Protein AF-0000000082513874 (afdb_homodimer)

Foldseek 3Di:
DPPDPDDPPPPPPDPPPPPPPDPPPPPPVPPLPLQPDFFDAQFPFNDTFRLAAAEQLLPQAQPANNVNDDDPVLLVFSLQLQVLLQSNPHAEYEAEQPRQDVVVPGRDGSLLSQLVSVVVVCVVPVPGHHAYEYEDEQDQVQDFLVSLVVVLVVSCVSSVHQAHAEYEHAAAHPVGCLRNLVNQLVCCVVVRYRAYEYEQDALVRRVVSQVSSVVVPGGHRAYEYADELLDHVCVVRCNVVSCVVRRGFYEHECHCVSVLQQPPAAQVRHDDDPVCVQCHSVLSVLCVVLSVVLCVQCVVVVAGSLLSRLLLQSQVPRYYYHYHGSGSVVSSNNSSNPDDHDDPVSSVVSSVSSVSRPRRCDPVRHDD/DDPDDPPDDPPPPDPPPPPPPPPPPPPPVPPLPLQPDFFDAQFPFNDTFRLAAAEQLLPQAQPANNVNDDDPVLLVFSLQLQVLLQSSPHAEYEAEQPRQDVVVPGDDGSLLSQLVSVVVVCVVPVPGHHAYEYEDEQDQVQDFLVSLVVVLVVSCVSSVHQAHAEYEHAAAHPVHCLRNLVNQLVCCVVVRYRAYEYEQDALVRRVVSQVSSVVVPHGHRAYEYADELLDHVCVVRCNVVSCVVRRGFYEHECHCVSVLQQPPAAQVRHDDDPVCVQCHSVLSVLCVVLSVLLCVVCVVVVAGSLLSRLLLQSQVPRYYYHYHGSGSVVSSNNSSNPDDHDDPVSSVVSSVSSVSRPRRCDPVRHDD

Structure (mmCIF, N/CA/C/O backbone):
data_AF-0000000082513874-model_v1
#
loop_
_entity.id
_entity.type
_entity.pdbx_description
1 polymer 'Uncharacterized oxidoreductase At1g06690, chloroplastic'
#
loop_
_atom_site.group_PDB
_atom_site.id
_atom_site.type_symbol
_atom_site.label_atom_id
_atom_site.label_alt_id
_atom_site.label_comp_id
_atom_site.label_asym_id
_atom_site.label_entity_id
_atom_site.label_seq_id
_atom_site.pdbx_PDB_ins_code
_atom_site.Cartn_x
_atom_site.Cartn_y
_atom_site.Cartn_z
_atom_site.occupancy
_atom_site.B_iso_or_equiv
_atom_site.auth_seq_id
_atom_site.auth_comp_id
_atom_site.auth_asym_id
_atom_site.auth_atom_id
_atom_site.pdbx_PDB_model_num
ATOM 1 N N . MET A 1 1 ? 68.938 0.886 -33.938 1 20.94 1 MET A N 1
ATOM 2 C CA . MET A 1 1 ? 69.125 -0.463 -34.469 1 20.94 1 MET A CA 1
ATOM 3 C C . MET A 1 1 ? 67.812 -1.041 -35 1 20.94 1 MET A C 1
ATOM 5 O O . MET A 1 1 ? 66.812 -1.017 -34.312 1 20.94 1 MET A O 1
ATOM 9 N N . ALA A 1 2 ? 67.75 -1.221 -36.344 1 23.23 2 ALA A N 1
ATOM 10 C CA . ALA A 1 2 ? 66.875 -1.221 -37.5 1 23.23 2 ALA A CA 1
ATOM 11 C C . ALA A 1 2 ? 66 -2.461 -37.469 1 23.23 2 ALA A C 1
ATOM 13 O O . ALA A 1 2 ? 66.438 -3.576 -37.719 1 23.23 2 ALA A O 1
ATOM 14 N N . LEU A 1 3 ? 65.125 -2.643 -36.375 1 23.36 3 LEU A N 1
ATOM 15 C CA . LEU A 1 3 ? 64.375 -3.846 -35.938 1 23.36 3 LEU A CA 1
ATOM 16 C C . LEU A 1 3 ? 63.562 -4.438 -37.094 1 23.36 3 LEU A C 1
ATOM 18 O O . LEU A 1 3 ? 62.906 -3.709 -37.812 1 23.36 3 LEU A O 1
ATOM 22 N N . HIS A 1 4 ? 63.938 -5.602 -37.594 1 23.56 4 HIS A N 1
ATOM 23 C CA . HIS A 1 4 ? 63.594 -6.457 -38.719 1 23.56 4 HIS A CA 1
ATOM 24 C C . HIS A 1 4 ? 62.094 -6.734 -38.75 1 23.56 4 HIS A C 1
ATOM 26 O O . HIS A 1 4 ? 61.5 -7.07 -37.719 1 23.56 4 HIS A O 1
ATOM 32 N N . LEU A 1 5 ? 61.281 -6.148 -39.75 1 24.22 5 LEU A N 1
ATOM 33 C CA . LEU A 1 5 ? 59.938 -5.969 -40.25 1 24.22 5 LEU A CA 1
ATOM 34 C C . LEU A 1 5 ? 59.344 -7.289 -40.75 1 24.22 5 LEU A C 1
ATOM 36 O O . LEU A 1 5 ? 59.781 -7.805 -41.781 1 24.22 5 LEU A O 1
ATOM 40 N N . SER A 1 6 ? 59.344 -8.383 -39.812 1 22.16 6 SER A N 1
ATOM 41 C CA . SER A 1 6 ? 59.094 -9.719 -40.312 1 22.16 6 SER A CA 1
ATOM 42 C C . SER A 1 6 ? 57.812 -9.75 -41.156 1 22.16 6 SER A C 1
ATOM 44 O O . SER A 1 6 ? 56.938 -8.898 -41 1 22.16 6 SER A O 1
ATOM 46 N N . SER A 1 7 ? 57.688 -10.695 -42.156 1 20.77 7 SER A N 1
ATOM 47 C CA . SER A 1 7 ? 57.062 -11.078 -43.438 1 20.77 7 SER A CA 1
ATOM 48 C C . SER A 1 7 ? 55.625 -11.5 -43.25 1 20.77 7 SER A C 1
ATOM 50 O O . SER A 1 7 ? 55.281 -12.25 -42.312 1 20.77 7 SER A O 1
ATOM 52 N N . ALA A 1 8 ? 54.594 -10.758 -43.875 1 25.3 8 ALA A N 1
ATOM 53 C CA . ALA A 1 8 ? 53.156 -10.617 -44.031 1 25.3 8 ALA A CA 1
ATOM 54 C C . ALA A 1 8 ? 52.562 -11.836 -44.719 1 25.3 8 ALA A C 1
ATOM 56 O O . ALA A 1 8 ? 52.719 -12.008 -45.938 1 25.3 8 ALA A O 1
ATOM 57 N N . CYS A 1 9 ? 52.75 -13.203 -44.219 1 21.23 9 CYS A N 1
ATOM 58 C CA . CYS A 1 9 ? 52.312 -14.344 -45.031 1 21.23 9 CYS A CA 1
ATOM 59 C C . CYS A 1 9 ? 50.812 -14.297 -45.281 1 21.23 9 CYS A C 1
ATOM 61 O O . CYS A 1 9 ? 50.031 -14.289 -44.344 1 21.23 9 CYS A O 1
ATOM 63 N N . PHE A 1 10 ? 50.281 -13.734 -46.406 1 25.25 10 PHE A N 1
ATOM 64 C CA . PHE A 1 10 ? 48.938 -13.484 -46.906 1 25.25 10 PHE A CA 1
ATOM 65 C C . PHE A 1 10 ? 48.219 -14.789 -47.25 1 25.25 10 PHE A C 1
ATOM 67 O O . PHE A 1 10 ? 48.5 -15.391 -48.281 1 25.25 10 PHE A O 1
ATOM 74 N N . CYS A 1 11 ? 48.125 -15.812 -46.344 1 23.34 11 CYS A N 1
ATOM 75 C CA . CYS A 1 11 ? 47.594 -17.078 -46.781 1 23.34 11 CYS A CA 1
ATOM 76 C C . CYS A 1 11 ? 46.188 -16.891 -47.375 1 23.34 11 CYS A C 1
ATOM 78 O O . CYS A 1 11 ? 45.375 -16.172 -46.781 1 23.34 11 CYS A O 1
ATOM 80 N N . THR A 1 12 ? 45.938 -17.141 -48.656 1 25.81 12 THR A N 1
ATOM 81 C CA . THR A 1 12 ? 44.844 -17.125 -49.625 1 25.81 12 THR A CA 1
ATOM 82 C C . THR A 1 12 ? 43.75 -18.062 -49.188 1 25.81 12 THR A C 1
ATOM 84 O O . THR A 1 12 ? 43.938 -19.281 -49.062 1 25.81 12 THR A O 1
ATOM 87 N N . PHE A 1 13 ? 42.906 -17.719 -48.188 1 24.08 13 PHE A N 1
ATOM 88 C CA . PHE A 1 13 ? 41.844 -18.516 -47.625 1 24.08 13 PHE A CA 1
ATOM 89 C C . PHE A 1 13 ? 40.812 -18.859 -48.688 1 24.08 13 PHE A C 1
ATOM 91 O O . PHE A 1 13 ? 40.25 -17.969 -49.344 1 24.08 13 PHE A O 1
ATOM 98 N N . SER A 1 14 ? 41.031 -20 -49.344 1 23.23 14 SER A N 1
ATOM 99 C CA . SER A 1 14 ? 40.156 -20.562 -50.375 1 23.23 14 SER A CA 1
ATOM 100 C C . SER A 1 14 ? 38.719 -20.688 -49.844 1 23.23 14 SER A C 1
ATOM 102 O O . SER A 1 14 ? 38.5 -20.984 -48.688 1 23.23 14 SER A O 1
ATOM 104 N N . ARG A 1 15 ? 37.812 -20.094 -50.625 1 26.7 15 ARG A N 1
ATOM 105 C CA . ARG A 1 15 ? 36.375 -19.875 -50.5 1 26.7 15 ARG A CA 1
ATOM 106 C C . ARG A 1 15 ? 35.625 -21.203 -50.531 1 26.7 15 ARG A C 1
ATOM 108 O O . ARG A 1 15 ? 35.375 -21.766 -51.625 1 26.7 15 ARG A O 1
ATOM 115 N N . ASN A 1 16 ? 36.031 -22.25 -49.781 1 20.17 16 ASN A N 1
ATOM 116 C CA . ASN A 1 16 ? 35.25 -23.484 -49.969 1 20.17 16 ASN A CA 1
ATOM 117 C C . ASN A 1 16 ? 33.75 -23.25 -49.875 1 20.17 16 ASN A C 1
ATOM 119 O O . ASN A 1 16 ? 33.312 -22.422 -49.062 1 20.17 16 ASN A O 1
ATOM 123 N N . LYS A 1 17 ? 33.094 -23.609 -51 1 27.11 17 LYS A N 1
ATOM 124 C CA . LYS A 1 17 ? 31.656 -23.641 -51.312 1 27.11 17 LYS A CA 1
ATOM 125 C C . LYS A 1 17 ? 30.875 -24.406 -50.25 1 27.11 17 LYS A C 1
ATOM 127 O O . LYS A 1 17 ? 31.062 -25.625 -50.094 1 27.11 17 LYS A O 1
ATOM 132 N N . ILE A 1 18 ? 30.703 -23.828 -49.062 1 24.19 18 ILE A N 1
ATOM 133 C CA . ILE A 1 18 ? 29.969 -24.516 -48.031 1 24.19 18 ILE A CA 1
ATOM 134 C C . ILE A 1 18 ? 28.594 -24.953 -48.562 1 24.19 18 ILE A C 1
ATOM 136 O O . ILE A 1 18 ? 27.859 -24.156 -49.125 1 24.19 18 ILE A O 1
ATOM 140 N N . SER A 1 19 ? 28.625 -26.188 -49.031 1 24.78 19 SER A N 1
ATOM 141 C CA . SER A 1 19 ? 27.391 -26.875 -49.406 1 24.78 19 SER A CA 1
ATOM 142 C C . SER A 1 19 ? 26.266 -26.625 -48.406 1 24.78 19 SER A C 1
ATOM 144 O O . SER A 1 19 ? 26.5 -26.609 -47.188 1 24.78 19 SER A O 1
ATOM 146 N N . THR A 1 20 ? 25.375 -25.812 -48.938 1 26.25 20 THR A N 1
ATOM 147 C CA . THR A 1 20 ? 24.156 -25.469 -48.188 1 26.25 20 THR A CA 1
ATOM 148 C C . THR A 1 20 ? 23.391 -26.734 -47.812 1 26.25 20 THR A C 1
ATOM 150 O O . THR A 1 20 ? 22.953 -27.484 -48.688 1 26.25 20 THR A O 1
ATOM 153 N N . VAL A 1 21 ? 23.875 -27.469 -46.844 1 22.7 21 VAL A N 1
ATOM 154 C CA . VAL A 1 21 ? 23 -28.547 -46.375 1 22.7 21 VAL A CA 1
ATOM 155 C C . VAL A 1 21 ? 21.578 -28.031 -46.219 1 22.7 21 VAL A C 1
ATOM 157 O O . VAL A 1 21 ? 21.344 -27.031 -45.531 1 22.7 21 VAL A O 1
ATOM 160 N N . LYS A 1 22 ? 20.859 -28.375 -47.094 1 26.83 22 LYS A N 1
ATOM 161 C CA . LYS A 1 22 ? 19.406 -28.234 -47.031 1 26.83 22 LYS A CA 1
ATOM 162 C C . LYS A 1 22 ? 18.875 -28.641 -45.656 1 26.83 22 LYS A C 1
ATOM 164 O O . LYS A 1 22 ? 19.203 -29.719 -45.156 1 26.83 22 LYS A O 1
ATOM 169 N N . ALA A 1 23 ? 18.5 -27.688 -44.906 1 27.98 23 ALA A N 1
ATOM 170 C CA . ALA A 1 23 ? 17.75 -27.781 -43.656 1 27.98 23 ALA A CA 1
ATOM 171 C C . ALA A 1 23 ? 16.625 -28.797 -43.781 1 27.98 23 ALA A C 1
ATOM 173 O O . ALA A 1 23 ? 15.664 -28.594 -44.531 1 27.98 23 ALA A O 1
ATOM 174 N N . VAL A 1 24 ? 17 -30.047 -43.938 1 24.25 24 VAL A N 1
ATOM 175 C CA . VAL A 1 24 ? 15.859 -30.938 -43.812 1 24.25 24 VAL A CA 1
ATOM 176 C C . VAL A 1 24 ? 15.047 -30.594 -42.562 1 24.25 24 VAL A C 1
ATOM 178 O O . VAL A 1 24 ? 15.578 -30.531 -41.469 1 24.25 24 VAL A O 1
ATOM 181 N N . ALA A 1 25 ? 14.125 -29.781 -42.812 1 32.19 25 ALA A N 1
ATOM 182 C CA . ALA A 1 25 ? 13 -29.516 -41.938 1 32.19 25 ALA A CA 1
ATOM 183 C C . ALA A 1 25 ? 12.406 -30.812 -41.375 1 32.19 25 ALA A C 1
ATOM 185 O O . ALA A 1 25 ? 11.672 -31.516 -42.094 1 32.19 25 ALA A O 1
ATOM 186 N N . SER A 1 26 ? 13.305 -31.719 -40.938 1 25.62 26 SER A N 1
ATOM 187 C CA . SER A 1 26 ? 12.609 -32.812 -40.281 1 25.62 26 SER A CA 1
ATOM 188 C C . SER A 1 26 ? 11.477 -32.312 -39.375 1 25.62 26 SER A C 1
ATOM 190 O O . SER A 1 26 ? 11.703 -31.469 -38.531 1 25.62 26 SER A O 1
ATOM 192 N N . GLY A 1 27 ? 10.297 -32.188 -39.875 1 30.42 27 GLY A N 1
ATOM 193 C CA . GLY A 1 27 ? 9.016 -31.953 -39.219 1 30.42 27 GLY A CA 1
ATOM 194 C C . GLY A 1 27 ? 8.82 -32.812 -38 1 30.42 27 GLY A C 1
ATOM 195 O O . GLY A 1 27 ? 8.398 -33.969 -38.094 1 30.42 27 GLY A O 1
ATOM 196 N N . GLN A 1 28 ? 9.828 -33.031 -37.125 1 31.25 28 GLN A N 1
ATOM 197 C CA . GLN A 1 28 ? 9.438 -33.656 -35.875 1 31.25 28 GLN A CA 1
ATOM 198 C C . GLN A 1 28 ? 8.148 -33.062 -35.312 1 31.25 28 GLN A C 1
ATOM 200 O O . GLN A 1 28 ? 8.102 -31.859 -35.031 1 31.25 28 GLN A O 1
ATOM 205 N N . GLU A 1 29 ? 7.004 -33.531 -35.812 1 31.94 29 GLU A N 1
ATOM 206 C CA . GLU A 1 29 ? 5.73 -33.281 -35.125 1 31.94 29 GLU A CA 1
ATOM 207 C C . GLU A 1 29 ? 5.871 -33.406 -33.625 1 31.94 29 GLU A C 1
ATOM 209 O O . GLU A 1 29 ? 6.18 -34.469 -33.094 1 31.94 29 GLU A O 1
ATOM 214 N N . SER A 1 30 ? 6.551 -32.5 -32.906 1 34.91 30 SER A N 1
ATOM 215 C CA . SER A 1 30 ? 6.484 -32.438 -31.453 1 34.91 30 SER A CA 1
ATOM 216 C C . SER A 1 30 ? 5.102 -32.812 -30.953 1 34.91 30 SER A C 1
ATOM 218 O O . SER A 1 30 ? 4.117 -32.125 -31.234 1 34.91 30 SER A O 1
ATOM 220 N N . THR A 1 31 ? 4.672 -34.125 -31 1 34.91 31 THR A N 1
ATOM 221 C CA . THR A 1 31 ? 3.498 -34.594 -30.281 1 34.91 31 THR A CA 1
ATOM 222 C C . THR A 1 31 ? 3.332 -33.844 -28.969 1 34.91 31 THR A C 1
ATOM 224 O O . THR A 1 31 ? 4.188 -33.938 -28.078 1 34.91 31 THR A O 1
ATOM 227 N N . VAL A 1 32 ? 2.844 -32.719 -28.984 1 41.75 32 VAL A N 1
ATOM 228 C CA . VAL A 1 32 ? 2.389 -32.031 -27.766 1 41.75 32 VAL A CA 1
ATOM 229 C C . VAL A 1 32 ? 1.671 -33 -26.859 1 41.75 32 VAL A C 1
ATOM 231 O O . VAL A 1 32 ? 0.657 -33.594 -27.25 1 41.75 32 VAL A O 1
ATOM 234 N N . VAL A 1 33 ? 2.318 -33.938 -26.141 1 41.38 33 VAL A N 1
ATOM 235 C CA . VAL A 1 33 ? 1.755 -34.812 -25.125 1 41.38 33 VAL A CA 1
ATOM 236 C C . VAL A 1 33 ? 0.72 -34.031 -24.297 1 41.38 33 VAL A C 1
ATOM 238 O O . VAL A 1 33 ? 1.059 -33.094 -23.594 1 41.38 33 VAL A O 1
ATOM 241 N N . LYS A 1 34 ? -0.533 -33.938 -24.781 1 47.94 34 LYS A N 1
ATOM 242 C CA . LYS A 1 34 ? -1.646 -33.5 -23.938 1 47.94 34 LYS A CA 1
ATOM 243 C C . LYS A 1 34 ? -1.71 -34.312 -22.656 1 47.94 34 LYS A C 1
ATOM 245 O O . LYS A 1 34 ? -1.858 -35.531 -22.688 1 47.94 34 LYS A O 1
ATOM 250 N N . THR A 1 35 ? -0.919 -34.031 -21.688 1 50.78 35 THR A N 1
ATOM 251 C CA . THR A 1 35 ? -0.995 -34.719 -20.406 1 50.78 35 THR A CA 1
ATOM 252 C C . THR A 1 35 ? -2.404 -34.625 -19.828 1 50.78 35 THR A C 1
ATOM 254 O O . THR A 1 35 ? -2.969 -33.531 -19.719 1 50.78 35 THR A O 1
ATOM 257 N N . ASP A 1 36 ? -3.285 -35.594 -20.141 1 52.06 36 ASP A N 1
ATOM 258 C CA . ASP A 1 36 ? -4.609 -35.75 -19.547 1 52.06 36 ASP A CA 1
ATOM 259 C C . ASP A 1 36 ? -4.527 -35.688 -18.016 1 52.06 36 ASP A C 1
ATOM 261 O O . ASP A 1 36 ? -4.816 -36.656 -17.328 1 52.06 36 ASP A O 1
ATOM 265 N N . GLU A 1 37 ? -3.572 -34.875 -17.5 1 64.56 37 GLU A N 1
ATOM 266 C CA . GLU A 1 37 ? -3.498 -34.844 -16.031 1 64.56 37 GLU A CA 1
ATOM 267 C C . GLU A 1 37 ? -4.762 -34.25 -15.43 1 64.56 37 GLU A C 1
ATOM 269 O O . GLU A 1 37 ? -5.355 -33.312 -16 1 64.56 37 GLU A O 1
ATOM 274 N N . GLU A 1 38 ? -5.324 -34.875 -14.43 1 79.62 38 GLU A N 1
ATOM 275 C CA . GLU A 1 38 ? -6.52 -34.5 -13.688 1 79.62 38 GLU A CA 1
ATOM 276 C C . GLU A 1 38 ? -6.379 -33.094 -13.086 1 79.62 38 GLU A C 1
ATOM 278 O O . GLU A 1 38 ? -5.34 -32.781 -12.516 1 79.62 38 GLU A O 1
ATOM 283 N N . LYS A 1 39 ? -7.254 -32.25 -13.375 1 93.5 39 LYS A N 1
ATOM 284 C CA . LYS A 1 39 ? -7.352 -30.906 -12.828 1 93.5 39 LYS A CA 1
ATOM 285 C C . LYS A 1 39 ? -7.473 -30.938 -11.312 1 93.5 39 LYS A C 1
ATOM 287 O O . LYS A 1 39 ? -7.824 -31.969 -10.727 1 93.5 39 LYS A O 1
ATOM 292 N N . LEU A 1 40 ? -7.051 -29.953 -10.734 1 96 40 LEU A N 1
ATOM 293 C CA . LEU A 1 40 ? -7.141 -29.781 -9.289 1 96 40 LEU A CA 1
ATOM 294 C C . LEU A 1 40 ? -8.297 -28.859 -8.914 1 96 40 LEU A C 1
ATOM 296 O O . LEU A 1 40 ? -8.469 -27.797 -9.523 1 96 40 LEU A O 1
ATOM 300 N N . LYS A 1 41 ? -9.07 -29.344 -7.984 1 96.81 41 LYS A N 1
ATOM 301 C CA . LYS A 1 41 ? -10.078 -28.469 -7.41 1 96.81 41 LYS A CA 1
ATOM 302 C C . LYS A 1 41 ? -9.438 -27.422 -6.488 1 96.81 41 LYS A C 1
ATOM 304 O O . LYS A 1 41 ? -8.664 -27.781 -5.602 1 96.81 41 LYS A O 1
ATOM 309 N N . LEU A 1 42 ? -9.758 -26.141 -6.656 1 97.75 42 LEU A N 1
ATOM 310 C CA . LEU A 1 42 ? -9.133 -25.094 -5.863 1 97.75 42 LEU A CA 1
ATOM 311 C C . LEU A 1 42 ? -9.805 -24.953 -4.504 1 97.75 42 LEU A C 1
ATOM 313 O O . LEU A 1 42 ? -10.859 -24.328 -4.391 1 97.75 42 LEU A O 1
ATOM 317 N N . GLY A 1 43 ? -9.148 -25.453 -3.584 1 96.69 43 GLY A N 1
ATOM 318 C CA . GLY A 1 43 ? -9.703 -25.438 -2.24 1 96.69 43 GLY A CA 1
ATOM 319 C C . GLY A 1 43 ? -11.117 -25.984 -2.174 1 96.69 43 GLY A C 1
ATOM 320 O O . GLY A 1 43 ? -11.414 -27.031 -2.77 1 96.69 43 GLY A O 1
ATOM 321 N N . GLY A 1 44 ? -11.859 -25.328 -1.347 1 96.12 44 GLY A N 1
ATOM 322 C CA . GLY A 1 44 ? -13.234 -25.766 -1.169 1 96.12 44 GLY A CA 1
ATOM 323 C C . GLY A 1 44 ? -14.156 -25.266 -2.27 1 96.12 44 GLY A C 1
ATOM 324 O O . GLY A 1 44 ? -15.367 -25.531 -2.234 1 96.12 44 GLY A O 1
ATOM 325 N N . SER A 1 45 ? -13.602 -24.656 -3.301 1 97.25 45 SER A N 1
ATOM 326 C CA . SER A 1 45 ? -14.43 -24.125 -4.379 1 97.25 45 SER A CA 1
ATOM 327 C C . SER A 1 45 ? -14.742 -25.203 -5.41 1 97.25 45 SER A C 1
ATOM 329 O O . SER A 1 45 ? -14.234 -26.328 -5.316 1 97.25 45 SER A O 1
ATOM 331 N N . GLU A 1 46 ? -15.547 -24.828 -6.445 1 97.19 46 GLU A N 1
ATOM 332 C CA . GLU A 1 46 ? -15.883 -25.75 -7.527 1 97.19 46 GLU A CA 1
ATOM 333 C C . GLU A 1 46 ? -14.984 -25.531 -8.742 1 97.19 46 GLU A C 1
ATOM 335 O O . GLU A 1 46 ? -15.086 -26.25 -9.734 1 97.19 46 GLU A O 1
ATOM 340 N N . LEU A 1 47 ? -14.109 -24.594 -8.562 1 97.94 47 LEU A N 1
ATOM 341 C CA . LEU A 1 47 ? -13.227 -24.281 -9.672 1 97.94 47 LEU A CA 1
ATOM 342 C C . LEU A 1 47 ? -12.125 -25.328 -9.812 1 97.94 47 LEU A C 1
ATOM 344 O O . LEU A 1 47 ? -11.398 -25.609 -8.852 1 97.94 47 LEU A O 1
ATOM 348 N N . LYS A 1 48 ? -12.008 -25.906 -11 1 97.62 48 LYS A N 1
ATOM 349 C CA . LYS A 1 48 ? -10.922 -26.828 -11.312 1 97.62 48 LYS A CA 1
ATOM 350 C C . LYS A 1 48 ? -9.883 -26.172 -12.219 1 97.62 48 LYS A C 1
ATOM 352 O O . LYS A 1 48 ? -10.234 -25.5 -13.18 1 97.62 48 LYS A O 1
ATOM 357 N N . VAL A 1 49 ? -8.633 -26.391 -11.859 1 97.75 49 VAL A N 1
ATOM 358 C CA . VAL A 1 49 ? -7.551 -25.781 -12.625 1 97.75 49 VAL A CA 1
ATOM 359 C C . VAL A 1 49 ? -6.473 -26.828 -12.914 1 97.75 49 VAL A C 1
ATOM 361 O O . VAL A 1 49 ? -6.434 -27.875 -12.281 1 97.75 49 VAL A O 1
ATOM 364 N N . SER A 1 50 ? -5.668 -26.516 -13.945 1 97.56 50 SER A N 1
ATOM 365 C CA . SER A 1 50 ? -4.496 -27.359 -14.195 1 97.56 50 SER A CA 1
ATOM 366 C C . SER A 1 50 ? -3.566 -27.375 -12.984 1 97.56 50 SER A C 1
ATOM 368 O O . SER A 1 50 ? -3.506 -26.406 -12.227 1 97.56 50 SER A O 1
ATOM 370 N N . ARG A 1 51 ? -2.838 -28.438 -12.805 1 97.5 51 ARG A N 1
ATOM 371 C CA . ARG A 1 51 ? -1.97 -28.641 -11.648 1 97.5 51 ARG A CA 1
ATOM 372 C C . ARG A 1 51 ? -0.766 -27.703 -11.703 1 97.5 51 ARG A C 1
ATOM 374 O O . ARG A 1 51 ? -0.024 -27.578 -10.727 1 97.5 51 ARG A O 1
ATOM 381 N N . LEU A 1 52 ? -0.613 -27.156 -12.781 1 98.25 52 LEU A N 1
ATOM 382 C CA . LEU A 1 52 ? 0.4 -26.141 -13.047 1 98.25 52 LEU A CA 1
ATOM 383 C C . LEU A 1 52 ? -0.211 -24.922 -13.742 1 98.25 52 LEU A C 1
ATOM 385 O O . LEU A 1 52 ? -1.064 -25.078 -14.625 1 98.25 52 LEU A O 1
ATOM 389 N N . GLY A 1 53 ? 0.156 -23.703 -13.273 1 98.5 53 GLY A N 1
ATOM 390 C CA . GLY A 1 53 ? -0.253 -22.484 -13.953 1 98.5 53 GLY A CA 1
ATOM 391 C C . GLY A 1 53 ? 0.915 -21.703 -14.523 1 98.5 53 GLY A C 1
ATOM 392 O O . GLY A 1 53 ? 2.059 -22.156 -14.477 1 98.5 53 GLY A O 1
ATOM 393 N N . ILE A 1 54 ? 0.546 -20.562 -15.07 1 98.12 54 ILE A N 1
ATOM 394 C CA . ILE A 1 54 ? 1.571 -19.656 -15.562 1 98.12 54 ILE A CA 1
ATOM 395 C C . ILE A 1 54 ? 1.356 -18.266 -14.961 1 98.12 54 ILE A C 1
ATOM 397 O O . ILE A 1 54 ? 0.22 -17.797 -14.859 1 98.12 54 ILE A O 1
ATOM 401 N N . GLY A 1 55 ? 2.465 -17.656 -14.523 1 97.56 55 GLY A N 1
ATOM 402 C CA . GLY A 1 55 ? 2.428 -16.297 -14.039 1 97.56 55 GLY A CA 1
ATOM 403 C C . GLY A 1 55 ? 2.715 -15.266 -15.117 1 97.56 55 GLY A C 1
ATOM 404 O O . GLY A 1 55 ? 3.678 -15.406 -15.875 1 97.56 55 GLY A O 1
ATOM 405 N N . ALA A 1 56 ? 1.947 -14.141 -15.125 1 96.38 56 ALA A N 1
ATOM 406 C CA . ALA A 1 56 ? 2.057 -13.148 -16.188 1 96.38 56 ALA A CA 1
ATOM 407 C C . ALA A 1 56 ? 2.691 -11.859 -15.688 1 96.38 56 ALA A C 1
ATOM 409 O O . ALA A 1 56 ? 2.529 -10.797 -16.297 1 96.38 56 ALA A O 1
ATOM 410 N N . TRP A 1 57 ? 3.396 -11.852 -14.602 1 90.81 57 TRP A N 1
ATOM 411 C CA . TRP A 1 57 ? 4.008 -10.664 -14.023 1 90.81 57 TRP A CA 1
ATOM 412 C C . TRP A 1 57 ? 4.953 -10 -15.023 1 90.81 57 TRP A C 1
ATOM 414 O O . TRP A 1 57 ? 5.031 -8.773 -15.086 1 90.81 57 TRP A O 1
ATOM 424 N N . SER A 1 58 ? 5.645 -10.773 -15.82 1 88.38 58 SER A N 1
ATOM 425 C CA . SER A 1 58 ? 6.652 -10.234 -16.734 1 88.38 58 SER A CA 1
ATOM 426 C C . SER A 1 58 ? 6.004 -9.617 -17.969 1 88.38 58 SER A C 1
ATOM 428 O O . SER A 1 58 ? 6.66 -8.891 -18.719 1 88.38 58 SER A O 1
ATOM 430 N N . TRP A 1 59 ? 4.762 -9.984 -18.203 1 91.56 59 TRP A N 1
ATOM 431 C CA . TRP A 1 59 ? 4.09 -9.523 -19.422 1 91.56 59 TRP A CA 1
ATOM 432 C C . TRP A 1 59 ? 3.725 -8.047 -19.297 1 91.56 59 TRP A C 1
ATOM 434 O O . TRP A 1 59 ? 2.891 -7.668 -18.469 1 91.56 59 TRP A O 1
ATOM 444 N N . GLY A 1 60 ? 4.367 -7.215 -20.047 1 85.94 60 GLY A N 1
ATOM 445 C CA . GLY A 1 60 ? 4.121 -5.781 -20.062 1 85.94 60 GLY A CA 1
ATOM 446 C C . GLY A 1 60 ? 4.973 -5.02 -19.078 1 85.94 60 GLY A C 1
ATOM 447 O O . GLY A 1 60 ? 4.914 -3.791 -19 1 85.94 60 GLY A O 1
ATOM 448 N N . ASP A 1 61 ? 5.734 -5.727 -18.344 1 80.56 61 ASP A N 1
ATOM 449 C CA . ASP A 1 61 ? 6.574 -5.121 -17.312 1 80.56 61 ASP A CA 1
ATOM 450 C C . ASP A 1 61 ? 7.809 -4.469 -17.922 1 80.56 61 ASP A C 1
ATOM 452 O O . ASP A 1 61 ? 8.406 -5.008 -18.859 1 80.56 61 ASP A O 1
ATOM 456 N N . THR A 1 62 ? 8.172 -3.322 -17.422 1 71.5 62 THR A N 1
ATOM 457 C CA . THR A 1 62 ? 9.383 -2.662 -17.906 1 71.5 62 THR A CA 1
ATOM 458 C C . THR A 1 62 ? 10.383 -2.48 -16.766 1 71.5 62 THR A C 1
ATOM 460 O O . THR A 1 62 ? 11.391 -1.776 -16.922 1 71.5 62 THR A O 1
ATOM 463 N N . SER A 1 63 ? 10.18 -3.074 -15.641 1 66.06 63 SER A N 1
ATOM 464 C CA . SER A 1 63 ? 11.008 -2.736 -14.484 1 66.06 63 SER A CA 1
ATOM 465 C C . SER A 1 63 ? 11.766 -3.957 -13.977 1 66.06 63 SER A C 1
ATOM 467 O O . SER A 1 63 ? 12.938 -4.148 -14.297 1 66.06 63 SER A O 1
ATOM 469 N N . TYR A 1 64 ? 11.195 -4.887 -13.539 1 60.03 64 TYR A N 1
ATOM 470 C CA . TYR A 1 64 ? 11.852 -5.965 -12.805 1 60.03 64 TYR A CA 1
ATOM 471 C C . TYR A 1 64 ? 12.312 -7.066 -13.742 1 60.03 64 TYR A C 1
ATOM 473 O O . TYR A 1 64 ? 13.445 -7.547 -13.641 1 60.03 64 TYR A O 1
ATOM 481 N N . TRP A 1 65 ? 11.477 -7.301 -14.703 1 66.38 65 TRP A N 1
ATOM 482 C CA . TRP A 1 65 ? 11.734 -8.523 -15.461 1 66.38 65 TRP A CA 1
ATOM 483 C C . TRP A 1 65 ? 12.352 -8.203 -16.812 1 66.38 65 TRP A C 1
ATOM 485 O O . TRP A 1 65 ? 13 -9.055 -17.422 1 66.38 65 TRP A O 1
ATOM 495 N N . ASN A 1 66 ? 12.039 -6.961 -17.297 1 63.62 66 ASN A N 1
ATOM 496 C CA . ASN A 1 66 ? 12.367 -6.746 -18.703 1 63.62 66 ASN A CA 1
ATOM 497 C C . ASN A 1 66 ? 13.406 -5.648 -18.875 1 63.62 66 ASN A C 1
ATOM 499 O O . ASN A 1 66 ? 13.438 -4.969 -19.906 1 63.62 66 ASN A O 1
ATOM 503 N N . ASN A 1 67 ? 14.148 -5.555 -17.844 1 62.03 67 ASN A N 1
ATOM 504 C CA . ASN A 1 67 ? 15.281 -4.641 -17.906 1 62.03 67 ASN A CA 1
ATOM 505 C C . ASN A 1 67 ? 14.898 -3.303 -18.531 1 62.03 67 ASN A C 1
ATOM 507 O O . ASN A 1 67 ? 15.57 -2.818 -19.438 1 62.03 67 ASN A O 1
ATOM 511 N N . PHE A 1 68 ? 13.742 -2.854 -18.234 1 61.91 68 PHE A N 1
ATOM 512 C CA . PHE A 1 68 ? 13.258 -1.516 -18.547 1 61.91 68 PHE A CA 1
ATOM 513 C C . PHE A 1 68 ? 12.852 -1.413 -20.016 1 61.91 68 PHE A C 1
ATOM 515 O O . PHE A 1 68 ? 13.016 -0.36 -20.641 1 61.91 68 PHE A O 1
ATOM 522 N N . ASP A 1 69 ? 12.531 -2.508 -20.594 1 71.94 69 ASP A N 1
ATOM 523 C CA . ASP A 1 69 ? 12.133 -2.471 -22 1 71.94 69 ASP A CA 1
ATOM 524 C C . ASP A 1 69 ? 10.938 -3.381 -22.266 1 71.94 69 ASP A C 1
ATOM 526 O O . ASP A 1 69 ? 10.797 -4.426 -21.625 1 71.94 69 ASP A O 1
ATOM 530 N N . TRP A 1 70 ? 9.953 -2.924 -23.031 1 81 70 TRP A N 1
ATOM 531 C CA . TRP A 1 70 ? 8.828 -3.688 -23.578 1 81 70 TRP A CA 1
ATOM 532 C C . TRP A 1 70 ? 8.562 -3.312 -25.031 1 81 70 TRP A C 1
ATOM 534 O O . TRP A 1 70 ? 8.172 -2.18 -25.328 1 81 70 TRP A O 1
ATOM 544 N N . ASP A 1 71 ? 8.898 -4.273 -25.844 1 85.56 71 ASP A N 1
ATOM 545 C CA . ASP A 1 71 ? 8.773 -4.012 -27.281 1 85.56 71 ASP A CA 1
ATOM 546 C C . ASP A 1 71 ? 7.938 -5.094 -27.969 1 85.56 71 ASP A C 1
ATOM 548 O O . ASP A 1 71 ? 7.352 -5.945 -27.297 1 85.56 71 ASP A O 1
ATOM 552 N N . ASP A 1 72 ? 7.91 -4.992 -29.266 1 87.62 72 ASP A N 1
ATOM 553 C CA . ASP A 1 72 ? 7.082 -5.895 -30.062 1 87.62 72 ASP A CA 1
ATOM 554 C C . ASP A 1 72 ? 7.574 -7.336 -29.953 1 87.62 72 ASP A C 1
ATOM 556 O O . ASP A 1 72 ? 6.773 -8.273 -29.969 1 87.62 72 ASP A O 1
ATOM 560 N N . ARG A 1 73 ? 8.805 -7.469 -29.906 1 89.62 73 ARG A N 1
ATOM 561 C CA . ARG A 1 73 ? 9.375 -8.805 -29.797 1 89.62 73 ARG A CA 1
ATOM 562 C C . ARG A 1 73 ? 8.953 -9.477 -28.5 1 89.62 73 ARG A C 1
ATOM 564 O O . ARG A 1 73 ? 8.578 -10.656 -28.5 1 89.62 73 ARG A O 1
ATOM 571 N N . LYS A 1 74 ? 9.023 -8.711 -27.453 1 90.5 74 LYS A N 1
ATOM 572 C CA . LYS A 1 74 ? 8.617 -9.242 -26.156 1 90.5 74 LYS A CA 1
ATOM 573 C C . LYS A 1 74 ? 7.117 -9.523 -26.125 1 90.5 74 LYS A C 1
ATOM 575 O O . LYS A 1 74 ? 6.68 -10.492 -25.5 1 90.5 74 LYS A O 1
ATOM 580 N N . MET A 1 75 ? 6.395 -8.719 -26.781 1 92.56 75 MET A N 1
ATOM 581 C CA . MET A 1 75 ? 4.953 -8.938 -26.875 1 92.56 75 MET A CA 1
ATOM 582 C C . MET A 1 75 ? 4.645 -10.234 -27.609 1 92.56 75 MET A C 1
ATOM 584 O O . MET A 1 75 ? 3.832 -11.039 -27.156 1 92.56 75 MET A O 1
ATOM 588 N N . LYS A 1 76 ? 5.301 -10.438 -28.688 1 95.81 76 LYS A N 1
ATOM 589 C CA . LYS A 1 76 ? 5.113 -11.656 -29.469 1 95.81 76 LYS A CA 1
ATOM 590 C C . LYS A 1 76 ? 5.547 -12.883 -28.688 1 95.81 76 LYS A C 1
ATOM 592 O O . LYS A 1 76 ? 4.906 -13.938 -28.766 1 95.81 76 LYS A O 1
ATOM 597 N N . ALA A 1 77 ? 6.574 -12.703 -27.969 1 96.38 77 ALA A N 1
ATOM 598 C CA . ALA A 1 77 ? 7.062 -13.805 -27.141 1 96.38 77 ALA A CA 1
ATOM 599 C C . ALA A 1 77 ? 6.062 -14.148 -26.047 1 96.38 77 ALA A C 1
ATOM 601 O O . ALA A 1 77 ? 5.836 -15.328 -25.766 1 96.38 77 ALA A O 1
ATOM 602 N N . ALA A 1 78 ? 5.484 -13.172 -25.438 1 96.31 78 ALA A N 1
ATOM 603 C CA . ALA A 1 78 ? 4.477 -13.383 -24.391 1 96.31 78 ALA A CA 1
ATOM 604 C C . ALA A 1 78 ? 3.252 -14.094 -24.969 1 96.31 78 ALA A C 1
ATOM 606 O O . ALA A 1 78 ? 2.719 -15.016 -24.344 1 96.31 78 ALA A O 1
ATOM 607 N N . LYS A 1 79 ? 2.881 -13.695 -26.141 1 97.75 79 LYS A N 1
ATOM 608 C CA . LYS A 1 79 ? 1.762 -14.352 -26.812 1 97.75 79 LYS A CA 1
ATOM 609 C C . LYS A 1 79 ? 2.08 -15.82 -27.094 1 97.75 79 LYS A C 1
ATOM 611 O O . LYS A 1 79 ? 1.238 -16.688 -26.906 1 97.75 79 LYS A O 1
ATOM 616 N N . ALA A 1 80 ? 3.254 -16.016 -27.594 1 98.38 80 ALA A N 1
ATOM 617 C CA . ALA A 1 80 ? 3.688 -17.375 -27.875 1 98.38 80 ALA A CA 1
ATOM 618 C C . ALA A 1 80 ? 3.721 -18.219 -26.609 1 98.38 80 ALA A C 1
ATOM 620 O O . ALA A 1 80 ? 3.391 -19.406 -26.641 1 98.38 80 ALA A O 1
ATOM 621 N N . ALA A 1 81 ? 4.141 -17.609 -25.531 1 98.38 81 ALA A N 1
ATOM 622 C CA . ALA A 1 81 ? 4.137 -18.312 -24.25 1 98.38 81 ALA A CA 1
ATOM 623 C C . ALA A 1 81 ? 2.723 -18.703 -23.844 1 98.38 81 ALA A C 1
ATOM 625 O O . ALA A 1 81 ? 2.486 -19.828 -23.406 1 98.38 81 ALA A O 1
ATOM 626 N N . PHE A 1 82 ? 1.843 -17.797 -24 1 98.5 82 PHE A N 1
ATOM 627 C CA . PHE A 1 82 ? 0.438 -18.047 -23.719 1 98.5 82 PHE A CA 1
ATOM 628 C C . PHE A 1 82 ? -0.081 -19.219 -24.562 1 98.5 82 PHE A C 1
ATOM 630 O O . PHE A 1 82 ? -0.629 -20.172 -24.016 1 98.5 82 PHE A O 1
ATOM 637 N N . ASN A 1 83 ? 0.131 -19.109 -25.828 1 98.31 83 ASN A N 1
ATOM 638 C CA . ASN A 1 83 ? -0.356 -20.141 -26.734 1 98.31 83 ASN A CA 1
ATOM 639 C C . ASN A 1 83 ? 0.228 -21.516 -26.406 1 98.31 83 ASN A C 1
ATOM 641 O O . ASN A 1 83 ? -0.501 -22.5 -26.344 1 98.31 83 ASN A O 1
ATOM 645 N N . ALA A 1 84 ? 1.495 -21.516 -26.219 1 98.25 84 ALA A N 1
ATOM 646 C CA . ALA A 1 84 ? 2.16 -22.781 -25.891 1 98.25 84 ALA A CA 1
ATOM 647 C C . ALA A 1 84 ? 1.624 -23.375 -24.594 1 98.25 84 ALA A C 1
ATOM 649 O O . ALA A 1 84 ? 1.481 -24.594 -24.469 1 98.25 84 ALA A O 1
ATOM 650 N N . SER A 1 85 ? 1.364 -22.516 -23.609 1 98.12 85 SER A N 1
ATOM 651 C CA . SER A 1 85 ? 0.82 -22.984 -22.328 1 98.12 85 SER A CA 1
ATOM 652 C C . SER A 1 85 ? -0.525 -23.672 -22.531 1 98.12 85 SER A C 1
ATOM 654 O O . SER A 1 85 ? -0.712 -24.812 -22.094 1 98.12 85 SER A O 1
ATOM 656 N N . ILE A 1 86 ? -1.379 -23.047 -23.219 1 97.56 86 ILE A N 1
ATOM 657 C CA . ILE A 1 86 ? -2.719 -23.578 -23.453 1 97.56 86 ILE A CA 1
ATOM 658 C C . ILE A 1 86 ? -2.635 -24.875 -24.266 1 97.56 86 ILE A C 1
ATOM 660 O O . ILE A 1 86 ? -3.299 -25.859 -23.953 1 97.56 86 ILE A O 1
ATOM 664 N N . ASP A 1 87 ? -1.774 -24.844 -25.234 1 96.62 87 ASP A N 1
ATOM 665 C CA . ASP A 1 87 ? -1.621 -26.016 -26.094 1 96.62 87 ASP A CA 1
ATOM 666 C C . ASP A 1 87 ? -1.082 -27.203 -25.312 1 96.62 87 ASP A C 1
ATOM 668 O O . ASP A 1 87 ? -1.381 -28.359 -25.641 1 96.62 87 ASP A O 1
ATOM 672 N N . CYS A 1 88 ? -0.32 -26.922 -24.297 1 96.38 88 CYS A N 1
ATOM 673 C CA . CYS A 1 88 ? 0.298 -27.969 -23.516 1 96.38 88 CYS A CA 1
ATOM 674 C C . CYS A 1 88 ? -0.583 -28.359 -22.328 1 96.38 88 CYS A C 1
ATOM 676 O O . CYS A 1 88 ? -0.197 -29.188 -21.5 1 96.38 88 CYS A O 1
ATOM 678 N N . GLY A 1 89 ? -1.703 -27.75 -22.203 1 95.31 89 GLY A N 1
ATOM 679 C CA . GLY A 1 89 ? -2.658 -28.141 -21.172 1 95.31 89 GLY A CA 1
ATOM 680 C C . GLY A 1 89 ? -2.521 -27.328 -19.891 1 95.31 89 GLY A C 1
ATOM 681 O O . GLY A 1 89 ? -3.162 -27.641 -18.891 1 95.31 89 GLY A O 1
ATOM 682 N N . ILE A 1 90 ? -1.673 -26.359 -19.812 1 97.75 90 ILE A N 1
ATOM 683 C CA . ILE A 1 90 ? -1.583 -25.422 -18.703 1 97.75 90 ILE A CA 1
ATOM 684 C C . ILE A 1 90 ? -2.578 -24.281 -18.922 1 97.75 90 ILE A C 1
ATOM 686 O O . ILE A 1 90 ? -2.291 -23.328 -19.656 1 97.75 90 ILE A O 1
ATOM 690 N N . THR A 1 91 ? -3.652 -24.375 -18.203 1 97.62 91 THR A N 1
ATOM 691 C CA . THR A 1 91 ? -4.762 -23.5 -18.578 1 97.62 91 THR A CA 1
ATOM 692 C C . THR A 1 91 ? -4.965 -22.391 -17.562 1 97.62 91 THR A C 1
ATOM 694 O O . THR A 1 91 ? -5.695 -21.438 -17.812 1 97.62 91 THR A O 1
ATOM 697 N N . LEU A 1 92 ? -4.348 -22.469 -16.391 1 98.69 92 LEU A N 1
ATOM 698 C CA . LEU A 1 92 ? -4.445 -21.406 -15.391 1 98.69 92 LEU A CA 1
ATOM 699 C C . LEU A 1 92 ? -3.434 -20.297 -15.672 1 98.69 92 LEU A C 1
ATOM 701 O O . LEU A 1 92 ? -2.227 -20.562 -15.719 1 98.69 92 LEU A O 1
ATOM 705 N N . VAL A 1 93 ? -3.924 -19.109 -15.914 1 98.81 93 VAL A N 1
ATOM 706 C CA . VAL A 1 93 ? -3.061 -17.938 -16.109 1 98.81 93 VAL A CA 1
ATOM 707 C C . VAL A 1 93 ? -3.309 -16.922 -14.992 1 98.81 93 VAL A C 1
ATOM 709 O O . VAL A 1 93 ? -4.438 -16.469 -14.805 1 98.81 93 VAL A O 1
ATOM 712 N N . ASP A 1 94 ? -2.225 -16.609 -14.289 1 98.75 94 ASP A N 1
ATOM 713 C CA . ASP A 1 94 ? -2.301 -15.672 -13.164 1 98.75 94 ASP A CA 1
ATOM 714 C C . ASP A 1 94 ? -1.761 -14.297 -13.555 1 98.75 94 ASP A C 1
ATOM 716 O O . ASP A 1 94 ? -0.61 -14.172 -13.977 1 98.75 94 ASP A O 1
ATOM 720 N N . THR A 1 95 ? -2.551 -13.297 -13.422 1 98.19 95 THR A N 1
ATOM 721 C CA . THR A 1 95 ? -2.182 -11.914 -13.688 1 98.19 95 THR A CA 1
ATOM 722 C C . THR A 1 95 ? -2.643 -11.008 -12.547 1 98.19 95 THR A C 1
ATOM 724 O O . THR A 1 95 ? -2.902 -11.477 -11.438 1 98.19 95 THR A O 1
ATOM 727 N N . ALA A 1 96 ? -2.518 -9.656 -12.703 1 97.12 96 ALA A N 1
ATOM 728 C CA . ALA A 1 96 ? -2.959 -8.68 -11.703 1 97.12 96 ALA A CA 1
ATOM 729 C C . ALA A 1 96 ? -3.203 -7.32 -12.352 1 97.12 96 ALA A C 1
ATOM 731 O O . ALA A 1 96 ? -2.594 -6.988 -13.367 1 97.12 96 ALA A O 1
ATOM 732 N N . GLU A 1 97 ? -3.992 -6.578 -11.672 1 95.25 97 GLU A N 1
ATOM 733 C CA . GLU A 1 97 ? -4.301 -5.254 -12.195 1 95.25 97 GLU A CA 1
ATOM 734 C C . GLU A 1 97 ? -3.055 -4.371 -12.234 1 95.25 97 GLU A C 1
ATOM 736 O O . GLU A 1 97 ? -2.945 -3.477 -13.078 1 95.25 97 GLU A O 1
ATOM 741 N N . VAL A 1 98 ? -2.111 -4.676 -11.391 1 92 98 VAL A N 1
ATOM 742 C CA . VAL A 1 98 ? -0.961 -3.783 -11.289 1 92 98 VAL A CA 1
ATOM 743 C C . VAL A 1 98 ? 0.121 -4.223 -12.273 1 92 98 VAL A C 1
ATOM 745 O O . VAL A 1 98 ? 1.058 -3.471 -12.547 1 92 98 VAL A O 1
ATOM 748 N N . TYR A 1 99 ? 0.054 -5.445 -12.734 1 91.19 99 TYR A N 1
ATOM 749 C CA . TYR A 1 99 ? 1.1 -5.938 -13.625 1 91.19 99 TYR A CA 1
ATOM 750 C C . TYR A 1 99 ? 1.141 -5.129 -14.914 1 91.19 99 TYR A C 1
ATOM 752 O O . TYR A 1 99 ? 0.144 -5.051 -15.641 1 91.19 99 TYR A O 1
ATOM 760 N N . GLY A 1 100 ? 2.309 -4.539 -15.18 1 86.75 100 GLY A N 1
ATOM 761 C CA . GLY A 1 100 ? 2.506 -3.783 -16.406 1 86.75 100 GLY A CA 1
ATOM 762 C C . GLY A 1 100 ? 1.732 -2.479 -16.438 1 86.75 100 GLY A C 1
ATOM 763 O O . GLY A 1 100 ? 1.665 -1.812 -17.469 1 86.75 100 GLY A O 1
ATOM 764 N N . SER A 1 101 ? 1.097 -2.158 -15.344 1 81 101 SER A N 1
ATOM 765 C CA . SER A 1 101 ? 0.291 -0.942 -15.289 1 81 101 SER A CA 1
ATOM 766 C C . SER A 1 101 ? 1.159 0.286 -15.039 1 81 101 SER A C 1
ATOM 768 O O . SER A 1 101 ? 2.312 0.162 -14.617 1 81 101 SER A O 1
ATOM 770 N N . ARG A 1 102 ? 0.523 1.431 -15.297 1 69.69 102 ARG A N 1
ATOM 771 C CA . ARG A 1 102 ? 1.193 2.699 -15.023 1 69.69 102 ARG A CA 1
ATOM 772 C C . ARG A 1 102 ? 1.452 2.879 -13.531 1 69.69 102 ARG A C 1
ATOM 774 O O . ARG A 1 102 ? 2.41 3.549 -13.141 1 69.69 102 ARG A O 1
ATOM 781 N N . LEU A 1 103 ? 0.628 2.303 -12.797 1 65.44 103 LEU A N 1
ATOM 782 C CA . LEU A 1 103 ? 0.804 2.348 -11.352 1 65.44 103 LEU A CA 1
ATOM 783 C C . LEU A 1 103 ? 2.141 1.733 -10.945 1 65.44 103 LEU A C 1
ATOM 785 O O . LEU A 1 103 ? 2.773 2.188 -9.992 1 65.44 103 LEU A O 1
ATOM 789 N N . ALA A 1 104 ? 2.488 0.762 -11.703 1 59.88 104 ALA A N 1
ATOM 790 C CA . ALA A 1 104 ? 3.711 0.027 -11.391 1 59.88 104 ALA A CA 1
ATOM 791 C C . ALA A 1 104 ? 4.777 0.257 -12.461 1 59.88 104 ALA A C 1
ATOM 793 O O . ALA A 1 104 ? 5.594 -0.626 -12.727 1 59.88 104 ALA A O 1
ATOM 794 N N . LEU A 1 105 ? 4.66 1.415 -13.094 1 60.97 105 LEU A N 1
ATOM 795 C CA . LEU A 1 105 ? 5.641 1.856 -14.086 1 60.97 105 LEU A CA 1
ATOM 796 C C . LEU A 1 105 ? 5.723 0.874 -15.25 1 60.97 105 LEU A C 1
ATOM 798 O O . LEU A 1 105 ? 6.816 0.537 -15.703 1 60.97 105 LEU A O 1
ATOM 802 N N . GLY A 1 106 ? 4.598 0.362 -15.609 1 69.38 106 GLY A N 1
ATOM 803 C CA . GLY A 1 106 ? 4.551 -0.549 -16.734 1 69.38 106 GLY A CA 1
ATOM 804 C C . GLY A 1 106 ? 4.129 0.125 -18.031 1 69.38 106 GLY A C 1
ATOM 805 O O . GLY A 1 106 ? 3.664 1.267 -18.016 1 69.38 106 GLY A O 1
ATOM 806 N N . ALA A 1 107 ? 4.496 -0.591 -19.094 1 69.44 107 ALA A N 1
ATOM 807 C CA . ALA A 1 107 ? 4.211 -0.068 -20.438 1 69.44 107 ALA A CA 1
ATOM 808 C C . ALA A 1 107 ? 2.801 -0.449 -20.875 1 69.44 107 ALA A C 1
ATOM 810 O O . ALA A 1 107 ? 2.076 0.377 -21.438 1 69.44 107 ALA A O 1
ATOM 811 N N . GLU A 1 108 ? 2.502 -1.729 -20.656 1 83.44 108 GLU A N 1
ATOM 812 C CA . GLU A 1 108 ? 1.206 -2.258 -21.062 1 83.44 108 GLU A CA 1
ATOM 813 C C . GLU A 1 108 ? 0.641 -3.213 -20.016 1 83.44 108 GLU A C 1
ATOM 815 O O . GLU A 1 108 ? 1.349 -4.098 -19.531 1 83.44 108 GLU A O 1
ATOM 820 N N . SER A 1 109 ? -0.588 -3.061 -19.781 1 90.94 109 SER A N 1
ATOM 821 C CA . SER A 1 109 ? -1.27 -3.859 -18.766 1 90.94 109 SER A CA 1
ATOM 822 C C . SER A 1 109 ? -1.259 -5.34 -19.125 1 90.94 109 SER A C 1
ATOM 824 O O . SER A 1 109 ? -1.664 -5.719 -20.234 1 90.94 109 SER A O 1
ATOM 826 N N . SER A 1 110 ? -0.792 -6.137 -18.203 1 95.69 110 SER A N 1
ATOM 827 C CA . SER A 1 110 ? -0.796 -7.586 -18.391 1 95.69 110 SER A CA 1
ATOM 828 C C . SER A 1 110 ? -2.213 -8.109 -18.609 1 95.69 110 SER A C 1
ATOM 830 O O . SER A 1 110 ? -2.426 -9.023 -19.422 1 95.69 110 SER A O 1
ATOM 832 N N . GLU A 1 111 ? -3.176 -7.547 -17.906 1 97.62 111 GLU A N 1
ATOM 833 C CA . GLU A 1 111 ? -4.57 -7.934 -18.094 1 97.62 111 GLU A CA 1
ATOM 834 C C . GLU A 1 111 ? -5.031 -7.672 -19.531 1 97.62 111 GLU A C 1
ATOM 836 O O . GLU A 1 111 ? -5.695 -8.516 -20.141 1 97.62 111 GLU A O 1
ATOM 841 N N . THR A 1 112 ? -4.66 -6.531 -20.047 1 96.75 112 THR A N 1
ATOM 842 C CA . THR A 1 112 ? -5.035 -6.188 -21.422 1 96.75 112 THR A CA 1
ATOM 843 C C . THR A 1 112 ? -4.395 -7.145 -22.422 1 96.75 112 THR A C 1
ATOM 845 O O . THR A 1 112 ? -5.059 -7.633 -23.328 1 96.75 112 THR A O 1
ATOM 848 N N . LEU A 1 113 ? -3.168 -7.414 -22.219 1 96.62 113 LEU A N 1
ATOM 849 C CA . LEU A 1 113 ? -2.469 -8.359 -23.078 1 96.62 113 LEU A CA 1
ATOM 850 C C . LEU A 1 113 ? -3.129 -9.727 -23.031 1 96.62 113 LEU A C 1
ATOM 852 O O . LEU A 1 113 ? -3.412 -10.328 -24.078 1 96.62 113 LEU A O 1
ATOM 856 N N . LEU A 1 114 ? -3.387 -10.195 -21.875 1 98.25 114 LEU A N 1
ATOM 857 C CA . LEU A 1 114 ? -3.996 -11.516 -21.703 1 98.25 114 LEU A CA 1
ATOM 858 C C . LEU A 1 114 ? -5.355 -11.57 -22.375 1 98.25 114 LEU A C 1
ATOM 860 O O . LEU A 1 114 ? -5.672 -12.555 -23.062 1 98.25 114 LEU A O 1
ATOM 864 N N . GLY A 1 115 ? -6.168 -10.5 -22.156 1 98.44 115 GLY A N 1
ATOM 865 C CA . GLY A 1 115 ? -7.453 -10.438 -22.844 1 98.44 115 GLY A CA 1
ATOM 866 C C . GLY A 1 115 ? -7.332 -10.586 -24.344 1 98.44 115 GLY A C 1
ATOM 867 O O . GLY A 1 115 ? -8.102 -11.328 -24.969 1 98.44 115 GLY A O 1
ATOM 868 N N . ARG A 1 116 ? -6.367 -9.93 -24.875 1 97.69 116 ARG A N 1
ATOM 869 C CA . ARG A 1 116 ? -6.133 -9.992 -26.328 1 97.69 116 ARG A CA 1
ATOM 870 C C . ARG A 1 116 ? -5.707 -11.398 -26.75 1 97.69 116 ARG A C 1
ATOM 872 O O . ARG A 1 116 ? -6.184 -11.922 -27.75 1 97.69 116 ARG A O 1
ATOM 879 N N . PHE A 1 117 ? -4.805 -12 -26 1 98.38 117 PHE A N 1
ATOM 880 C CA . PHE A 1 117 ? -4.324 -13.336 -26.312 1 98.38 117 PHE A CA 1
ATOM 881 C C . PHE A 1 117 ? -5.473 -14.344 -26.297 1 98.38 117 PHE A C 1
ATOM 883 O O . PHE A 1 117 ? -5.578 -15.188 -27.188 1 98.38 117 PHE A O 1
ATOM 890 N N . ILE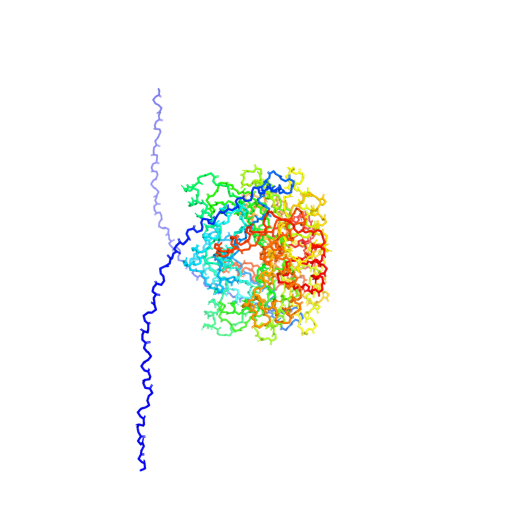 A 1 118 ? -6.324 -14.219 -25.312 1 98.44 118 ILE A N 1
ATOM 891 C CA . ILE A 1 118 ? -7.457 -15.133 -25.156 1 98.44 118 ILE A CA 1
ATOM 892 C C . ILE A 1 118 ? -8.406 -14.977 -26.344 1 98.44 118 ILE A C 1
ATOM 894 O O . ILE A 1 118 ? -8.812 -15.969 -26.953 1 98.44 118 ILE A O 1
ATOM 898 N N . LYS A 1 119 ? -8.68 -13.75 -26.656 1 97.88 119 LYS A N 1
ATOM 899 C CA . LYS A 1 119 ? -9.594 -13.484 -27.766 1 97.88 119 LYS A CA 1
ATOM 900 C C . LYS A 1 119 ? -9.055 -14.07 -29.078 1 97.88 119 LYS A C 1
ATOM 902 O O . LYS A 1 119 ? -9.781 -14.75 -29.797 1 97.88 119 LYS A O 1
ATOM 907 N N . GLU A 1 120 ? -7.836 -13.82 -29.312 1 97.81 120 GLU A N 1
ATOM 908 C CA . GLU A 1 120 ? -7.215 -14.297 -30.547 1 97.81 120 GLU A CA 1
ATOM 909 C C . GLU A 1 120 ? -7.219 -15.82 -30.609 1 97.81 120 GLU A C 1
ATOM 911 O O . GLU A 1 120 ? -7.469 -16.406 -31.672 1 97.81 120 GLU A O 1
ATOM 916 N N . LYS A 1 121 ? -6.922 -16.422 -29.5 1 97.5 121 LYS A N 1
ATOM 917 C CA . LYS A 1 121 ? -6.902 -17.891 -29.484 1 97.5 121 LYS A CA 1
ATOM 918 C C . LYS A 1 121 ? -8.312 -18.453 -29.641 1 97.5 121 LYS A C 1
ATOM 920 O O . LYS A 1 121 ? -8.516 -19.438 -30.359 1 97.5 121 LYS A O 1
ATOM 925 N N . LYS A 1 122 ? -9.258 -17.844 -29.047 1 96.25 122 LYS A N 1
ATOM 926 C CA . LYS A 1 122 ? -10.641 -18.312 -29.109 1 96.25 122 LYS A CA 1
ATOM 927 C C . LYS A 1 122 ? -11.234 -18.094 -30.5 1 96.25 122 LYS A C 1
ATOM 929 O O . LYS A 1 122 ? -12.125 -18.828 -30.922 1 96.25 122 LYS A O 1
ATOM 934 N N . ASP A 1 123 ? -10.758 -17.078 -31.172 1 96.31 123 ASP A N 1
ATOM 935 C CA . ASP A 1 123 ? -11.18 -16.875 -32.562 1 96.31 123 ASP A CA 1
ATOM 936 C C . ASP A 1 123 ? -10.812 -18.078 -33.438 1 96.31 123 ASP A C 1
ATOM 938 O O . ASP A 1 123 ? -11.539 -18.422 -34.344 1 96.31 123 ASP A O 1
ATOM 942 N N . LYS A 1 124 ? -9.727 -18.672 -33.094 1 95.44 124 LYS A N 1
ATOM 943 C CA . LYS A 1 124 ? -9.25 -19.828 -33.844 1 95.44 124 LYS A CA 1
ATOM 944 C C . LYS A 1 124 ? -9.867 -21.125 -33.312 1 95.44 124 LYS A C 1
ATOM 946 O O . LYS A 1 124 ? -10.203 -22.016 -34.094 1 95.44 124 LYS A O 1
ATOM 951 N N . ASN A 1 125 ? -9.984 -21.172 -32.031 1 95.31 125 ASN A N 1
ATOM 952 C CA . ASN A 1 125 ? -10.578 -22.328 -31.359 1 95.31 125 ASN A CA 1
ATOM 953 C C . ASN A 1 125 ? -11.469 -21.891 -30.203 1 95.31 125 ASN A C 1
ATOM 955 O O . ASN A 1 125 ? -11 -21.75 -29.062 1 95.31 125 ASN A O 1
ATOM 959 N N . PRO A 1 126 ? -12.727 -21.75 -30.422 1 91.88 126 PRO A N 1
ATOM 960 C CA . PRO A 1 126 ? -13.648 -21.219 -29.422 1 91.88 126 PRO A CA 1
ATOM 961 C C . PRO A 1 126 ? -13.789 -22.141 -28.203 1 91.88 126 PRO A C 1
ATOM 963 O O . PRO A 1 126 ? -14.289 -21.719 -27.172 1 91.88 126 PRO A O 1
ATOM 966 N N . ASP A 1 127 ? -13.305 -23.359 -28.328 1 92.5 127 ASP A N 1
ATOM 967 C CA . ASP A 1 127 ? -13.562 -24.328 -27.266 1 92.5 127 ASP A CA 1
ATOM 968 C C . ASP A 1 127 ? -12.391 -24.406 -26.297 1 92.5 127 ASP A C 1
ATOM 970 O O . ASP A 1 127 ? -12.414 -25.172 -25.344 1 92.5 127 ASP A O 1
ATOM 974 N N . ILE A 1 128 ? -11.469 -23.547 -26.453 1 92.94 128 ILE A N 1
ATOM 975 C CA . ILE A 1 128 ? -10.32 -23.594 -25.562 1 92.94 128 ILE A CA 1
ATOM 976 C C . ILE A 1 128 ? -10.75 -23.188 -24.156 1 92.94 128 ILE A C 1
ATOM 978 O O . ILE A 1 128 ? -11.609 -22.312 -23.984 1 92.94 128 ILE A O 1
ATOM 982 N N . GLU A 1 129 ? -10.156 -23.875 -23.219 1 93.75 129 GLU A N 1
ATOM 983 C CA . GLU A 1 129 ? -10.391 -23.531 -21.812 1 93.75 129 GLU A CA 1
ATOM 984 C C . GLU A 1 129 ? -9.234 -22.703 -21.25 1 93.75 129 GLU A C 1
ATOM 986 O O . GLU A 1 129 ? -8.07 -23.094 -21.359 1 93.75 129 GLU A O 1
ATOM 991 N N . VAL A 1 130 ? -9.562 -21.578 -20.734 1 97.81 130 VAL A N 1
ATOM 992 C CA . VAL A 1 130 ? -8.602 -20.734 -20.047 1 97.81 130 VAL A CA 1
ATOM 993 C C . VAL A 1 130 ? -9.18 -20.281 -18.703 1 97.81 130 VAL A C 1
ATOM 995 O O . VAL A 1 130 ? -10.281 -19.75 -18.641 1 97.81 130 VAL A O 1
ATOM 998 N N . ASN A 1 131 ? -8.516 -20.672 -17.641 1 98.69 131 ASN A N 1
ATOM 999 C CA . ASN A 1 131 ? -8.844 -20.125 -16.328 1 98.69 131 ASN A CA 1
ATOM 1000 C C . ASN A 1 131 ? -8.039 -18.859 -16.016 1 98.69 131 ASN A C 1
ATOM 1002 O O . ASN A 1 131 ? -6.805 -18.906 -15.961 1 98.69 131 ASN A O 1
ATOM 1006 N N . VAL A 1 132 ? -8.727 -17.812 -15.797 1 98.88 132 VAL A N 1
ATOM 1007 C CA . VAL A 1 132 ? -8.07 -16.531 -15.57 1 98.88 132 VAL A CA 1
ATOM 1008 C C . VAL A 1 132 ? -8.117 -16.172 -14.086 1 98.88 132 VAL A C 1
ATOM 1010 O O . VAL A 1 132 ? -9.195 -16.125 -13.492 1 98.88 132 VAL A O 1
ATOM 1013 N N . ALA A 1 133 ? -6.941 -15.992 -13.469 1 98.94 133 ALA A N 1
ATOM 1014 C CA . ALA A 1 133 ? -6.793 -15.469 -12.117 1 98.94 133 ALA A CA 1
ATOM 1015 C C . ALA A 1 133 ? -6.207 -14.062 -12.133 1 98.94 133 ALA A C 1
ATOM 1017 O O . ALA A 1 133 ? -5.191 -13.812 -12.781 1 98.94 133 ALA A O 1
ATOM 1018 N N . THR A 1 134 ? -6.863 -13.109 -11.508 1 98.81 134 THR A N 1
ATOM 1019 C CA . THR A 1 134 ? -6.324 -11.758 -11.383 1 98.81 134 THR A CA 1
ATOM 1020 C C . THR A 1 134 ? -6.441 -11.266 -9.945 1 98.81 134 THR A C 1
ATOM 1022 O O . THR A 1 134 ? -6.801 -12.031 -9.047 1 98.81 134 THR A O 1
ATOM 1025 N N . LYS A 1 135 ? -5.922 -9.992 -9.703 1 98.38 135 LYS A N 1
ATOM 1026 C CA . LYS A 1 135 ? -5.762 -9.602 -8.305 1 98.38 135 LYS A CA 1
ATOM 1027 C C . LYS A 1 135 ? -6.148 -8.141 -8.094 1 98.38 135 LYS A C 1
ATOM 1029 O O . LYS A 1 135 ? -5.906 -7.297 -8.953 1 98.38 135 LYS A O 1
ATOM 1034 N N . TYR A 1 136 ? -6.723 -8.039 -6.918 1 97.94 136 TYR A N 1
ATOM 1035 C CA . TYR A 1 136 ? -7.023 -6.711 -6.391 1 97.94 136 TYR A CA 1
ATOM 1036 C C . TYR A 1 136 ? -5.816 -6.121 -5.672 1 97.94 136 TYR A C 1
ATOM 1038 O O . TYR A 1 136 ? -5.254 -6.75 -4.773 1 97.94 136 TYR A O 1
ATOM 1046 N N . ALA A 1 137 ? -5.449 -4.871 -6.074 1 94.69 137 ALA A N 1
ATOM 1047 C CA . ALA A 1 137 ? -4.387 -4.172 -5.359 1 94.69 137 ALA A CA 1
ATOM 1048 C C . ALA A 1 137 ? -4.938 -3.422 -4.152 1 94.69 137 ALA A C 1
ATOM 1050 O O . ALA A 1 137 ? -5.566 -2.371 -4.301 1 94.69 137 ALA A O 1
ATOM 1051 N N . ALA A 1 138 ? -4.605 -3.9 -2.986 1 93.12 138 ALA A N 1
ATOM 1052 C CA . ALA A 1 138 ? -5.078 -3.271 -1.755 1 93.12 138 ALA A CA 1
ATOM 1053 C C . ALA A 1 138 ? -4.238 -2.043 -1.411 1 93.12 138 ALA A C 1
ATOM 1055 O O . ALA A 1 138 ? -3.521 -2.035 -0.408 1 93.12 138 ALA A O 1
ATOM 1056 N N . LEU A 1 139 ? -4.469 -0.974 -2.131 1 89.44 139 LEU A N 1
ATOM 1057 C CA . LEU A 1 139 ? -3.744 0.273 -1.915 1 89.44 139 LEU A CA 1
ATOM 1058 C C . LEU A 1 139 ? -4.367 1.074 -0.777 1 89.44 139 LEU A C 1
ATOM 1060 O O . LEU A 1 139 ? -5.57 0.972 -0.527 1 89.44 139 LEU A O 1
ATOM 1064 N N . PRO A 1 140 ? -3.586 1.914 -0.121 1 84.81 140 PRO A N 1
ATOM 1065 C CA . PRO A 1 140 ? -4.043 2.594 1.093 1 84.81 140 PRO A CA 1
ATOM 1066 C C . PRO A 1 140 ? -5.238 3.514 0.84 1 84.81 140 PRO A C 1
ATOM 1068 O O . PRO A 1 140 ? -6.039 3.75 1.745 1 84.81 140 PRO A O 1
ATOM 1071 N N . TRP A 1 141 ? -5.391 3.984 -0.356 1 81.31 141 TRP A N 1
ATOM 1072 C CA . TRP A 1 141 ? -6.473 4.926 -0.631 1 81.31 141 TRP A CA 1
ATOM 1073 C C . TRP A 1 141 ? -7.707 4.195 -1.151 1 81.31 141 TRP A C 1
ATOM 1075 O O . TRP A 1 141 ? -8.727 4.824 -1.451 1 81.31 141 TRP A O 1
ATOM 1085 N N . ARG A 1 142 ? -7.57 2.934 -1.317 1 86.69 142 ARG A N 1
ATOM 1086 C CA . ARG A 1 142 ? -8.719 2.115 -1.688 1 86.69 142 ARG A CA 1
ATOM 1087 C C . ARG A 1 142 ? -9.391 1.515 -0.455 1 86.69 142 ARG A C 1
ATOM 1089 O O . ARG A 1 142 ? -8.844 0.604 0.171 1 86.69 142 ARG A O 1
ATOM 1096 N N . LEU A 1 143 ? -10.625 1.982 -0.187 1 82 143 LEU A N 1
ATOM 1097 C CA . LEU A 1 143 ? -11.234 1.596 1.081 1 82 143 LEU A CA 1
ATOM 1098 C C . LEU A 1 143 ? -12.539 0.843 0.85 1 82 143 LEU A C 1
ATOM 1100 O O . LEU A 1 143 ? -13.312 1.196 -0.041 1 82 143 LEU A O 1
ATOM 1104 N N . GLY A 1 144 ? -12.719 -0.247 1.649 1 82.56 144 GLY A N 1
ATOM 1105 C CA . GLY A 1 144 ? -14.023 -0.867 1.787 1 82.56 144 GLY A CA 1
ATOM 1106 C C . GLY A 1 144 ? -14.336 -1.86 0.682 1 82.56 144 GLY A C 1
ATOM 1107 O O . GLY A 1 144 ? -13.5 -2.098 -0.196 1 82.56 144 GLY A O 1
ATOM 1108 N N . ARG A 1 145 ? -15.508 -2.396 0.756 1 91.56 145 ARG A N 1
ATOM 1109 C CA . ARG A 1 145 ? -15.945 -3.49 -0.102 1 91.56 145 ARG A CA 1
ATOM 1110 C C . ARG A 1 145 ? -16.219 -3 -1.52 1 91.56 145 ARG A C 1
ATOM 1112 O O . ARG A 1 145 ? -15.953 -3.709 -2.492 1 91.56 145 ARG A O 1
ATOM 1119 N N . GLN A 1 146 ? -16.609 -1.745 -1.691 1 92.38 146 GLN A N 1
ATOM 1120 C CA . GLN A 1 146 ? -16.969 -1.237 -3.014 1 92.38 146 GLN A CA 1
ATOM 1121 C C . GLN A 1 146 ? -15.727 -1.043 -3.877 1 92.38 146 GLN A C 1
ATOM 1123 O O . GLN A 1 146 ? -15.781 -1.168 -5.102 1 92.38 146 GLN A O 1
ATOM 1128 N N . SER A 1 147 ? -14.648 -0.759 -3.232 1 92.31 147 SER A N 1
ATOM 1129 C CA . SER A 1 147 ? -13.406 -0.593 -3.988 1 92.31 147 SER A CA 1
ATOM 1130 C C . SER A 1 147 ? -13.008 -1.889 -4.688 1 92.31 147 SER A C 1
ATOM 1132 O O . SER A 1 147 ? -12.477 -1.861 -5.797 1 92.31 147 SER A O 1
ATOM 1134 N N . VAL A 1 148 ? -13.305 -3.018 -4.074 1 97.56 148 VAL A N 1
ATOM 1135 C CA . VAL A 1 148 ? -12.984 -4.32 -4.645 1 97.56 148 VAL A CA 1
ATOM 1136 C C . VAL A 1 148 ? -13.836 -4.562 -5.891 1 97.56 148 VAL A C 1
ATOM 1138 O O . VAL A 1 148 ? -13.312 -4.961 -6.938 1 97.56 148 VAL A O 1
ATOM 1141 N N . ILE A 1 149 ? -15.109 -4.246 -5.812 1 98.06 149 ILE A N 1
ATOM 1142 C CA . ILE A 1 149 ? -16.031 -4.461 -6.922 1 98.06 149 ILE A CA 1
ATOM 1143 C C . ILE A 1 149 ? -15.656 -3.551 -8.086 1 98.06 149 ILE A C 1
ATOM 1145 O O . ILE A 1 149 ? -15.578 -4 -9.234 1 98.06 149 ILE A O 1
ATOM 1149 N N . SER A 1 150 ? -15.375 -2.299 -7.789 1 95.94 150 SER A N 1
ATOM 1150 C CA . SER A 1 150 ? -15.008 -1.344 -8.828 1 95.94 150 SER A CA 1
ATOM 1151 C C . SER A 1 150 ? -13.734 -1.771 -9.547 1 95.94 150 SER A C 1
ATOM 1153 O O . SER A 1 150 ? -13.664 -1.728 -10.781 1 95.94 150 SER A O 1
ATOM 1155 N N . ALA A 1 151 ? -12.797 -2.188 -8.797 1 96.81 151 ALA A N 1
ATOM 1156 C CA . ALA A 1 151 ? -11.523 -2.619 -9.367 1 96.81 151 ALA A CA 1
ATOM 1157 C C . ALA A 1 151 ? -11.711 -3.861 -10.234 1 96.81 151 ALA A C 1
ATOM 1159 O O . ALA A 1 151 ? -11.094 -3.982 -11.297 1 96.81 151 ALA A O 1
ATOM 1160 N N . LEU A 1 152 ? -12.531 -4.793 -9.773 1 98.75 152 LEU A N 1
ATOM 1161 C CA . LEU A 1 152 ? -12.789 -6.008 -10.539 1 98.75 152 LEU A CA 1
ATOM 1162 C C . LEU A 1 152 ? -13.469 -5.684 -11.867 1 98.75 152 LEU A C 1
ATOM 1164 O O . LEU A 1 152 ? -13.117 -6.242 -12.906 1 98.75 152 LEU A O 1
ATOM 1168 N N . LYS A 1 153 ? -14.391 -4.805 -11.852 1 98.5 153 LYS A N 1
ATOM 1169 C CA . LYS A 1 153 ? -15.055 -4.406 -13.086 1 98.5 153 LYS A CA 1
ATOM 1170 C C . LYS A 1 153 ? -14.062 -3.781 -14.07 1 98.5 153 LYS A C 1
ATOM 1172 O O . LYS A 1 153 ? -14.125 -4.047 -15.273 1 98.5 153 LYS A O 1
ATOM 1177 N N . ASP A 1 154 ? -13.148 -2.969 -13.547 1 96.69 154 ASP A N 1
ATOM 1178 C CA . ASP A 1 154 ? -12.086 -2.428 -14.383 1 96.69 154 ASP A CA 1
ATOM 1179 C C . ASP A 1 154 ? -11.219 -3.545 -14.961 1 96.69 154 ASP A C 1
ATOM 1181 O O . ASP A 1 154 ? -10.836 -3.494 -16.141 1 96.69 154 ASP A O 1
ATOM 1185 N N . SER A 1 155 ? -10.867 -4.531 -14.125 1 98.44 155 SER A N 1
ATOM 1186 C CA . SER A 1 155 ? -10.094 -5.68 -14.586 1 98.44 155 SER A CA 1
ATOM 1187 C C . SER A 1 155 ? -10.82 -6.43 -15.695 1 98.44 155 SER A C 1
ATOM 1189 O O . SER A 1 155 ? -10.219 -6.805 -16.703 1 98.44 155 SER A O 1
ATOM 1191 N N . LEU A 1 156 ? -12.133 -6.66 -15.484 1 98.81 156 LEU A N 1
ATOM 1192 C CA . LEU A 1 156 ? -12.938 -7.355 -16.484 1 98.81 156 LEU A CA 1
ATOM 1193 C C . LEU A 1 156 ? -12.945 -6.59 -17.797 1 98.81 156 LEU A C 1
ATOM 1195 O O . LEU A 1 156 ? -12.898 -7.191 -18.875 1 98.81 156 LEU A O 1
ATOM 1199 N N . CYS A 1 157 ? -12.977 -5.27 -17.734 1 98.12 157 CYS A N 1
ATOM 1200 C CA . CYS A 1 157 ? -12.914 -4.438 -18.922 1 98.12 157 CYS A CA 1
ATOM 1201 C C . CYS A 1 157 ? -11.594 -4.625 -19.656 1 98.12 157 CYS A C 1
ATOM 1203 O O . CYS A 1 157 ? -11.57 -4.824 -20.875 1 98.12 157 CYS A O 1
ATOM 1205 N N . ARG A 1 158 ? -10.516 -4.605 -18.938 1 97.25 158 ARG A N 1
ATOM 1206 C CA . ARG A 1 158 ? -9.195 -4.777 -19.547 1 97.25 158 ARG A CA 1
ATOM 1207 C C . ARG A 1 158 ? -9.047 -6.172 -20.141 1 97.25 158 ARG A C 1
ATOM 1209 O O . ARG A 1 158 ? -8.477 -6.328 -21.234 1 97.25 158 ARG A O 1
ATOM 1216 N N . LEU A 1 159 ? -9.594 -7.168 -19.484 1 98.5 159 LEU A N 1
ATOM 1217 C CA . LEU A 1 159 ? -9.492 -8.555 -19.922 1 98.5 159 LEU A CA 1
ATOM 1218 C C . LEU A 1 159 ? -10.461 -8.852 -21.062 1 98.5 159 LEU A C 1
ATOM 1220 O O . LEU A 1 159 ? -10.289 -9.828 -21.781 1 98.5 159 LEU A O 1
ATOM 1224 N N . GLY A 1 160 ? -11.492 -8.031 -21.203 1 97.94 160 GLY A N 1
ATOM 1225 C CA . GLY A 1 160 ? -12.547 -8.305 -22.156 1 97.94 160 GLY A CA 1
ATOM 1226 C C . GLY A 1 160 ? -13.391 -9.508 -21.797 1 97.94 160 GLY A C 1
ATOM 1227 O O . GLY A 1 160 ? -13.773 -10.297 -22.656 1 97.94 160 GLY A O 1
ATOM 1228 N N . LEU A 1 161 ? -13.633 -9.727 -20.547 1 98.31 161 LEU A N 1
ATOM 1229 C CA . LEU A 1 161 ? -14.391 -10.867 -20.031 1 98.31 161 LEU A CA 1
ATOM 1230 C C . LEU A 1 161 ? -15.562 -10.398 -19.188 1 98.31 161 LEU A C 1
ATOM 1232 O O . LEU A 1 161 ? -15.523 -9.312 -18.594 1 98.31 161 LEU A O 1
ATOM 1236 N N . SER A 1 162 ? -16.578 -11.172 -19.062 1 97.94 162 SER A N 1
ATOM 1237 C CA . SER A 1 162 ? -17.719 -10.867 -18.203 1 97.94 162 SER A CA 1
ATOM 1238 C C . SER A 1 162 ? -17.5 -11.352 -16.781 1 97.94 162 SER A C 1
ATOM 1240 O O . SER A 1 162 ? -18.125 -10.867 -15.844 1 97.94 162 SER A O 1
ATOM 1242 N N . SER A 1 163 ? -16.641 -12.352 -16.625 1 98.62 163 SER A N 1
ATOM 1243 C CA . SER A 1 163 ? -16.266 -12.914 -15.336 1 98.62 163 SER A CA 1
ATOM 1244 C C . SER A 1 163 ? -14.875 -13.531 -15.383 1 98.62 163 SER A C 1
ATOM 1246 O O . SER A 1 163 ? -14.391 -13.914 -16.453 1 98.62 163 SER A O 1
ATOM 1248 N N . VAL A 1 164 ? -14.227 -13.57 -14.195 1 98.81 164 VAL A N 1
ATOM 1249 C CA . VAL A 1 164 ? -12.961 -14.297 -14.094 1 98.81 164 VAL A CA 1
ATOM 1250 C C . VAL A 1 164 ? -13.156 -15.555 -13.25 1 98.81 164 VAL A C 1
ATOM 1252 O O . VAL A 1 164 ? -14.203 -15.734 -12.633 1 98.81 164 VAL A O 1
ATOM 1255 N N . ASP A 1 165 ? -12.133 -16.391 -13.328 1 98.88 165 ASP A N 1
ATOM 1256 C CA . ASP A 1 165 ? -12.227 -17.656 -12.617 1 98.88 165 ASP A CA 1
ATOM 1257 C C . ASP A 1 165 ? -11.797 -17.5 -11.156 1 98.88 165 ASP A C 1
ATOM 1259 O O . ASP A 1 165 ? -12.398 -18.094 -10.266 1 98.88 165 ASP A O 1
ATOM 1263 N N . LEU A 1 166 ? -10.812 -16.719 -10.914 1 98.94 166 LEU A N 1
ATOM 1264 C CA . LEU A 1 166 ? -10.281 -16.516 -9.57 1 98.94 166 LEU A CA 1
ATOM 1265 C C . LEU A 1 166 ? -9.914 -15.047 -9.367 1 98.94 166 LEU A C 1
ATOM 1267 O O . LEU A 1 166 ? -9.219 -14.453 -10.195 1 98.94 166 LEU A O 1
ATOM 1271 N N . TYR A 1 167 ? -10.461 -14.484 -8.312 1 98.94 167 TYR A N 1
ATOM 1272 C CA . TYR A 1 167 ? -10.109 -13.125 -7.914 1 98.94 167 TYR A CA 1
ATOM 1273 C C . TYR A 1 167 ? -9.516 -13.102 -6.508 1 98.94 167 TYR A C 1
ATOM 1275 O O . TYR A 1 167 ? -10.086 -13.672 -5.578 1 98.94 167 TYR A O 1
ATOM 1283 N N . GLN A 1 168 ? -8.344 -12.438 -6.434 1 98.88 168 GLN A N 1
ATOM 1284 C CA . GLN A 1 168 ? -7.547 -12.547 -5.211 1 98.88 168 GLN A CA 1
ATOM 1285 C C . GLN A 1 168 ? -7.168 -11.164 -4.68 1 98.88 168 GLN A C 1
ATOM 1287 O O . GLN A 1 168 ? -6.941 -10.234 -5.457 1 98.88 168 GLN A O 1
ATOM 1292 N N . LEU A 1 169 ? -7.098 -11.047 -3.314 1 98.12 169 LEU A N 1
ATOM 1293 C CA . LEU A 1 169 ? -6.418 -9.883 -2.746 1 98.12 169 LEU A CA 1
ATOM 1294 C C . LEU A 1 169 ? -4.906 -10.023 -2.867 1 98.12 169 LEU A C 1
ATOM 1296 O O . LEU A 1 169 ? -4.32 -10.969 -2.334 1 98.12 169 LEU A O 1
ATOM 1300 N N . HIS A 1 170 ? -4.266 -9.055 -3.555 1 96.75 170 HIS A N 1
ATOM 1301 C CA . HIS A 1 170 ? -2.865 -9.188 -3.949 1 96.75 170 HIS A CA 1
ATOM 1302 C C . HIS A 1 170 ? -1.946 -9.172 -2.732 1 96.75 170 HIS A C 1
ATOM 1304 O O . HIS A 1 170 ? -0.896 -9.82 -2.734 1 96.75 170 HIS A O 1
ATOM 1310 N N . TRP A 1 171 ? -2.273 -8.422 -1.713 1 94.19 171 TRP A N 1
ATOM 1311 C CA . TRP A 1 171 ? -1.635 -8.32 -0.405 1 94.19 171 TRP A CA 1
ATOM 1312 C C . TRP A 1 171 ? -2.623 -7.824 0.646 1 94.19 171 TRP A C 1
ATOM 1314 O O . TRP A 1 171 ? -3.699 -7.324 0.31 1 94.19 171 TRP A O 1
ATOM 1324 N N . PRO A 1 172 ? -2.248 -8.086 1.91 1 93.38 172 PRO A N 1
ATOM 1325 C CA . PRO A 1 172 ? -3.152 -7.586 2.947 1 93.38 172 PRO A CA 1
ATOM 1326 C C . PRO A 1 172 ? -3.229 -6.062 2.982 1 93.38 172 PRO A C 1
ATOM 1328 O O . PRO A 1 172 ? -2.236 -5.383 2.705 1 93.38 172 PRO A O 1
ATOM 1331 N N . GLY A 1 173 ? -4.414 -5.648 3.359 1 90.69 173 GLY A N 1
ATOM 1332 C CA . GLY A 1 173 ? -4.586 -4.215 3.541 1 90.69 173 GLY A CA 1
ATOM 1333 C C . GLY A 1 173 ? -3.838 -3.674 4.742 1 90.69 173 GLY A C 1
ATOM 1334 O O . GLY A 1 173 ? -3.756 -4.336 5.781 1 90.69 173 GLY A O 1
ATOM 1335 N N . VAL A 1 174 ? -3.447 -2.416 4.574 1 84.69 174 VAL A N 1
ATOM 1336 C CA . VAL A 1 174 ? -2.672 -1.785 5.637 1 84.69 174 VAL A CA 1
ATOM 1337 C C . VAL A 1 174 ? -3.594 -1.405 6.793 1 84.69 174 VAL A C 1
ATOM 1339 O O . VAL A 1 174 ? -3.184 -1.431 7.957 1 84.69 174 VAL A O 1
ATOM 1342 N N . TRP A 1 175 ? -4.844 -1.112 6.465 1 82.88 175 TRP A N 1
ATOM 1343 C CA . TRP A 1 175 ? -5.754 -0.612 7.488 1 82.88 175 TRP A CA 1
ATOM 1344 C C . TRP A 1 175 ? -6.691 -1.715 7.973 1 82.88 175 TRP A C 1
ATOM 1346 O O . TRP A 1 175 ? -7.484 -1.506 8.891 1 82.88 175 TRP A O 1
ATOM 1356 N N . GLY A 1 176 ? -6.656 -2.805 7.41 1 85.56 176 GLY A N 1
ATOM 1357 C CA . GLY A 1 176 ? -7.555 -3.912 7.68 1 85.56 176 GLY A CA 1
ATOM 1358 C C . GLY A 1 176 ? -8.008 -4.637 6.426 1 85.56 176 GLY A C 1
ATOM 1359 O O . GLY A 1 176 ? -7.746 -4.18 5.312 1 85.56 176 GLY A O 1
ATOM 1360 N N . ASN A 1 177 ? -8.727 -5.762 6.688 1 93.81 177 ASN A N 1
ATOM 1361 C CA . ASN A 1 177 ? -9.039 -6.594 5.531 1 93.81 177 ASN A CA 1
ATOM 1362 C C . ASN A 1 177 ? -10.531 -6.898 5.441 1 93.81 177 ASN A C 1
ATOM 1364 O O . ASN A 1 177 ? -11.008 -7.367 4.41 1 93.81 177 ASN A O 1
ATOM 1368 N N . GLU A 1 178 ? -11.289 -6.609 6.465 1 94.56 178 GLU A N 1
ATOM 1369 C CA . GLU A 1 178 ? -12.68 -7.043 6.547 1 94.56 178 GLU A CA 1
ATOM 1370 C C . GLU A 1 178 ? -13.492 -6.527 5.363 1 94.56 178 GLU A C 1
ATOM 1372 O O . GLU A 1 178 ? -14.227 -7.285 4.73 1 94.56 178 GLU A O 1
ATOM 1377 N N . GLY A 1 179 ? -13.336 -5.266 5.074 1 94.44 179 GLY A N 1
ATOM 1378 C CA . GLY A 1 179 ? -14.039 -4.691 3.936 1 94.44 179 GLY A CA 1
ATOM 1379 C C . GLY A 1 179 ? -13.664 -5.34 2.615 1 94.44 179 GLY A C 1
ATOM 1380 O O . GLY A 1 179 ? -14.531 -5.566 1.765 1 94.44 179 GLY A O 1
ATOM 1381 N N . TYR A 1 180 ? -12.414 -5.625 2.422 1 97.12 180 TYR A N 1
ATOM 1382 C CA . TYR A 1 180 ? -11.945 -6.262 1.196 1 97.12 180 TYR A CA 1
ATOM 1383 C C . TYR A 1 180 ? -12.508 -7.672 1.066 1 97.12 180 TYR A C 1
ATOM 1385 O O . TYR A 1 180 ? -12.922 -8.086 -0.019 1 97.12 180 TYR A O 1
ATOM 1393 N N . ILE A 1 181 ? -12.539 -8.391 2.199 1 98.5 181 ILE A N 1
ATOM 1394 C CA . ILE A 1 181 ? -13.047 -9.758 2.203 1 98.5 181 ILE A CA 1
ATOM 1395 C C . ILE A 1 181 ? -14.539 -9.758 1.873 1 98.5 181 ILE A C 1
ATOM 1397 O O . ILE A 1 181 ? -15.008 -10.586 1.091 1 98.5 181 ILE A O 1
ATOM 1401 N N . ASP A 1 182 ? -15.234 -8.828 2.436 1 98.12 182 ASP A N 1
ATOM 1402 C CA . ASP A 1 182 ? -16.641 -8.672 2.072 1 98.12 182 ASP A CA 1
ATOM 1403 C C . ASP A 1 182 ? -16.797 -8.359 0.587 1 98.12 182 ASP A C 1
ATOM 1405 O O . ASP A 1 182 ? -17.734 -8.812 -0.056 1 98.12 182 ASP A O 1
ATOM 1409 N N . GLY A 1 183 ? -15.891 -7.562 0.07 1 98.5 183 GLY A N 1
ATOM 1410 C CA . GLY A 1 183 ? -15.891 -7.262 -1.354 1 98.5 183 GLY A CA 1
ATOM 1411 C C . GLY A 1 183 ? -15.703 -8.492 -2.221 1 98.5 183 GLY A C 1
ATOM 1412 O O . GLY A 1 183 ? -16.328 -8.617 -3.273 1 98.5 183 GLY A O 1
ATOM 1413 N N . LEU A 1 184 ? -14.859 -9.359 -1.804 1 98.81 184 LEU A N 1
ATOM 1414 C CA . LEU A 1 184 ? -14.695 -10.633 -2.502 1 98.81 184 LEU A CA 1
ATOM 1415 C C . LEU A 1 184 ? -16 -11.414 -2.52 1 98.81 184 LEU A C 1
ATOM 1417 O O . LEU A 1 184 ? -16.391 -11.961 -3.555 1 98.81 184 LEU A O 1
ATOM 1421 N N . ALA A 1 185 ? -16.641 -11.461 -1.373 1 98.81 185 ALA A N 1
ATOM 1422 C CA . ALA A 1 185 ? -17.906 -12.172 -1.282 1 98.81 185 ALA A CA 1
ATOM 1423 C C . ALA A 1 185 ? -18.953 -11.555 -2.205 1 98.81 185 ALA A C 1
ATOM 1425 O O . ALA A 1 185 ? -19.656 -12.266 -2.916 1 98.81 185 ALA A O 1
ATOM 1426 N N . ASP A 1 186 ? -19 -10.211 -2.188 1 98.81 186 ASP A N 1
ATOM 1427 C CA . ASP A 1 186 ? -19.906 -9.508 -3.088 1 98.81 186 ASP A CA 1
ATOM 1428 C C . ASP A 1 186 ? -19.656 -9.906 -4.543 1 98.81 186 ASP A C 1
ATOM 1430 O O . ASP A 1 186 ? -20.594 -10.086 -5.316 1 98.81 186 ASP A O 1
ATOM 1434 N N . ALA A 1 187 ? -18.422 -9.984 -4.926 1 98.81 187 ALA A N 1
ATOM 1435 C CA . ALA A 1 187 ? -18.047 -10.305 -6.297 1 98.81 187 ALA A CA 1
ATOM 1436 C C . ALA A 1 187 ? -18.578 -11.672 -6.711 1 98.81 187 ALA A C 1
ATOM 1438 O O . ALA A 1 187 ? -19.047 -11.852 -7.84 1 98.81 187 ALA A O 1
ATOM 1439 N N . VAL A 1 188 ? -18.5 -12.648 -5.816 1 98.81 188 VAL A N 1
ATOM 1440 C CA . VAL A 1 188 ? -19.031 -13.984 -6.086 1 98.81 188 VAL A CA 1
ATOM 1441 C C . VAL A 1 188 ? -20.547 -13.914 -6.254 1 98.81 188 VAL A C 1
ATOM 1443 O O . VAL A 1 188 ? -21.109 -14.438 -7.227 1 98.81 188 VAL A O 1
ATOM 1446 N N . GLU A 1 189 ? -21.188 -13.258 -5.367 1 98.62 189 GLU A N 1
ATOM 1447 C CA . GLU A 1 189 ? -22.641 -13.172 -5.352 1 98.62 189 GLU A CA 1
ATOM 1448 C C . GLU A 1 189 ? -23.172 -12.445 -6.59 1 98.62 189 GLU A C 1
ATOM 1450 O O . GLU A 1 189 ? -24.266 -12.742 -7.074 1 98.62 189 GLU A O 1
ATOM 1455 N N . GLN A 1 190 ? -22.391 -11.555 -7.082 1 98.5 190 GLN A N 1
ATOM 1456 C CA . GLN A 1 190 ? -22.781 -10.789 -8.258 1 98.5 190 GLN A CA 1
ATOM 1457 C C . GLN A 1 190 ? -22.422 -11.531 -9.547 1 98.5 190 GLN A C 1
ATOM 1459 O O . GLN A 1 190 ? -22.734 -11.062 -10.641 1 98.5 190 GLN A O 1
ATOM 1464 N N . GLY A 1 191 ? -21.734 -12.625 -9.438 1 98.56 191 GLY A N 1
ATOM 1465 C CA . GLY A 1 191 ? -21.391 -13.445 -10.594 1 98.56 191 GLY A CA 1
ATOM 1466 C C . GLY A 1 191 ? -20.188 -12.938 -11.359 1 98.56 191 GLY A C 1
ATOM 1467 O O . GLY A 1 191 ? -19.953 -13.352 -12.492 1 98.56 191 GLY A O 1
ATOM 1468 N N . LEU A 1 192 ? -19.375 -12.078 -10.773 1 98.81 192 LEU A N 1
ATOM 1469 C CA . LEU A 1 192 ? -18.234 -11.469 -11.445 1 98.81 192 LEU A CA 1
ATOM 1470 C C . LEU A 1 192 ? -17.016 -12.383 -11.367 1 98.81 192 LEU A C 1
ATOM 1472 O O . LEU A 1 192 ? -16.031 -12.188 -12.094 1 98.81 192 LEU A O 1
ATOM 1476 N N . VAL A 1 193 ? -17.047 -13.336 -10.484 1 98.88 193 VAL A N 1
ATOM 1477 C CA . VAL A 1 193 ? -15.938 -14.258 -10.281 1 98.88 193 VAL A CA 1
ATOM 1478 C C . VAL A 1 193 ? -16.469 -15.602 -9.781 1 98.88 193 VAL A C 1
ATOM 1480 O O . VAL A 1 193 ? -17.484 -15.656 -9.086 1 98.88 193 VAL A O 1
ATOM 1483 N N . LYS A 1 194 ? -15.742 -16.672 -10.133 1 98.75 194 LYS A N 1
ATOM 1484 C CA . LYS A 1 194 ? -16.188 -18.016 -9.766 1 98.75 194 LYS A CA 1
ATOM 1485 C C . LYS A 1 194 ? -15.656 -18.406 -8.391 1 98.75 194 LYS A C 1
ATOM 1487 O O . LYS A 1 194 ? -16.344 -19.078 -7.613 1 98.75 194 LYS A O 1
ATOM 1492 N N . ALA A 1 195 ? -14.453 -18.062 -8.094 1 98.88 195 ALA A N 1
ATOM 1493 C CA . ALA A 1 195 ? -13.805 -18.359 -6.816 1 98.88 195 ALA A CA 1
ATOM 1494 C C . ALA A 1 195 ? -12.945 -17.188 -6.348 1 98.88 195 ALA A C 1
ATOM 1496 O O . ALA A 1 195 ? -12.523 -16.359 -7.156 1 98.88 195 ALA A O 1
ATOM 1497 N N . VAL A 1 196 ? -12.711 -17.141 -5.004 1 98.94 196 VAL A N 1
ATOM 1498 C CA . VAL A 1 196 ? -11.938 -16.016 -4.461 1 98.94 196 VAL A CA 1
ATOM 1499 C C . VAL A 1 196 ? -10.781 -16.547 -3.621 1 98.94 196 VAL A C 1
ATOM 1501 O O . VAL A 1 196 ? -10.836 -17.672 -3.117 1 98.94 196 VAL A O 1
ATOM 1504 N N . GLY A 1 197 ? -9.734 -15.797 -3.598 1 98.88 197 GLY A N 1
ATOM 1505 C CA . GLY A 1 197 ? -8.547 -16.125 -2.822 1 98.88 197 GLY A CA 1
ATOM 1506 C C . GLY A 1 197 ? -7.836 -14.898 -2.273 1 98.88 197 GLY A C 1
ATOM 1507 O O . GLY A 1 197 ? -8.344 -13.781 -2.385 1 98.88 197 GLY A O 1
ATOM 1508 N N . VAL A 1 198 ? -6.727 -15.156 -1.567 1 98.56 198 VAL A N 1
ATOM 1509 C CA . VAL A 1 198 ? -5.859 -14.117 -1.02 1 98.56 198 VAL A CA 1
ATOM 1510 C C . VAL A 1 198 ? -4.402 -14.43 -1.356 1 98.56 198 VAL A C 1
ATOM 1512 O O . VAL A 1 198 ? -4.086 -15.539 -1.794 1 98.56 198 VAL A O 1
ATOM 1515 N N . CYS A 1 199 ? -3.609 -13.359 -1.31 1 97.19 199 CYS A N 1
ATOM 1516 C CA . CYS A 1 199 ? -2.172 -13.531 -1.489 1 97.19 199 CYS A CA 1
ATOM 1517 C C . CYS A 1 199 ? -1.407 -13.008 -0.278 1 97.19 199 CYS A C 1
ATOM 1519 O O . CYS A 1 199 ? -1.755 -11.969 0.285 1 97.19 199 CYS A O 1
ATOM 1521 N N . ASN A 1 200 ? -0.483 -13.812 0.159 1 95.12 200 ASN A N 1
ATOM 1522 C CA . ASN A 1 200 ? 0.492 -13.414 1.17 1 95.12 200 ASN A CA 1
ATOM 1523 C C . ASN A 1 200 ? -0.172 -13.164 2.521 1 95.12 200 ASN A C 1
ATOM 1525 O O . ASN A 1 200 ? 0.229 -12.258 3.256 1 95.12 200 ASN A O 1
ATOM 1529 N N . TYR A 1 201 ? -1.197 -13.844 2.797 1 95.94 201 TYR A N 1
ATOM 1530 C CA . TYR A 1 201 ? -1.812 -13.789 4.117 1 95.94 201 TYR A CA 1
ATOM 1531 C C . TYR A 1 201 ? -1.104 -14.719 5.09 1 95.94 201 TYR A C 1
ATOM 1533 O O . TYR A 1 201 ? -0.814 -15.875 4.75 1 95.94 201 TYR A O 1
ATOM 1541 N N . ASN A 1 202 ? -0.812 -14.211 6.266 1 94 202 ASN A N 1
ATOM 1542 C CA . ASN A 1 202 ? -0.312 -15.094 7.312 1 94 202 ASN A CA 1
ATOM 1543 C C . ASN A 1 202 ? -1.433 -15.93 7.922 1 94 202 ASN A C 1
ATOM 1545 O O . ASN A 1 202 ? -2.592 -15.812 7.523 1 94 202 ASN A O 1
ATOM 1549 N N . GLU A 1 203 ? -1.022 -16.781 8.805 1 97 203 GLU A N 1
ATOM 1550 C CA . GLU A 1 203 ? -1.973 -17.734 9.375 1 97 203 GLU A CA 1
ATOM 1551 C C . GLU A 1 203 ? -3.188 -17.016 9.961 1 97 203 GLU A C 1
ATOM 1553 O O . GLU A 1 203 ? -4.328 -17.375 9.656 1 97 203 GLU A O 1
ATOM 1558 N N . LYS A 1 204 ? -2.975 -16.047 10.781 1 96 204 LYS A N 1
ATOM 1559 C CA . LYS A 1 204 ? -4.066 -15.352 11.461 1 96 204 LYS A CA 1
ATOM 1560 C C . LYS A 1 204 ? -5.016 -14.695 10.461 1 96 204 LYS A C 1
ATOM 1562 O O . LYS A 1 204 ? -6.23 -14.867 10.547 1 96 204 LYS A O 1
ATOM 1567 N N . ARG A 1 205 ? -4.48 -13.938 9.523 1 95.94 205 ARG A N 1
ATOM 1568 C CA . ARG A 1 205 ? -5.289 -13.273 8.508 1 95.94 205 ARG A CA 1
ATOM 1569 C C . ARG A 1 205 ? -6.039 -14.289 7.652 1 95.94 205 ARG A C 1
ATOM 1571 O O . ARG A 1 205 ? -7.18 -14.047 7.254 1 95.94 205 ARG A O 1
ATOM 1578 N N . LEU A 1 206 ? -5.332 -15.344 7.402 1 97.69 206 LEU A N 1
ATOM 1579 C CA . LEU A 1 206 ? -5.922 -16.406 6.598 1 97.69 206 LEU A CA 1
ATOM 1580 C C . LEU A 1 206 ? -7.152 -16.984 7.285 1 97.69 206 LEU A C 1
ATOM 1582 O O . LEU A 1 206 ? -8.211 -17.109 6.672 1 97.69 206 LEU A O 1
ATOM 1586 N N . ARG A 1 207 ? -7.027 -17.312 8.516 1 98.5 207 ARG A N 1
ATOM 1587 C CA . ARG A 1 207 ? -8.133 -17.891 9.281 1 98.5 207 ARG A CA 1
ATOM 1588 C C . ARG A 1 207 ? -9.273 -16.891 9.438 1 98.5 207 ARG A C 1
ATOM 1590 O O . ARG A 1 207 ? -10.445 -17.25 9.336 1 98.5 207 ARG A O 1
ATOM 1597 N N . ASP A 1 208 ? -8.898 -15.617 9.664 1 98.06 208 ASP A N 1
ATOM 1598 C CA . ASP A 1 208 ? -9.914 -14.57 9.75 1 98.06 208 ASP A CA 1
ATOM 1599 C C . ASP A 1 208 ? -10.695 -14.453 8.438 1 98.06 208 ASP A C 1
ATOM 1601 O O . ASP A 1 208 ? -11.922 -14.359 8.453 1 98.06 208 ASP A O 1
ATOM 1605 N N . ALA A 1 209 ? -9.992 -14.453 7.352 1 98.5 209 ALA A N 1
ATOM 1606 C CA . ALA A 1 209 ? -10.625 -14.359 6.039 1 98.5 209 ALA A CA 1
ATOM 1607 C C . ALA A 1 209 ? -11.523 -15.562 5.773 1 98.5 209 ALA A C 1
ATOM 1609 O O . ALA A 1 209 ? -12.641 -15.414 5.285 1 98.5 209 ALA A O 1
ATOM 1610 N N . TYR A 1 210 ? -11.008 -16.734 6.082 1 98.75 210 TYR A N 1
ATOM 1611 C CA . TYR A 1 210 ? -11.766 -17.969 5.926 1 98.75 210 TYR A CA 1
ATOM 1612 C C . TYR A 1 210 ? -13.086 -17.891 6.684 1 98.75 210 TYR A C 1
ATOM 1614 O O . TYR A 1 210 ? -14.148 -18.156 6.121 1 98.75 210 TYR A O 1
ATOM 1622 N N . ASN A 1 211 ? -13.008 -17.484 7.945 1 98.75 211 ASN A N 1
ATOM 1623 C CA . ASN A 1 211 ? -14.188 -17.438 8.805 1 98.75 211 ASN A CA 1
ATOM 1624 C C . ASN A 1 211 ? -15.203 -16.406 8.289 1 98.75 211 ASN A C 1
ATOM 1626 O O . ASN A 1 211 ? -16.406 -16.656 8.312 1 98.75 211 ASN A O 1
ATOM 1630 N N . GLN A 1 212 ? -14.695 -15.344 7.887 1 98.44 212 GLN A N 1
ATOM 1631 C CA . GLN A 1 212 ? -15.578 -14.289 7.391 1 98.44 212 GLN A CA 1
ATOM 1632 C C . GLN A 1 212 ? -16.312 -14.734 6.129 1 98.44 212 GLN A C 1
ATOM 1634 O O . GLN A 1 212 ? -17.516 -14.508 5.992 1 98.44 212 GLN A O 1
ATOM 1639 N N . LEU A 1 213 ? -15.656 -15.336 5.188 1 98.75 213 LEU A N 1
ATOM 1640 C CA . LEU A 1 213 ? -16.266 -15.828 3.961 1 98.75 213 LEU A CA 1
ATOM 1641 C C . LEU A 1 213 ? -17.234 -16.969 4.254 1 98.75 213 LEU A C 1
ATOM 1643 O O . LEU A 1 213 ? -18.297 -17.078 3.631 1 98.75 213 LEU A O 1
ATOM 1647 N N . GLN A 1 214 ? -16.875 -17.781 5.172 1 98.25 214 GLN A N 1
ATOM 1648 C CA . GLN A 1 214 ? -17.703 -18.922 5.531 1 98.25 214 GLN A CA 1
ATOM 1649 C C . GLN A 1 214 ? -19.078 -18.484 6.012 1 98.25 214 GLN A C 1
ATOM 1651 O O . GLN A 1 214 ? -20.078 -19.172 5.773 1 98.25 214 GLN A O 1
ATOM 1656 N N . LYS A 1 215 ? -19.125 -17.391 6.703 1 98.06 215 LYS A N 1
ATOM 1657 C CA . LYS A 1 215 ? -20.406 -16.844 7.18 1 98.06 215 LYS A CA 1
ATOM 1658 C C . LYS A 1 215 ? -21.359 -16.594 6.023 1 98.06 215 LYS A C 1
ATOM 1660 O O . LYS A 1 215 ? -22.578 -16.625 6.199 1 98.06 215 LYS A O 1
ATOM 1665 N N . ARG A 1 216 ? -20.797 -16.422 4.895 1 97.75 216 ARG A N 1
ATOM 1666 C CA . ARG A 1 216 ? -21.594 -16.125 3.717 1 97.75 216 ARG A CA 1
ATOM 1667 C C . ARG A 1 216 ? -21.688 -17.328 2.797 1 97.75 216 ARG A C 1
ATOM 1669 O O . ARG A 1 216 ? -22.203 -17.234 1.677 1 97.75 216 ARG A O 1
ATOM 1676 N N . GLY A 1 217 ? -21.125 -18.438 3.211 1 98.06 217 GLY A N 1
ATOM 1677 C CA . GLY A 1 217 ? -21.188 -19.672 2.447 1 98.06 217 GLY A CA 1
ATOM 1678 C C . GLY A 1 217 ? -20.234 -19.688 1.266 1 98.06 217 GLY A C 1
ATOM 1679 O O . GLY A 1 217 ? -20.453 -20.422 0.294 1 98.06 217 GLY A O 1
ATOM 1680 N N . ILE A 1 218 ? -19.25 -18.875 1.274 1 98.69 218 ILE A N 1
ATOM 1681 C CA . ILE A 1 218 ? -18.297 -18.781 0.175 1 98.69 218 ILE A CA 1
ATOM 1682 C C . ILE A 1 218 ? -16.938 -19.328 0.61 1 98.69 218 ILE A C 1
ATOM 1684 O O . ILE A 1 218 ? -16.359 -18.875 1.591 1 98.69 218 ILE A O 1
ATOM 1688 N N . PRO A 1 219 ? -16.438 -20.312 -0.105 1 98.62 219 PRO A N 1
ATOM 1689 C CA . PRO A 1 219 ? -15.141 -20.875 0.264 1 98.62 219 PRO A CA 1
ATOM 1690 C C . PRO A 1 219 ? -13.977 -19.953 -0.089 1 98.62 219 PRO A C 1
ATOM 1692 O O . PRO A 1 219 ? -14 -19.297 -1.135 1 98.62 219 PRO A O 1
ATOM 1695 N N . LEU A 1 220 ? -13.039 -19.828 0.815 1 98.88 220 LEU A N 1
ATOM 1696 C CA . LEU A 1 220 ? -11.734 -19.281 0.461 1 98.88 220 LEU A CA 1
ATOM 1697 C C . LEU A 1 220 ? -10.898 -20.312 -0.293 1 98.88 220 LEU A C 1
ATOM 1699 O O . LEU A 1 220 ? -10.422 -21.297 0.297 1 98.88 220 LEU A O 1
ATOM 1703 N N . ALA A 1 221 ? -10.641 -20.031 -1.52 1 98.88 221 ALA A N 1
ATOM 1704 C CA . ALA A 1 221 ? -10.164 -21.078 -2.408 1 98.88 221 ALA A CA 1
ATOM 1705 C C . ALA A 1 221 ? -8.641 -21.219 -2.332 1 98.88 221 ALA A C 1
ATOM 1707 O O . ALA A 1 221 ? -8.102 -22.312 -2.482 1 98.88 221 ALA A O 1
ATOM 1708 N N . SER A 1 222 ? -7.977 -20.078 -2.113 1 98.88 222 SER A N 1
ATOM 1709 C CA . SER A 1 222 ? -6.527 -20.172 -2.26 1 98.88 222 SER A CA 1
ATOM 1710 C C . SER A 1 222 ? -5.82 -19.094 -1.434 1 98.88 222 SER A C 1
ATOM 1712 O O . SER A 1 222 ? -6.43 -18.094 -1.065 1 98.88 222 SER A O 1
ATOM 1714 N N . ASN A 1 223 ? -4.617 -19.375 -1.041 1 98.62 223 ASN A N 1
ATOM 1715 C CA . ASN A 1 223 ? -3.6 -18.422 -0.601 1 98.62 223 ASN A CA 1
ATOM 1716 C C . ASN A 1 223 ? -2.348 -18.5 -1.47 1 98.62 223 ASN A C 1
ATOM 1718 O O . ASN A 1 223 ? -1.665 -19.531 -1.49 1 98.62 223 ASN A O 1
ATOM 1722 N N . GLN A 1 224 ? -2.166 -17.438 -2.264 1 98.31 224 GLN A N 1
ATOM 1723 C CA . GLN A 1 224 ? -0.985 -17.391 -3.119 1 98.31 224 GLN A CA 1
ATOM 1724 C C . GLN A 1 224 ? 0.212 -16.812 -2.369 1 98.31 224 GLN A C 1
ATOM 1726 O O . GLN A 1 224 ? 0.17 -15.664 -1.912 1 98.31 224 GLN A O 1
ATOM 1731 N N . VAL A 1 225 ? 1.29 -17.609 -2.211 1 96.12 225 VAL A N 1
ATOM 1732 C CA . VAL A 1 225 ? 2.443 -17.203 -1.413 1 96.12 225 VAL A CA 1
ATOM 1733 C C . VAL A 1 225 ? 3.732 -17.609 -2.127 1 96.12 225 VAL A C 1
ATOM 1735 O O . VAL A 1 225 ? 3.709 -18.422 -3.049 1 96.12 225 VAL A O 1
ATOM 1738 N N . ASN A 1 226 ? 4.812 -16.969 -1.709 1 94.44 226 ASN A N 1
ATOM 1739 C CA . ASN A 1 226 ? 6.121 -17.438 -2.152 1 94.44 226 ASN A CA 1
ATOM 1740 C C . ASN A 1 226 ? 6.434 -18.812 -1.605 1 94.44 226 ASN A C 1
ATOM 1742 O O . ASN A 1 226 ? 6.332 -19.047 -0.399 1 94.44 226 ASN A O 1
ATOM 1746 N N . TYR A 1 227 ? 6.668 -19.734 -2.484 1 95.19 227 TYR A N 1
ATOM 1747 C CA . TYR A 1 227 ? 6.938 -21.109 -2.068 1 95.19 227 TYR A CA 1
ATOM 1748 C C . TYR A 1 227 ? 7.762 -21.844 -3.115 1 95.19 227 TYR A C 1
ATOM 1750 O O . TYR A 1 227 ? 7.348 -21.969 -4.27 1 95.19 227 TYR A O 1
ATOM 1758 N N . SER A 1 228 ? 8.922 -22.25 -2.736 1 95.62 228 SER A N 1
ATOM 1759 C CA . SER A 1 228 ? 9.859 -23.031 -3.549 1 95.62 228 SER A CA 1
ATOM 1760 C C . SER A 1 228 ? 10.672 -23.984 -2.691 1 95.62 228 SER A C 1
ATOM 1762 O O . SER A 1 228 ? 10.547 -24 -1.466 1 95.62 228 SER A O 1
ATOM 1764 N N . LEU A 1 229 ? 11.445 -24.75 -3.418 1 96.5 229 LEU A N 1
ATOM 1765 C CA . LEU A 1 229 ? 12.281 -25.719 -2.73 1 96.5 229 LEU A CA 1
ATOM 1766 C C . LEU A 1 229 ? 13.234 -25.031 -1.757 1 96.5 229 LEU A C 1
ATOM 1768 O O . LEU A 1 229 ? 13.516 -25.547 -0.68 1 96.5 229 LEU A O 1
ATOM 1772 N N . ILE A 1 230 ? 13.648 -23.797 -2.086 1 94.69 230 ILE A N 1
ATOM 1773 C CA . ILE A 1 230 ? 14.656 -23.156 -1.24 1 94.69 230 ILE A CA 1
ATOM 1774 C C . ILE A 1 230 ? 14.016 -22.031 -0.443 1 94.69 230 ILE A C 1
ATOM 1776 O O . ILE A 1 230 ? 14.703 -21.281 0.263 1 94.69 230 ILE A O 1
ATOM 1780 N N . TYR A 1 231 ? 12.781 -21.812 -0.59 1 93.62 231 TYR A N 1
ATOM 1781 C CA . TYR A 1 231 ? 12 -20.906 0.247 1 93.62 231 TYR A CA 1
ATOM 1782 C C . TYR A 1 231 ? 10.734 -21.594 0.751 1 93.62 231 TYR A C 1
ATOM 1784 O O . TYR A 1 231 ? 9.688 -21.547 0.09 1 93.62 231 TYR A O 1
ATOM 1792 N N . ARG A 1 232 ? 10.789 -22.078 2.031 1 93.94 232 ARG A N 1
ATOM 1793 C CA . ARG A 1 232 ? 9.719 -22.938 2.537 1 93.94 232 ARG A CA 1
ATOM 1794 C C . ARG A 1 232 ? 9.102 -22.344 3.807 1 93.94 232 ARG A C 1
ATOM 1796 O O . ARG A 1 232 ? 8.641 -23.094 4.676 1 93.94 232 ARG A O 1
ATOM 1803 N N . LEU A 1 233 ? 9.094 -21.031 3.873 1 91.88 233 LEU A N 1
ATOM 1804 C CA . LEU A 1 233 ? 8.539 -20.328 5.027 1 91.88 233 LEU A CA 1
ATOM 1805 C C . LEU A 1 233 ? 7.09 -20.75 5.266 1 91.88 233 LEU A C 1
ATOM 1807 O O . LEU A 1 233 ? 6.664 -20.891 6.414 1 91.88 233 LEU A O 1
ATOM 1811 N N . PRO A 1 234 ? 6.262 -20.969 4.281 1 93.56 234 PRO A N 1
ATOM 1812 C CA . PRO A 1 234 ? 4.879 -21.391 4.512 1 93.56 234 PRO A CA 1
ATOM 1813 C C . PRO A 1 234 ? 4.781 -22.672 5.34 1 93.56 234 PRO A C 1
ATOM 1815 O O . PRO A 1 234 ? 3.789 -22.875 6.035 1 93.56 234 PRO A O 1
ATOM 1818 N N . GLU A 1 235 ? 5.84 -23.438 5.297 1 94.12 235 GLU A N 1
ATOM 1819 C CA . GLU A 1 235 ? 5.848 -24.688 6.066 1 94.12 235 GLU A CA 1
ATOM 1820 C C . GLU A 1 235 ? 6.18 -24.422 7.531 1 94.12 235 GLU A C 1
ATOM 1822 O O . GLU A 1 235 ? 5.957 -25.281 8.391 1 94.12 235 GLU A O 1
ATOM 1827 N N . GLU A 1 236 ? 6.719 -23.266 7.797 1 92.56 236 GLU A N 1
ATOM 1828 C CA . GLU A 1 236 ? 7.297 -23.016 9.109 1 92.56 236 GLU A CA 1
ATOM 1829 C C . GLU A 1 236 ? 6.453 -22.016 9.898 1 92.56 236 GLU A C 1
ATOM 1831 O O . GLU A 1 236 ? 6.539 -21.969 11.133 1 92.56 236 GLU A O 1
ATOM 1836 N N . ASN A 1 237 ? 5.668 -21.297 9.227 1 93.19 237 ASN A N 1
ATOM 1837 C CA . ASN A 1 237 ? 5.012 -20.188 9.898 1 93.19 237 ASN A CA 1
ATOM 1838 C C . ASN A 1 237 ? 3.518 -20.438 10.078 1 93.19 237 ASN A C 1
ATOM 1840 O O . ASN A 1 237 ? 2.748 -19.5 10.289 1 93.19 237 ASN A O 1
ATOM 1844 N N . GLY A 1 238 ? 3.098 -21.609 9.852 1 96.31 238 GLY A N 1
ATOM 1845 C CA . GLY A 1 238 ? 1.719 -21.984 10.117 1 96.31 238 GLY A CA 1
ATOM 1846 C C . GLY A 1 238 ? 0.812 -21.828 8.914 1 96.31 238 GLY A C 1
ATOM 1847 O O . GLY A 1 238 ? -0.324 -22.312 8.922 1 96.31 238 GLY A O 1
ATOM 1848 N N . VAL A 1 239 ? 1.256 -21.25 7.855 1 97 239 VAL A N 1
ATOM 1849 C CA . VAL A 1 239 ? 0.429 -20.953 6.691 1 97 239 VAL A CA 1
ATOM 1850 C C . VAL A 1 239 ? 0.03 -22.25 5.996 1 97 239 VAL A C 1
ATOM 1852 O O . VAL A 1 239 ? -1.151 -22.484 5.727 1 97 239 VAL A O 1
ATOM 1855 N N . LYS A 1 240 ? 0.978 -23.078 5.734 1 97.44 240 LYS A N 1
ATOM 1856 C CA . LYS A 1 240 ? 0.671 -24.328 5.047 1 97.44 240 LYS A CA 1
ATOM 1857 C C . LYS A 1 240 ? -0.258 -25.203 5.883 1 97.44 240 LYS A C 1
ATOM 1859 O O . LYS A 1 240 ? -1.196 -25.812 5.355 1 97.44 240 LYS A O 1
ATOM 1864 N N . THR A 1 241 ? 0.03 -25.25 7.172 1 97.94 241 THR A N 1
ATOM 1865 C CA . THR A 1 241 ? -0.819 -26.031 8.07 1 97.94 241 THR A CA 1
ATOM 1866 C C . THR A 1 241 ? -2.25 -25.5 8.047 1 97.94 241 THR A C 1
ATOM 1868 O O . THR A 1 241 ? -3.203 -26.281 7.953 1 97.94 241 THR A O 1
ATOM 1871 N N . ALA A 1 242 ? -2.379 -24.219 8.117 1 98.31 242 ALA A N 1
ATOM 1872 C CA . ALA A 1 242 ? -3.701 -23.594 8.07 1 98.31 242 ALA A CA 1
ATOM 1873 C C . ALA A 1 242 ? -4.41 -23.922 6.754 1 98.31 242 ALA A C 1
ATOM 1875 O O . ALA A 1 242 ? -5.602 -24.234 6.746 1 98.31 242 ALA A O 1
ATOM 1876 N N . CYS A 1 243 ? -3.668 -23.844 5.668 1 98.5 243 CYS A N 1
ATOM 1877 C CA . CYS A 1 243 ? -4.238 -24.156 4.359 1 98.5 243 CYS A CA 1
ATOM 1878 C C . CYS A 1 243 ? -4.738 -25.594 4.316 1 98.5 243 CYS A C 1
ATOM 1880 O O . CYS A 1 243 ? -5.832 -25.859 3.814 1 98.5 243 CYS A O 1
ATOM 1882 N N . GLU A 1 244 ? -4.008 -26.5 4.848 1 97.75 244 GLU A N 1
ATOM 1883 C CA . GLU A 1 244 ? -4.387 -27.906 4.883 1 97.75 244 GLU A CA 1
ATOM 1884 C C . GLU A 1 244 ? -5.633 -28.125 5.738 1 97.75 244 GLU A C 1
ATOM 1886 O O . GLU A 1 244 ? -6.566 -28.812 5.32 1 97.75 244 GLU A O 1
ATOM 1891 N N . GLU A 1 245 ? -5.617 -27.531 6.859 1 98.19 245 GLU A N 1
ATOM 1892 C CA . GLU A 1 245 ? -6.723 -27.703 7.801 1 98.19 245 GLU A CA 1
ATOM 1893 C C . GLU A 1 245 ? -8.023 -27.125 7.238 1 98.19 245 GLU A C 1
ATOM 1895 O O . GLU A 1 245 ? -9.094 -27.688 7.457 1 98.19 245 GLU A O 1
ATOM 1900 N N . LEU A 1 246 ? -7.918 -26.062 6.492 1 98.38 246 LEU A N 1
ATOM 1901 C CA . LEU A 1 246 ? -9.102 -25.312 6.078 1 98.38 246 LEU A CA 1
ATOM 1902 C C . LEU A 1 246 ? -9.5 -25.672 4.652 1 98.38 246 LEU A C 1
ATOM 1904 O O . LEU A 1 246 ? -10.539 -25.219 4.16 1 98.38 246 LEU A O 1
ATOM 1908 N N . GLY A 1 247 ? -8.68 -26.516 3.994 1 97.88 247 GLY A N 1
ATOM 1909 C CA . GLY A 1 247 ? -8.961 -26.875 2.611 1 97.88 247 GLY A CA 1
ATOM 1910 C C . GLY A 1 247 ? -8.711 -25.734 1.643 1 97.88 247 GLY A C 1
ATOM 1911 O O . GLY A 1 247 ? -9.523 -25.484 0.745 1 97.88 247 GLY A O 1
ATOM 1912 N N . ILE A 1 248 ? -7.723 -24.969 1.865 1 98.75 248 ILE A N 1
ATOM 1913 C CA . ILE A 1 248 ? -7.305 -23.875 1.01 1 98.75 248 ILE A CA 1
ATOM 1914 C C . ILE A 1 248 ? -6.09 -24.297 0.182 1 98.75 248 ILE A C 1
ATOM 1916 O O . ILE A 1 248 ? -5.137 -24.859 0.714 1 98.75 248 ILE A O 1
ATOM 1920 N N . THR A 1 249 ? -6.148 -24.125 -1.117 1 98.81 249 THR A N 1
ATOM 1921 C CA . THR A 1 249 ? -5.039 -24.469 -2 1 98.81 249 THR A CA 1
ATOM 1922 C C . THR A 1 249 ? -3.943 -23.406 -1.932 1 98.81 249 THR A C 1
ATOM 1924 O O . THR A 1 249 ? -4.23 -22.203 -1.918 1 98.81 249 THR A O 1
ATOM 1927 N N . ILE A 1 250 ? -2.707 -23.828 -1.85 1 98.69 250 ILE A N 1
ATOM 1928 C CA . ILE A 1 250 ? -1.579 -22.906 -1.977 1 98.69 250 ILE A CA 1
ATOM 1929 C C . ILE A 1 250 ? -1.227 -22.734 -3.451 1 98.69 250 ILE A C 1
ATOM 1931 O O . ILE A 1 250 ? -1.009 -23.703 -4.168 1 98.69 250 ILE A O 1
ATOM 1935 N N . ILE A 1 251 ? -1.302 -21.516 -3.939 1 98.81 251 ILE A N 1
ATOM 1936 C CA . ILE A 1 251 ? -0.688 -21.156 -5.215 1 98.81 251 ILE A CA 1
ATOM 1937 C C . ILE A 1 251 ? 0.713 -20.594 -4.977 1 98.81 251 ILE A C 1
ATOM 1939 O O . ILE A 1 251 ? 0.887 -19.641 -4.215 1 98.81 251 ILE A O 1
ATOM 1943 N N . ALA A 1 252 ? 1.701 -21.25 -5.547 1 97.75 252 ALA A N 1
ATOM 1944 C CA . ALA A 1 252 ? 3.094 -20.906 -5.266 1 97.75 252 ALA A CA 1
ATOM 1945 C C . ALA A 1 252 ? 3.672 -20.016 -6.352 1 97.75 252 ALA A C 1
ATOM 1947 O O . ALA A 1 252 ? 3.848 -20.438 -7.496 1 97.75 252 ALA A O 1
ATOM 1948 N N . TYR A 1 253 ? 3.889 -18.766 -6 1 96.38 253 TYR A N 1
ATOM 1949 C CA . TYR A 1 253 ? 4.637 -17.922 -6.926 1 96.38 253 TYR A CA 1
ATOM 1950 C C . TYR A 1 253 ? 6.133 -17.984 -6.637 1 96.38 253 TYR A C 1
ATOM 1952 O O . TYR A 1 253 ? 6.547 -18.422 -5.562 1 96.38 253 TYR A O 1
ATOM 1960 N N . SER A 1 254 ? 6.957 -17.656 -7.672 1 94.06 254 SER A N 1
ATOM 1961 C CA . SER A 1 254 ? 8.406 -17.812 -7.672 1 94.06 254 SER A CA 1
ATOM 1962 C C . SER A 1 254 ? 8.805 -19.25 -7.348 1 94.06 254 SER A C 1
ATOM 1964 O O . SER A 1 254 ? 9.695 -19.484 -6.527 1 94.06 254 SER A O 1
ATOM 1966 N N . PRO A 1 255 ? 8.211 -20.125 -8.008 1 97.12 255 PRO A N 1
ATOM 1967 C CA . PRO A 1 255 ? 8.422 -21.531 -7.664 1 97.12 255 PRO A CA 1
ATOM 1968 C C . PRO A 1 255 ? 9.797 -22.047 -8.078 1 97.12 255 PRO A C 1
ATOM 1970 O O . PRO A 1 255 ? 10.25 -23.078 -7.586 1 97.12 255 PRO A O 1
ATOM 1973 N N . ILE A 1 256 ? 10.43 -21.391 -9 1 96.56 256 ILE A N 1
ATOM 1974 C CA . ILE A 1 256 ? 11.766 -21.812 -9.422 1 96.56 256 ILE A CA 1
ATOM 1975 C C . ILE A 1 256 ? 12.805 -20.828 -8.898 1 96.56 256 ILE A C 1
ATOM 1977 O O . ILE A 1 256 ? 13.914 -20.734 -9.445 1 96.56 256 ILE A O 1
ATOM 1981 N N . ALA A 1 257 ? 12.391 -20.031 -7.945 1 93 257 ALA A N 1
ATOM 1982 C CA . ALA A 1 257 ? 13.266 -19.062 -7.281 1 93 257 ALA A CA 1
ATOM 1983 C C . ALA A 1 257 ? 13.883 -18.094 -8.289 1 93 257 ALA A C 1
ATOM 1985 O O . ALA A 1 257 ? 15.102 -17.906 -8.32 1 93 257 ALA A O 1
ATOM 1986 N N . GLN A 1 258 ? 13 -17.562 -9.086 1 90.12 258 GLN A N 1
ATOM 1987 C CA . GLN A 1 258 ? 13.383 -16.562 -10.086 1 90.12 258 GLN A CA 1
ATOM 1988 C C . GLN A 1 258 ? 14.484 -17.094 -10.992 1 90.12 258 GLN A C 1
ATOM 1990 O O . GLN A 1 258 ? 15.383 -16.344 -11.391 1 90.12 258 GLN A O 1
ATOM 1995 N N . GLY A 1 259 ? 14.617 -18.344 -11.148 1 92.81 259 GLY A N 1
ATOM 1996 C CA . GLY A 1 259 ? 15.555 -18.984 -12.07 1 92.81 259 GLY A CA 1
ATOM 1997 C C . GLY A 1 259 ? 16.719 -19.641 -11.367 1 92.81 259 GLY A C 1
ATOM 1998 O O . GLY A 1 259 ? 17.453 -20.422 -11.969 1 92.81 259 GLY A O 1
ATOM 1999 N N . ALA A 1 260 ? 16.859 -19.453 -10.125 1 93.38 260 ALA A N 1
ATOM 2000 C CA . ALA A 1 260 ? 18.016 -19.953 -9.391 1 93.38 260 ALA A CA 1
ATOM 2001 C C . ALA A 1 260 ? 18.031 -21.469 -9.344 1 93.38 260 ALA A C 1
ATOM 2003 O O . ALA A 1 260 ? 19.094 -22.094 -9.281 1 93.38 260 ALA A O 1
ATOM 2004 N N . LEU A 1 261 ? 16.875 -22.094 -9.461 1 96.62 261 LEU A N 1
ATOM 2005 C CA . LEU A 1 261 ? 16.781 -23.531 -9.305 1 96.62 261 LEU A CA 1
ATOM 2006 C C . LEU A 1 261 ? 16.812 -24.234 -10.656 1 96.62 261 LEU A C 1
ATOM 2008 O O . LEU A 1 261 ? 16.781 -25.469 -10.727 1 96.62 261 LEU A O 1
ATOM 2012 N N . THR A 1 262 ? 16.875 -23.484 -11.711 1 96 262 THR A N 1
ATOM 2013 C CA . THR A 1 262 ? 16.844 -24.062 -13.047 1 96 262 THR A CA 1
ATOM 2014 C C . THR A 1 262 ? 18.234 -24.516 -13.484 1 96 262 THR A C 1
ATOM 2016 O O . THR A 1 262 ? 18.359 -25.266 -14.453 1 96 262 THR A O 1
ATOM 2019 N N . GLY A 1 263 ? 19.25 -24.016 -12.812 1 93.69 263 GLY A N 1
ATOM 2020 C CA . GLY A 1 263 ? 20.609 -24.328 -13.188 1 93.69 263 GLY A CA 1
ATOM 2021 C C . GLY A 1 263 ? 21.219 -23.297 -14.141 1 93.69 263 GLY A C 1
ATOM 2022 O O . GLY A 1 263 ? 22.391 -23.375 -14.492 1 93.69 263 GLY A O 1
ATOM 2023 N N . LYS A 1 264 ? 20.484 -22.312 -14.406 1 93.5 264 LYS A N 1
ATOM 2024 C CA . LYS A 1 264 ? 20.953 -21.359 -15.422 1 93.5 264 LYS A CA 1
ATOM 2025 C C . LYS A 1 264 ? 21.953 -20.375 -14.828 1 93.5 264 LYS A C 1
ATOM 2027 O O . LYS A 1 264 ? 22.766 -19.797 -15.555 1 93.5 264 LYS A O 1
ATOM 2032 N N . TYR A 1 265 ? 21.875 -20.156 -13.547 1 95.06 265 TYR A N 1
ATOM 2033 C CA . TYR A 1 265 ? 22.812 -19.25 -12.883 1 95.06 265 TYR A CA 1
ATOM 2034 C C . TYR A 1 265 ? 23.984 -20.031 -12.281 1 95.06 265 TYR A C 1
ATOM 2036 O O . TYR A 1 265 ? 23.797 -21.109 -11.727 1 95.06 265 TYR A O 1
ATOM 2044 N N . THR A 1 266 ? 25.172 -19.453 -12.43 1 95.19 266 THR A N 1
ATOM 2045 C CA . THR A 1 266 ? 26.391 -19.969 -11.805 1 95.19 266 THR A CA 1
ATOM 2046 C C . THR A 1 266 ? 27.141 -18.844 -11.086 1 95.19 266 THR A C 1
ATOM 2048 O O . THR A 1 266 ? 26.875 -17.672 -11.312 1 95.19 266 THR A O 1
ATOM 2051 N N . PRO A 1 267 ? 27.984 -19.266 -10.133 1 94.5 267 PRO A N 1
ATOM 2052 C CA . PRO A 1 267 ? 28.75 -18.219 -9.453 1 94.5 267 PRO A CA 1
ATOM 2053 C C . PRO A 1 267 ? 29.5 -17.312 -10.43 1 94.5 267 PRO A C 1
ATOM 2055 O O . PRO A 1 267 ? 29.656 -16.125 -10.164 1 94.5 267 PRO A O 1
ATOM 2058 N N . ASP A 1 268 ? 29.859 -17.828 -11.547 1 95.12 268 ASP A N 1
ATOM 2059 C CA . ASP A 1 268 ? 30.609 -17.062 -12.547 1 95.12 268 ASP A CA 1
ATOM 2060 C C . ASP A 1 268 ? 29.656 -16.281 -13.453 1 95.12 268 ASP A C 1
ATOM 2062 O O . ASP A 1 268 ? 30.094 -15.367 -14.156 1 95.12 268 ASP A O 1
ATOM 2066 N N . ASN A 1 269 ? 28.453 -16.672 -13.461 1 95.31 269 ASN A N 1
ATOM 2067 C CA . ASN A 1 269 ? 27.422 -16.016 -14.258 1 95.31 269 ASN A CA 1
ATOM 2068 C C . ASN A 1 269 ? 26.141 -15.812 -13.461 1 95.31 269 ASN A C 1
ATOM 2070 O O . ASN A 1 269 ? 25.109 -16.406 -13.773 1 95.31 269 ASN A O 1
ATOM 2074 N N . PRO A 1 270 ? 26.188 -14.891 -12.523 1 92.75 270 PRO A N 1
ATOM 2075 C CA . PRO A 1 270 ? 25 -14.602 -11.711 1 92.75 270 PRO A CA 1
ATOM 2076 C C . PRO A 1 270 ? 23.938 -13.805 -12.469 1 92.75 270 PRO A C 1
ATOM 2078 O O . PRO A 1 270 ? 24.219 -13.281 -13.555 1 92.75 270 PRO A O 1
ATOM 2081 N N . PRO A 1 271 ? 22.719 -13.828 -11.984 1 88 271 PRO A N 1
ATOM 2082 C CA . PRO A 1 271 ? 21.703 -13.031 -12.672 1 88 271 PRO A CA 1
ATOM 2083 C C . PRO A 1 271 ? 21.969 -11.531 -12.609 1 88 271 PRO A C 1
ATOM 2085 O O . PRO A 1 271 ? 22.625 -11.062 -11.664 1 88 271 PRO A O 1
ATOM 2088 N N . SER A 1 272 ? 21.469 -10.852 -13.586 1 81.25 272 SER A N 1
ATOM 2089 C CA . SER A 1 272 ? 21.625 -9.406 -13.641 1 81.25 272 SER A CA 1
ATOM 2090 C C . SER A 1 272 ? 20.5 -8.695 -12.891 1 81.25 272 SER A C 1
ATOM 2092 O O . SER A 1 272 ? 19.531 -9.336 -12.484 1 81.25 272 SER A O 1
ATOM 2094 N N . GLY A 1 273 ? 20.656 -7.422 -12.672 1 73.06 273 GLY A N 1
ATOM 2095 C CA . GLY A 1 273 ? 19.594 -6.625 -12.07 1 73.06 273 GLY A CA 1
ATOM 2096 C C . GLY A 1 273 ? 19.406 -6.902 -10.594 1 73.06 273 GLY A C 1
ATOM 2097 O O . GLY A 1 273 ? 20.328 -7.371 -9.922 1 73.06 273 GLY A O 1
ATOM 2098 N N . PRO A 1 274 ? 18.203 -6.637 -10.125 1 73.19 274 PRO A N 1
ATOM 2099 C CA . PRO A 1 274 ? 17.953 -6.789 -8.695 1 73.19 274 PRO A CA 1
ATOM 2100 C C . PRO A 1 274 ? 18.078 -8.234 -8.219 1 73.19 274 PRO A C 1
ATOM 2102 O O . PRO A 1 274 ? 18.391 -8.477 -7.047 1 73.19 274 PRO A O 1
ATOM 2105 N N . ARG A 1 275 ? 17.938 -9.219 -9.016 1 81.81 275 ARG A N 1
ATOM 2106 C CA . ARG A 1 275 ? 18.062 -10.625 -8.664 1 81.81 275 ARG A CA 1
ATOM 2107 C C . ARG A 1 275 ? 19.484 -10.969 -8.25 1 81.81 275 ARG A C 1
ATOM 2109 O O . ARG A 1 275 ? 19.703 -11.906 -7.48 1 81.81 275 ARG A O 1
ATOM 2116 N N . GLY A 1 276 ? 20.406 -10.172 -8.812 1 82.5 276 GLY A N 1
ATOM 2117 C CA . GLY A 1 276 ? 21.812 -10.398 -8.492 1 82.5 276 GLY A CA 1
ATOM 2118 C C . GLY A 1 276 ? 22.141 -10.109 -7.039 1 82.5 276 GLY A C 1
ATOM 2119 O O . GLY A 1 276 ? 23.109 -10.648 -6.504 1 82.5 276 GLY A O 1
ATOM 2120 N N . ARG A 1 277 ? 21.344 -9.328 -6.473 1 78.06 277 ARG A N 1
ATOM 2121 C CA . ARG A 1 277 ? 21.562 -9 -5.066 1 78.06 277 ARG A CA 1
ATOM 2122 C C . ARG A 1 277 ? 21.031 -10.109 -4.16 1 78.06 277 ARG A C 1
ATOM 2124 O O . ARG A 1 277 ? 21.469 -10.227 -3.008 1 78.06 277 ARG A O 1
ATOM 2131 N N . ILE A 1 278 ? 20.188 -10.898 -4.711 1 82.94 278 ILE A N 1
ATOM 2132 C CA . ILE A 1 278 ? 19.578 -11.992 -3.965 1 82.94 278 ILE A CA 1
ATOM 2133 C C . ILE A 1 278 ? 20.391 -13.273 -4.176 1 82.94 278 ILE A C 1
ATOM 2135 O O . ILE A 1 278 ? 20.766 -13.945 -3.213 1 82.94 278 ILE A O 1
ATOM 2139 N N . TYR A 1 279 ? 20.656 -13.461 -5.406 1 89.94 279 TYR A N 1
ATOM 2140 C CA . TYR A 1 279 ? 21.375 -14.672 -5.777 1 89.94 279 TYR A CA 1
ATOM 2141 C C . TYR A 1 279 ? 22.812 -14.367 -6.152 1 89.94 279 TYR A C 1
ATOM 2143 O O . TYR A 1 279 ? 23.203 -14.469 -7.32 1 89.94 279 TYR A O 1
ATOM 2151 N N . THR A 1 280 ? 23.625 -14.164 -5.121 1 90.81 280 THR A N 1
ATOM 2152 C CA . THR A 1 280 ? 25.031 -13.797 -5.246 1 90.81 280 THR A CA 1
ATOM 2153 C C . THR A 1 280 ? 25.875 -15.008 -5.621 1 90.81 280 THR A C 1
ATOM 2155 O O . THR A 1 280 ? 25.438 -16.141 -5.477 1 90.81 280 THR A O 1
ATOM 2158 N N . PRO A 1 281 ? 27.125 -14.672 -6.023 1 94.19 281 PRO A N 1
ATOM 2159 C CA . PRO A 1 281 ? 28.031 -15.781 -6.305 1 94.19 281 PRO A CA 1
ATOM 2160 C C . PRO A 1 281 ? 28.234 -16.703 -5.098 1 94.19 281 PRO A C 1
ATOM 2162 O O . PRO A 1 281 ? 28.312 -17.922 -5.254 1 94.19 281 PRO A O 1
ATOM 2165 N N . GLU A 1 282 ? 28.281 -16.125 -3.965 1 93.5 282 GLU A N 1
ATOM 2166 C CA . GLU A 1 282 ? 28.422 -16.906 -2.746 1 93.5 282 GLU A CA 1
ATOM 2167 C C . GLU A 1 282 ? 27.219 -17.812 -2.523 1 93.5 282 GLU A C 1
ATOM 2169 O O . GLU A 1 282 ? 27.359 -18.984 -2.18 1 93.5 282 GLU A O 1
ATOM 2174 N N . PHE A 1 283 ? 26.047 -17.281 -2.766 1 93.69 283 PHE A N 1
ATOM 2175 C CA . PHE A 1 283 ? 24.812 -18.047 -2.625 1 93.69 283 PHE A CA 1
ATOM 2176 C C . PHE A 1 283 ? 24.766 -19.188 -3.637 1 93.69 283 PHE A C 1
ATOM 2178 O O . PHE A 1 283 ? 24.438 -20.312 -3.287 1 93.69 283 PHE A O 1
ATOM 2185 N N . LEU A 1 284 ? 25.172 -18.859 -4.836 1 95.25 284 LEU A N 1
ATOM 2186 C CA . LEU A 1 284 ? 25.109 -19.844 -5.918 1 95.25 284 LEU A CA 1
ATOM 2187 C C . LEU A 1 284 ? 26.109 -20.969 -5.684 1 95.25 284 LEU A C 1
ATOM 2189 O O . LEU A 1 284 ? 25.859 -22.109 -6.066 1 95.25 284 LEU A O 1
ATOM 2193 N N . THR A 1 285 ? 27.203 -20.594 -5.027 1 95.81 285 THR A N 1
ATOM 2194 C CA . THR A 1 285 ? 28.172 -21.625 -4.668 1 95.81 285 THR A CA 1
ATOM 2195 C C . THR A 1 285 ? 27.578 -22.594 -3.66 1 95.81 285 THR A C 1
ATOM 2197 O O . THR A 1 285 ? 27.734 -23.812 -3.807 1 95.81 285 THR A O 1
ATOM 2200 N N . LYS A 1 286 ? 26.906 -22.109 -2.746 1 94.94 286 LYS A N 1
ATOM 2201 C CA . LYS A 1 286 ? 26.266 -22.922 -1.716 1 94.94 286 LYS A CA 1
ATOM 2202 C C . LYS A 1 286 ? 25.109 -23.75 -2.293 1 94.94 286 LYS A C 1
ATOM 2204 O O . LYS A 1 286 ? 24.812 -24.828 -1.797 1 94.94 286 LYS A O 1
ATOM 2209 N N . LEU A 1 287 ? 24.547 -23.266 -3.363 1 96.06 287 LEU A N 1
ATOM 2210 C CA . LEU A 1 287 ? 23.375 -23.875 -3.986 1 96.06 287 LEU A CA 1
ATOM 2211 C C . LEU A 1 287 ? 23.797 -25.016 -4.91 1 96.06 287 LEU A C 1
ATOM 2213 O O . LEU A 1 287 ? 22.984 -25.891 -5.242 1 96.06 287 LEU A O 1
ATOM 2217 N N . ARG A 1 288 ? 25.031 -25.156 -5.277 1 95.94 288 ARG A N 1
ATOM 2218 C CA . ARG A 1 288 ? 25.516 -26.016 -6.355 1 95.94 288 ARG A CA 1
ATOM 2219 C C . ARG A 1 288 ? 25.25 -27.484 -6.051 1 95.94 288 ARG A C 1
ATOM 2221 O O . ARG A 1 288 ? 24.797 -28.234 -6.922 1 95.94 288 ARG A O 1
ATOM 2228 N N . PRO A 1 289 ? 25.453 -27.922 -4.805 1 96.75 289 PRO A N 1
ATOM 2229 C CA . PRO A 1 289 ? 25.172 -29.328 -4.527 1 96.75 289 PRO A CA 1
ATOM 2230 C C . PRO A 1 289 ? 23.719 -29.703 -4.762 1 96.75 289 PRO A C 1
ATOM 2232 O O . PRO A 1 289 ? 23.422 -30.781 -5.293 1 96.75 289 PRO A O 1
ATOM 2235 N N . LEU A 1 290 ? 22.859 -28.844 -4.406 1 97.69 290 LEU A N 1
ATOM 2236 C CA . LEU A 1 290 ? 21.438 -29.094 -4.617 1 97.69 290 LEU A CA 1
ATOM 2237 C C . LEU A 1 290 ? 21.109 -29.109 -6.109 1 97.69 290 LEU A C 1
ATOM 2239 O O . LEU A 1 290 ? 20.375 -29.984 -6.57 1 97.69 290 LEU A O 1
ATOM 2243 N N . ILE A 1 291 ? 21.703 -28.219 -6.859 1 97.81 291 ILE A N 1
ATOM 2244 C CA . ILE A 1 291 ? 21.469 -28.156 -8.297 1 97.81 291 ILE A CA 1
ATOM 2245 C C . ILE A 1 291 ? 21.969 -29.422 -8.961 1 97.81 291 ILE A C 1
ATOM 2247 O O . ILE A 1 291 ? 21.297 -29.984 -9.828 1 97.81 291 ILE A O 1
ATOM 2251 N N . ASN A 1 292 ? 23.109 -29.859 -8.523 1 97.75 292 ASN A N 1
ATOM 2252 C CA . ASN A 1 292 ? 23.672 -31.078 -9.07 1 97.75 292 ASN A CA 1
ATOM 2253 C C . ASN A 1 292 ? 22.734 -32.281 -8.844 1 97.75 292 ASN A C 1
ATOM 2255 O O . ASN A 1 292 ? 22.516 -33.062 -9.75 1 97.75 292 ASN A O 1
ATOM 2259 N N . ARG A 1 293 ? 22.25 -32.312 -7.676 1 98.19 293 ARG A N 1
ATOM 2260 C CA . ARG A 1 293 ? 21.375 -33.438 -7.363 1 98.19 293 ARG A CA 1
ATOM 2261 C C . ARG A 1 293 ? 20.078 -33.344 -8.148 1 98.19 293 ARG A C 1
ATOM 2263 O O . ARG A 1 293 ? 19.547 -34.344 -8.609 1 98.19 293 ARG A O 1
ATOM 2270 N N . ILE A 1 294 ? 19.516 -32.156 -8.266 1 98.56 294 ILE A N 1
ATOM 2271 C CA . ILE A 1 294 ? 18.312 -31.922 -9.07 1 98.56 294 ILE A CA 1
ATOM 2272 C C . ILE A 1 294 ? 18.562 -32.406 -10.5 1 98.56 294 ILE A C 1
ATOM 2274 O O . ILE A 1 294 ? 17.719 -33.094 -11.086 1 98.56 294 ILE A O 1
ATOM 2278 N N . GLU A 1 295 ? 19.719 -32.125 -11.055 1 98.06 295 GLU A N 1
ATOM 2279 C CA . GLU A 1 295 ? 20.078 -32.531 -12.406 1 98.06 295 GLU A CA 1
ATOM 2280 C C . GLU A 1 295 ? 20.156 -34.062 -12.516 1 98.06 295 GLU A C 1
ATOM 2282 O O . GLU A 1 295 ? 19.672 -34.625 -13.484 1 98.06 295 GLU A O 1
ATOM 2287 N N . GLU A 1 296 ? 20.734 -34.656 -11.547 1 98.31 296 GLU A N 1
ATOM 2288 C CA . GLU A 1 296 ? 20.859 -36.094 -11.523 1 98.31 296 GLU A CA 1
ATOM 2289 C C . GLU A 1 296 ? 19.484 -36.781 -11.492 1 98.31 296 GLU A C 1
ATOM 2291 O O . GLU A 1 296 ? 19.234 -37.719 -12.25 1 98.31 296 GLU A O 1
ATOM 2296 N N . ILE A 1 297 ? 18.656 -36.312 -10.664 1 98.19 297 ILE A N 1
ATOM 2297 C CA . ILE A 1 297 ? 17.312 -36.844 -10.555 1 98.19 297 ILE A CA 1
ATOM 2298 C C . ILE A 1 297 ? 16.578 -36.656 -11.883 1 98.19 297 ILE A C 1
ATOM 2300 O O . ILE A 1 297 ? 15.898 -37.562 -12.359 1 98.19 297 ILE A O 1
ATOM 2304 N N . GLY A 1 298 ? 16.734 -35.469 -12.438 1 97.88 298 GLY A N 1
ATOM 2305 C CA . GLY A 1 298 ? 16.109 -35.188 -13.719 1 97.88 298 GLY A CA 1
ATOM 2306 C C . GLY A 1 298 ? 16.516 -36.188 -14.805 1 97.88 298 GLY A C 1
ATOM 2307 O O . GLY A 1 298 ? 15.688 -36.594 -15.609 1 97.88 298 GLY A O 1
ATOM 2308 N N . GLN A 1 299 ? 17.75 -36.594 -14.805 1 96.88 299 GLN A N 1
ATOM 2309 C CA . GLN A 1 299 ? 18.266 -37.531 -15.789 1 96.88 299 GLN A CA 1
ATOM 2310 C C . GLN A 1 299 ? 17.547 -38.875 -15.68 1 96.88 299 GLN A C 1
ATOM 2312 O O . GLN A 1 299 ? 17.266 -39.531 -16.688 1 96.88 299 GLN A O 1
ATOM 2317 N N . ASN A 1 300 ? 17.203 -39.188 -14.523 1 95.69 300 ASN A N 1
ATOM 2318 C CA . ASN A 1 300 ? 16.516 -40.438 -14.297 1 95.69 300 ASN A CA 1
ATOM 2319 C C . ASN A 1 300 ? 15.125 -40.438 -14.93 1 95.69 300 ASN A C 1
ATOM 2321 O O . ASN A 1 300 ? 14.57 -41.5 -15.219 1 95.69 300 ASN A O 1
ATOM 2325 N N . TYR A 1 301 ? 14.57 -39.281 -15.055 1 96.75 301 TYR A N 1
ATOM 2326 C CA . TYR A 1 301 ? 13.211 -39.156 -15.578 1 96.75 301 TYR A CA 1
ATOM 2327 C C . TYR A 1 301 ? 13.219 -38.562 -16.984 1 96.75 301 TYR A C 1
ATOM 2329 O O . TYR A 1 301 ? 12.156 -38.375 -17.578 1 96.75 301 TYR A O 1
ATOM 2337 N N . ASN A 1 302 ? 14.445 -38.281 -17.547 1 97.38 302 ASN A N 1
ATOM 2338 C CA . ASN A 1 302 ? 14.57 -37.531 -18.781 1 97.38 302 ASN A CA 1
ATOM 2339 C C . ASN A 1 302 ? 13.859 -36.188 -18.703 1 97.38 302 ASN A C 1
ATOM 2341 O O . ASN A 1 302 ? 13.055 -35.844 -19.578 1 97.38 302 ASN A O 1
ATOM 2345 N N . ARG A 1 303 ? 14.047 -35.531 -17.578 1 98 303 ARG A N 1
ATOM 2346 C CA . ARG A 1 303 ? 13.438 -34.219 -17.312 1 98 303 ARG A CA 1
ATOM 2347 C C . ARG A 1 303 ? 14.5 -33.188 -16.984 1 98 303 ARG A C 1
ATOM 2349 O O . ARG A 1 303 ? 15.594 -33.531 -16.531 1 98 303 ARG A O 1
ATOM 2356 N N . THR A 1 304 ? 14.195 -31.922 -17.25 1 98.12 304 THR A N 1
ATOM 2357 C CA . THR A 1 304 ? 15.094 -30.812 -16.922 1 98.12 304 THR A CA 1
ATOM 2358 C C . THR A 1 304 ? 15.055 -30.5 -15.43 1 98.12 304 THR A C 1
ATOM 2360 O O . THR A 1 304 ? 14.109 -30.891 -14.734 1 98.12 304 THR A O 1
ATOM 2363 N N . PRO A 1 305 ? 16.078 -29.766 -14.969 1 98.12 305 PRO A N 1
ATOM 2364 C CA . PRO A 1 305 ? 16.031 -29.312 -13.57 1 98.12 305 PRO A CA 1
ATOM 2365 C C . PRO A 1 305 ? 14.781 -28.5 -13.242 1 98.12 305 PRO A C 1
ATOM 2367 O O . PRO A 1 305 ? 14.18 -28.688 -12.18 1 98.12 305 PRO A O 1
ATOM 2370 N N . THR A 1 306 ? 14.398 -27.672 -14.156 1 98.56 306 THR A N 1
ATOM 2371 C CA . THR A 1 306 ? 13.188 -26.859 -13.992 1 98.56 306 THR A CA 1
ATOM 2372 C C . THR A 1 306 ? 11.977 -27.766 -13.75 1 98.56 306 THR A C 1
ATOM 2374 O O . THR A 1 306 ? 11.18 -27.5 -12.844 1 98.56 306 THR A O 1
ATOM 2377 N N . GLN A 1 307 ? 11.867 -28.781 -14.508 1 98.56 307 GLN A N 1
ATOM 2378 C CA . GLN A 1 307 ? 10.742 -29.703 -14.406 1 98.56 307 GLN A CA 1
ATOM 2379 C C . GLN A 1 307 ? 10.773 -30.453 -13.078 1 98.56 307 GLN A C 1
ATOM 2381 O O . GLN A 1 307 ? 9.734 -30.688 -12.461 1 98.56 307 GLN A O 1
ATOM 2386 N N . VAL A 1 308 ? 11.93 -30.812 -12.625 1 98.69 308 VAL A N 1
ATOM 2387 C CA . VAL A 1 308 ? 12.086 -31.531 -11.367 1 98.69 308 VAL A CA 1
ATOM 2388 C C . VAL A 1 308 ? 11.625 -30.641 -10.211 1 98.69 308 VAL A C 1
ATOM 2390 O O . VAL A 1 308 ? 10.875 -31.078 -9.336 1 98.69 308 VAL A O 1
ATOM 2393 N N . VAL A 1 309 ? 12.055 -29.406 -10.211 1 98.5 309 VAL A N 1
ATOM 2394 C CA . VAL A 1 309 ? 11.75 -28.484 -9.125 1 98.5 309 VAL A CA 1
ATOM 2395 C C . VAL A 1 309 ? 10.258 -28.172 -9.109 1 98.5 309 VAL A C 1
ATOM 2397 O O . VAL A 1 309 ? 9.641 -28.094 -8.039 1 98.5 309 VAL A O 1
ATOM 2400 N N . LEU A 1 310 ? 9.648 -27.953 -10.211 1 98.69 310 LEU A N 1
ATOM 2401 C CA . LEU A 1 310 ? 8.203 -27.734 -10.289 1 98.69 310 LEU A CA 1
ATOM 2402 C C . LEU A 1 310 ? 7.441 -28.969 -9.828 1 98.69 310 LEU A C 1
ATOM 2404 O O . LEU A 1 310 ? 6.438 -28.859 -9.117 1 98.69 310 LEU A O 1
ATOM 2408 N N . ASN A 1 311 ? 7.914 -30.156 -10.305 1 98.44 311 ASN A N 1
ATOM 2409 C CA . ASN A 1 311 ? 7.293 -31.406 -9.883 1 98.44 311 ASN A CA 1
ATOM 2410 C C . ASN A 1 311 ? 7.355 -31.562 -8.367 1 98.44 311 ASN A C 1
ATOM 2412 O O . ASN A 1 311 ? 6.422 -32.094 -7.758 1 98.44 311 ASN A O 1
ATOM 2416 N N . TRP A 1 312 ? 8.453 -31.172 -7.742 1 98.56 312 TRP A N 1
ATOM 2417 C CA . TRP A 1 312 ? 8.586 -31.219 -6.289 1 98.56 312 TRP A CA 1
ATOM 2418 C C . TRP A 1 312 ? 7.441 -30.469 -5.613 1 98.56 312 TRP A C 1
ATOM 2420 O O . TRP A 1 312 ? 6.848 -30.953 -4.648 1 98.56 312 TRP A O 1
ATOM 2430 N N . LEU A 1 313 ? 7.094 -29.297 -6.086 1 98.31 313 LEU A N 1
ATOM 2431 C CA . LEU A 1 313 ? 5.996 -28.516 -5.531 1 98.31 313 LEU A CA 1
ATOM 2432 C C . LEU A 1 313 ? 4.656 -29.188 -5.789 1 98.31 313 LEU A C 1
ATOM 2434 O O . LEU A 1 313 ? 3.807 -29.25 -4.898 1 98.31 313 LEU A O 1
ATOM 2438 N N . ILE A 1 314 ? 4.484 -29.656 -7.016 1 97.44 314 ILE A N 1
ATOM 2439 C CA . ILE A 1 314 ? 3.242 -30.328 -7.387 1 97.44 314 ILE A CA 1
ATOM 2440 C C . ILE A 1 314 ? 3.014 -31.531 -6.473 1 97.44 314 ILE A C 1
ATOM 2442 O O . ILE A 1 314 ? 1.877 -31.828 -6.094 1 97.44 314 ILE A O 1
ATOM 2446 N N . ALA A 1 315 ? 4.07 -32.125 -6.078 1 96.38 315 ALA A N 1
ATOM 2447 C CA . ALA A 1 315 ? 4.016 -33.344 -5.262 1 96.38 315 ALA A CA 1
ATOM 2448 C C . ALA A 1 315 ? 3.617 -33 -3.826 1 96.38 315 ALA A C 1
ATOM 2450 O O . ALA A 1 315 ? 3.285 -33.906 -3.049 1 96.38 315 ALA A O 1
ATOM 2451 N N . GLN A 1 316 ? 3.676 -31.703 -3.357 1 94.44 316 GLN A N 1
ATOM 2452 C CA . GLN A 1 316 ? 3.281 -31.328 -2.004 1 94.44 316 GLN A CA 1
ATOM 2453 C C . GLN A 1 316 ? 1.766 -31.375 -1.839 1 94.44 316 GLN A C 1
ATOM 2455 O O . GLN A 1 316 ? 1.237 -31.016 -0.788 1 94.44 316 GLN A O 1
ATOM 2460 N N . GLU A 1 317 ? 1.062 -31.875 -2.598 1 87.88 317 GLU A N 1
ATOM 2461 C CA . GLU A 1 317 ? -0.394 -31.984 -2.6 1 87.88 317 GLU A CA 1
ATOM 2462 C C . GLU A 1 317 ? -1.054 -30.625 -2.395 1 87.88 317 GLU A C 1
ATOM 2464 O O . GLU A 1 317 ? -0.572 -29.812 -1.608 1 87.88 317 GLU A O 1
ATOM 2469 N N . ASN A 1 318 ? -1.981 -30.281 -2.973 1 95.75 318 ASN A N 1
ATOM 2470 C CA . ASN A 1 318 ? -2.801 -29.078 -2.898 1 95.75 318 ASN A CA 1
ATOM 2471 C C . ASN A 1 318 ? -1.968 -27.812 -3.115 1 95.75 318 ASN A C 1
ATOM 2473 O O . ASN A 1 318 ? -2.164 -26.812 -2.432 1 95.75 318 ASN A O 1
ATOM 2477 N N . VAL A 1 319 ? -0.927 -27.891 -3.838 1 98.31 319 VAL A N 1
ATOM 2478 C CA . VAL A 1 319 ? -0.062 -26.781 -4.234 1 98.31 319 VAL A CA 1
ATOM 2479 C C . VAL A 1 319 ? -0.048 -26.656 -5.758 1 98.31 319 VAL A C 1
ATOM 2481 O O . VAL A 1 319 ? 0.117 -27.656 -6.465 1 98.31 319 VAL A O 1
ATOM 2484 N N . VAL A 1 320 ? -0.296 -25.5 -6.266 1 98.69 320 VAL A N 1
ATOM 2485 C CA . VAL A 1 320 ? -0.236 -25.188 -7.695 1 98.69 320 VAL A CA 1
ATOM 2486 C C . VAL A 1 320 ? 0.853 -24.156 -7.961 1 98.69 320 VAL A C 1
ATOM 2488 O O . VAL A 1 320 ? 0.674 -22.969 -7.672 1 98.69 320 VAL A O 1
ATOM 2491 N N . PRO A 1 321 ? 1.996 -24.547 -8.492 1 98.69 321 PRO A N 1
ATOM 2492 C CA . PRO A 1 321 ? 3.021 -23.562 -8.844 1 98.69 321 PRO A CA 1
ATOM 2493 C C . PRO A 1 321 ? 2.668 -22.75 -10.094 1 98.69 321 PRO A C 1
ATOM 2495 O O . PRO A 1 321 ? 2.045 -23.281 -11.016 1 98.69 321 PRO A O 1
ATOM 2498 N N . ILE A 1 322 ? 3.08 -21.438 -10.133 1 98.62 322 ILE A N 1
ATOM 2499 C CA . ILE A 1 322 ? 2.816 -20.578 -11.281 1 98.62 322 ILE A CA 1
ATOM 2500 C C . ILE A 1 322 ? 4.113 -19.922 -11.742 1 98.62 322 ILE A C 1
ATOM 2502 O O . ILE A 1 322 ? 4.289 -18.703 -11.578 1 98.62 322 ILE A O 1
ATOM 2506 N N . PRO A 1 323 ? 5 -20.703 -12.383 1 98.19 323 PRO A N 1
ATOM 2507 C CA . PRO A 1 323 ? 6.203 -20.094 -12.938 1 98.19 323 PRO A CA 1
ATOM 2508 C C . PRO A 1 323 ? 5.891 -19.078 -14.039 1 98.19 323 PRO A C 1
ATOM 2510 O O . PRO A 1 323 ? 4.875 -19.203 -14.727 1 98.19 323 PRO A O 1
ATOM 2513 N N . GLY A 1 324 ? 6.707 -18.078 -14.117 1 96.5 324 GLY A N 1
ATOM 2514 C CA . GLY A 1 324 ? 6.566 -17.125 -15.203 1 96.5 324 GLY A CA 1
ATOM 2515 C C . GLY A 1 324 ? 7.203 -17.609 -16.5 1 96.5 324 GLY A C 1
ATOM 2516 O O . GLY A 1 324 ? 8.328 -18.094 -16.5 1 96.5 324 GLY A O 1
ATOM 2517 N N . ALA A 1 325 ? 6.461 -17.469 -17.594 1 95.5 325 ALA A N 1
ATOM 2518 C CA . ALA A 1 325 ? 6.996 -17.812 -18.906 1 95.5 325 ALA A CA 1
ATOM 2519 C C . ALA A 1 325 ? 7.102 -16.562 -19.797 1 95.5 325 ALA A C 1
ATOM 2521 O O . ALA A 1 325 ? 6.098 -15.898 -20.062 1 95.5 325 ALA A O 1
ATOM 2522 N N . ARG A 1 326 ? 8.266 -16.328 -20.281 1 93 326 ARG A N 1
ATOM 2523 C CA . ARG A 1 326 ? 8.484 -15.156 -21.141 1 93 326 ARG A CA 1
ATOM 2524 C C . ARG A 1 326 ? 8.414 -15.547 -22.609 1 93 326 ARG A C 1
ATOM 2526 O O . ARG A 1 326 ? 8.305 -14.68 -23.484 1 93 326 ARG A O 1
ATOM 2533 N N . ASN A 1 327 ? 8.492 -16.828 -22.922 1 95.12 327 ASN A N 1
ATOM 2534 C CA . ASN A 1 327 ? 8.438 -17.312 -24.297 1 95.12 327 ASN A CA 1
ATOM 2535 C C . ASN A 1 327 ? 7.871 -18.719 -24.359 1 95.12 327 ASN A C 1
ATOM 2537 O O . ASN A 1 327 ? 7.605 -19.344 -23.328 1 95.12 327 ASN A O 1
ATOM 2541 N N . ALA A 1 328 ? 7.691 -19.141 -25.609 1 97.75 328 ALA A N 1
ATOM 2542 C CA . ALA A 1 328 ? 7.055 -20.438 -25.844 1 97.75 328 ALA A CA 1
ATOM 2543 C C . ALA A 1 328 ? 7.922 -21.578 -25.328 1 97.75 328 ALA A C 1
ATOM 2545 O O . ALA A 1 328 ? 7.402 -22.578 -24.828 1 97.75 328 ALA A O 1
ATOM 2546 N N . GLU A 1 329 ? 9.188 -21.422 -25.5 1 97.69 329 GLU A N 1
ATOM 2547 C CA . GLU A 1 329 ? 10.109 -22.469 -25.062 1 97.69 329 GLU A CA 1
ATOM 2548 C C . GLU A 1 329 ? 10 -22.719 -23.562 1 97.69 329 GLU A C 1
ATOM 2550 O O . GLU A 1 329 ? 9.961 -23.859 -23.125 1 97.69 329 GLU A O 1
ATOM 2555 N N . GLN A 1 330 ? 9.938 -21.688 -22.781 1 97.5 330 GLN A N 1
ATOM 2556 C CA . GLN A 1 330 ? 9.797 -21.812 -21.328 1 97.5 330 GLN A CA 1
ATOM 2557 C C . GLN A 1 330 ? 8.469 -22.484 -20.969 1 97.5 330 GLN A C 1
ATOM 2559 O O . GLN A 1 330 ? 8.43 -23.391 -20.141 1 97.5 330 GLN A O 1
ATOM 2564 N N . ALA A 1 331 ? 7.426 -22.047 -21.625 1 97.94 331 ALA A N 1
ATOM 2565 C CA . ALA A 1 331 ? 6.105 -22.609 -21.359 1 97.94 331 ALA A CA 1
ATOM 2566 C C . ALA A 1 331 ? 6.094 -24.109 -21.641 1 97.94 331 ALA A C 1
ATOM 2568 O O . ALA A 1 331 ? 5.586 -24.891 -20.828 1 97.94 331 ALA A O 1
ATOM 2569 N N . THR A 1 332 ? 6.668 -24.469 -22.75 1 97.94 332 THR A N 1
ATOM 2570 C CA . THR A 1 332 ? 6.73 -25.875 -23.125 1 97.94 332 THR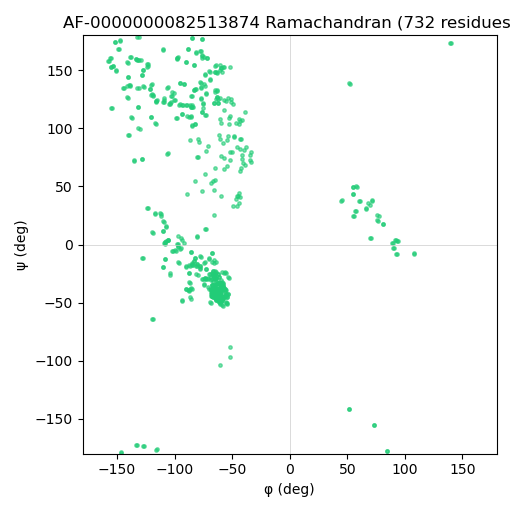 A CA 1
ATOM 2571 C C . THR A 1 332 ? 7.57 -26.656 -22.125 1 97.94 332 THR A C 1
ATOM 2573 O O . THR A 1 332 ? 7.207 -27.781 -21.734 1 97.94 332 THR A O 1
ATOM 2576 N N . GLU A 1 333 ? 8.625 -26.031 -21.766 1 98.06 333 GLU A N 1
ATOM 2577 C CA . GLU A 1 333 ? 9.453 -26.688 -20.75 1 98.06 333 GLU A CA 1
ATOM 2578 C C . GLU A 1 333 ? 8.664 -26.938 -19.469 1 98.06 333 GLU A C 1
ATOM 2580 O O . GLU A 1 333 ? 8.742 -28.016 -18.875 1 98.06 333 GLU A O 1
ATOM 2585 N N . PHE A 1 334 ? 7.93 -25.969 -18.969 1 98.44 334 PHE A N 1
ATOM 2586 C CA . PHE A 1 334 ? 7.172 -26.094 -17.734 1 98.44 334 PHE A CA 1
ATOM 2587 C C . PHE A 1 334 ? 6.184 -27.25 -17.812 1 98.44 334 PHE A C 1
ATOM 2589 O O . PHE A 1 334 ? 5.988 -27.969 -16.828 1 98.44 334 PHE A O 1
ATOM 2596 N N . ALA A 1 335 ? 5.621 -27.438 -18.953 1 97.5 335 ALA A N 1
ATOM 2597 C CA . ALA A 1 335 ? 4.613 -28.484 -19.125 1 97.5 335 ALA A CA 1
ATOM 2598 C C . ALA A 1 335 ? 5.195 -29.859 -18.844 1 97.5 335 ALA A C 1
ATOM 2600 O O . ALA A 1 335 ? 4.48 -30.781 -18.422 1 97.5 335 ALA A O 1
ATOM 2601 N N . GLY A 1 336 ? 6.492 -29.969 -19.078 1 97.69 336 GLY A N 1
ATOM 2602 C CA . GLY A 1 336 ? 7.168 -31.234 -18.859 1 97.69 336 GLY A CA 1
ATOM 2603 C C . GLY A 1 336 ? 7.227 -31.625 -17.391 1 97.69 336 GLY A C 1
ATOM 2604 O O . GLY A 1 336 ? 7.621 -32.75 -17.047 1 97.69 336 GLY A O 1
ATOM 2605 N N . ALA A 1 337 ? 6.816 -30.734 -16.5 1 98.06 337 ALA A N 1
ATOM 2606 C CA . ALA A 1 337 ? 6.777 -31.031 -15.07 1 98.06 337 ALA A CA 1
ATOM 2607 C C . ALA A 1 337 ? 5.57 -31.891 -14.719 1 98.06 337 ALA A C 1
ATOM 2609 O O . ALA A 1 337 ? 5.484 -32.438 -13.617 1 98.06 337 ALA A O 1
ATOM 2610 N N . LEU A 1 338 ? 4.66 -32.062 -15.648 1 96.69 338 LEU A N 1
ATOM 2611 C CA . LEU A 1 338 ? 3.424 -32.812 -15.438 1 96.69 338 LEU A CA 1
ATOM 2612 C C . LEU A 1 338 ? 3.545 -34.219 -15.961 1 96.69 338 LEU A C 1
ATOM 2614 O O . LEU A 1 338 ? 4.449 -34.531 -16.75 1 96.69 338 LEU A O 1
ATOM 2618 N N . GLY A 1 339 ? 2.717 -35.125 -15.523 1 93.12 339 GLY A N 1
ATOM 2619 C CA . GLY A 1 339 ? 2.615 -36.469 -16.078 1 93.12 339 GLY A CA 1
ATOM 2620 C C . GLY A 1 339 ? 3.549 -37.469 -15.406 1 93.12 339 GLY A C 1
ATOM 2621 O O . GLY A 1 339 ? 3.672 -38.625 -15.852 1 93.12 339 GLY A O 1
ATOM 2622 N N . TRP A 1 340 ? 4.273 -37.031 -14.445 1 94.94 340 TRP A N 1
ATOM 2623 C CA . TRP A 1 340 ? 5.16 -37.875 -13.641 1 94.94 340 TRP A CA 1
ATOM 2624 C C . TRP A 1 340 ? 5.27 -37.344 -12.219 1 94.94 340 TRP A C 1
ATOM 2626 O O . TRP A 1 340 ? 4.73 -36.281 -11.898 1 94.94 340 TRP A O 1
ATOM 2636 N N . THR A 1 341 ? 5.863 -38.188 -11.312 1 96.12 341 THR A N 1
ATOM 2637 C CA . THR A 1 341 ? 5.984 -37.781 -9.922 1 96.12 341 THR A CA 1
ATOM 2638 C C . THR A 1 341 ? 7.289 -38.281 -9.312 1 96.12 341 THR A C 1
ATOM 2640 O O . THR A 1 341 ? 7.68 -39.438 -9.531 1 96.12 341 THR A O 1
ATOM 2643 N N . LEU A 1 342 ? 7.906 -37.344 -8.617 1 97.88 342 LEU A N 1
ATOM 2644 C CA . LEU A 1 342 ? 9.07 -37.75 -7.828 1 97.88 342 LEU A CA 1
ATOM 2645 C C . LEU A 1 342 ? 8.695 -38.781 -6.781 1 97.88 342 LEU A C 1
ATOM 2647 O O . LEU A 1 342 ? 7.582 -38.781 -6.258 1 97.88 342 LEU A O 1
ATOM 2651 N N . SER A 1 343 ? 9.695 -39.656 -6.461 1 97.62 343 SER A N 1
ATOM 2652 C CA . SER A 1 343 ? 9.484 -40.562 -5.348 1 97.62 343 SER A CA 1
ATOM 2653 C C . SER A 1 343 ? 9.523 -39.844 -4.012 1 97.62 343 SER A C 1
ATOM 2655 O O . SER A 1 343 ? 10.078 -38.75 -3.914 1 97.62 343 SER A O 1
ATOM 2657 N N . THR A 1 344 ? 8.945 -40.531 -3.016 1 97.38 344 THR A N 1
ATOM 2658 C CA . THR A 1 344 ? 8.961 -39.938 -1.675 1 97.38 344 THR A CA 1
ATOM 2659 C C . THR A 1 344 ? 10.391 -39.75 -1.182 1 97.38 344 THR A C 1
ATOM 2661 O O . THR A 1 344 ? 10.703 -38.75 -0.526 1 97.38 344 THR A O 1
ATOM 2664 N N . GLU A 1 345 ? 11.219 -40.625 -1.58 1 97.88 345 GLU A N 1
ATOM 2665 C CA . GLU A 1 345 ? 12.625 -40.562 -1.188 1 97.88 345 GLU A CA 1
ATOM 2666 C C . GLU A 1 345 ? 13.305 -39.344 -1.818 1 97.88 345 GLU A C 1
ATOM 2668 O O . GLU A 1 345 ? 14.062 -38.625 -1.151 1 97.88 345 GLU A O 1
ATOM 2673 N N . GLU A 1 346 ? 12.992 -39.188 -3.086 1 98.31 346 GLU A N 1
ATOM 2674 C CA . GLU A 1 346 ? 13.586 -38.031 -3.795 1 98.31 346 GLU A CA 1
ATOM 2675 C C . GLU A 1 346 ? 13.062 -36.719 -3.258 1 98.31 346 GLU A C 1
ATOM 2677 O O . GLU A 1 346 ? 13.82 -35.75 -3.107 1 98.31 346 GLU A O 1
ATOM 2682 N N . ILE A 1 347 ? 11.797 -36.688 -2.939 1 98.06 347 ILE A N 1
ATOM 2683 C CA . ILE A 1 347 ? 11.172 -35.5 -2.377 1 98.06 347 ILE A CA 1
ATOM 2684 C C . ILE A 1 347 ? 11.844 -35.156 -1.055 1 98.06 347 ILE A C 1
ATOM 2686 O O . ILE A 1 347 ? 12.234 -34 -0.843 1 98.06 347 ILE A O 1
ATOM 2690 N N . ASP A 1 348 ? 12.047 -36.094 -0.245 1 97.69 348 ASP A N 1
ATOM 2691 C CA . ASP A 1 348 ? 12.633 -35.906 1.077 1 97.69 348 ASP A CA 1
ATOM 2692 C C . ASP A 1 348 ? 14.109 -35.531 0.975 1 97.69 348 ASP A C 1
ATOM 2694 O O . ASP A 1 348 ? 14.609 -34.719 1.747 1 97.69 348 ASP A O 1
ATOM 2698 N N . GLU A 1 349 ? 14.75 -36.156 0.033 1 98 349 GLU A N 1
ATOM 2699 C CA . GLU A 1 349 ? 16.172 -35.875 -0.163 1 98 349 GLU A CA 1
ATOM 2700 C C . GLU A 1 349 ? 16.391 -34.438 -0.585 1 98 349 GLU A C 1
ATOM 2702 O O . GLU A 1 349 ? 17.234 -33.719 -0.011 1 98 349 GLU A O 1
ATOM 2707 N N . LEU A 1 350 ? 15.586 -34 -1.541 1 98 350 LEU A N 1
ATOM 2708 C CA . LEU A 1 350 ? 15.711 -32.656 -2.021 1 98 350 LEU A CA 1
ATOM 2709 C C . LEU A 1 350 ? 15.367 -31.641 -0.92 1 98 350 LEU A C 1
ATOM 2711 O O . LEU A 1 350 ? 16.031 -30.625 -0.774 1 98 350 LEU A O 1
ATOM 2715 N N . ARG A 1 351 ? 14.383 -31.984 -0.178 1 96.69 351 ARG A N 1
ATOM 2716 C CA . ARG A 1 351 ? 14.008 -31.156 0.963 1 96.69 351 ARG A CA 1
ATOM 2717 C C . ARG A 1 351 ? 15.172 -31.031 1.946 1 96.69 351 ARG A C 1
ATOM 2719 O O . ARG A 1 351 ? 15.469 -29.922 2.41 1 96.69 351 ARG A O 1
ATOM 2726 N N . SER A 1 352 ? 15.766 -32.094 2.281 1 96.94 352 SER A N 1
ATOM 2727 C CA . SER A 1 352 ? 16.875 -32.094 3.227 1 96.94 352 SER A CA 1
ATOM 2728 C C . SER A 1 352 ? 18.062 -31.297 2.711 1 96.94 352 SER A C 1
ATOM 2730 O O . SER A 1 352 ? 18.641 -30.484 3.445 1 96.94 352 SER A O 1
ATOM 2732 N N . MET A 1 353 ? 18.391 -31.438 1.474 1 96.88 353 MET A N 1
ATOM 2733 C CA . MET A 1 353 ? 19.5 -30.703 0.881 1 96.88 353 MET A CA 1
ATOM 2734 C C . MET A 1 353 ? 19.219 -29.203 0.859 1 96.88 353 MET A C 1
ATOM 2736 O O . MET A 1 353 ? 20.109 -28.391 1.121 1 96.88 353 MET A O 1
ATOM 2740 N N . ALA A 1 354 ? 17.938 -28.891 0.58 1 96 354 ALA A N 1
ATOM 2741 C CA . ALA A 1 354 ? 17.547 -27.484 0.491 1 96 354 ALA A CA 1
ATOM 2742 C C . ALA A 1 354 ? 17.609 -26.797 1.857 1 96 354 ALA A C 1
ATOM 2744 O O . ALA A 1 354 ? 17.844 -25.594 1.95 1 96 354 ALA A O 1
ATOM 2745 N N . SER A 1 355 ? 17.422 -27.531 2.93 1 93.69 355 SER A N 1
ATOM 2746 C CA . SER A 1 355 ? 17.422 -26.984 4.285 1 93.69 355 SER A CA 1
ATOM 2747 C C . SER A 1 355 ? 18.797 -26.484 4.684 1 93.69 355 SER A C 1
ATOM 2749 O O . SER A 1 355 ? 18.938 -25.719 5.637 1 93.69 355 SER A O 1
ATOM 2751 N N . GLU A 1 356 ? 19.828 -26.859 3.955 1 90.5 356 GLU A N 1
ATOM 2752 C CA . GLU A 1 356 ? 21.188 -26.422 4.238 1 90.5 356 GLU A CA 1
ATOM 2753 C C . GLU A 1 356 ? 21.453 -25.031 3.641 1 90.5 356 GLU A C 1
ATOM 2755 O O . GLU A 1 356 ? 22.453 -24.406 3.957 1 90.5 356 GLU A O 1
ATOM 2760 N N . ILE A 1 357 ? 20.484 -24.719 2.828 1 88.75 357 ILE A N 1
ATOM 2761 C CA . ILE A 1 357 ? 20.609 -23.422 2.166 1 88.75 357 ILE A CA 1
ATOM 2762 C C . ILE A 1 357 ? 19.828 -22.375 2.943 1 88.75 357 ILE A C 1
ATOM 2764 O O . ILE A 1 357 ? 18.641 -22.562 3.229 1 88.75 357 ILE A O 1
ATOM 2768 N N . LYS A 1 358 ? 20.469 -21.328 3.424 1 77.44 358 LYS A N 1
ATOM 2769 C CA . LYS A 1 358 ? 19.781 -20.266 4.129 1 77.44 358 LYS A CA 1
ATOM 2770 C C . LYS A 1 358 ? 18.781 -19.562 3.221 1 77.44 358 LYS A C 1
ATOM 2772 O O . LYS A 1 358 ? 19.078 -19.25 2.07 1 77.44 358 LYS A O 1
ATOM 2777 N N . PRO A 1 359 ? 17.594 -19.391 3.768 1 70.56 359 PRO A N 1
ATOM 277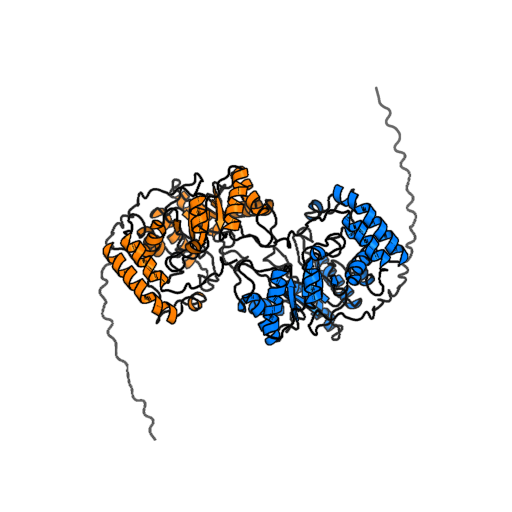8 C CA . PRO A 1 359 ? 16.562 -18.781 2.93 1 70.56 359 PRO A CA 1
ATOM 2779 C C . PRO A 1 359 ? 16.906 -17.344 2.523 1 70.56 359 PRO A C 1
ATOM 2781 O O . PRO A 1 359 ? 17.5 -16.609 3.307 1 70.56 359 PRO A O 1
ATOM 2784 N N . VAL A 1 360 ? 16.875 -17.156 1.236 1 64.25 360 VAL A N 1
ATOM 2785 C CA . VAL A 1 360 ? 17.047 -15.797 0.761 1 64.25 360 VAL A CA 1
ATOM 2786 C C . VAL A 1 360 ? 15.688 -15.109 0.665 1 64.25 360 VAL A C 1
ATOM 2788 O O . VAL A 1 360 ? 14.688 -15.75 0.34 1 64.25 360 VAL A O 1
ATOM 2791 N N . THR A 1 361 ? 15.445 -14.102 1.573 1 57.97 361 THR A N 1
ATOM 2792 C CA . THR A 1 361 ? 14.172 -13.406 1.435 1 57.97 361 THR A CA 1
ATOM 2793 C C . THR A 1 361 ? 14.172 -12.531 0.184 1 57.97 361 THR A C 1
ATOM 2795 O O . THR A 1 361 ? 15.016 -11.648 0.034 1 57.97 361 THR A O 1
ATOM 2798 N N . GLY A 1 362 ? 13.859 -13.109 -0.905 1 51.38 362 GLY A N 1
ATOM 2799 C CA . GLY A 1 362 ? 13.648 -12.234 -2.045 1 51.38 362 GLY A CA 1
ATOM 2800 C C . GLY A 1 362 ? 12.672 -11.109 -1.759 1 51.38 362 GLY A C 1
ATOM 2801 O O . GLY A 1 362 ? 13.016 -10.133 -1.083 1 51.38 362 GLY A O 1
ATOM 2802 N N . PHE A 1 363 ? 11.398 -11.219 -2.111 1 52.09 363 PHE A N 1
ATOM 2803 C CA . PHE A 1 363 ? 10.352 -10.242 -1.821 1 52.09 363 PHE A CA 1
ATOM 2804 C C . PHE A 1 363 ? 9.859 -10.383 -0.385 1 52.09 363 PHE A C 1
ATOM 2806 O O . PHE A 1 363 ? 9.367 -11.438 0.007 1 52.09 363 PHE A O 1
ATOM 2813 N N . PRO A 1 364 ? 10.516 -9.602 0.562 1 45.69 364 PRO A N 1
ATOM 2814 C CA . PRO A 1 364 ? 10.203 -9.711 1.988 1 45.69 364 PRO A CA 1
ATOM 2815 C C . PRO A 1 364 ? 8.703 -9.773 2.262 1 45.69 364 PRO A C 1
ATOM 2817 O O . PRO A 1 364 ? 8.242 -9.273 3.289 1 45.69 364 PRO A O 1
ATOM 2820 N N . VAL A 1 365 ? 7.863 -10.367 1.507 1 43.53 365 VAL A N 1
ATOM 2821 C CA . VAL A 1 365 ? 6.426 -10.156 1.654 1 43.53 365 VAL A CA 1
ATOM 2822 C C . VAL A 1 365 ? 5.965 -10.688 3.008 1 43.53 365 VAL A C 1
ATOM 2824 O O . VAL A 1 365 ? 4.961 -10.219 3.557 1 43.53 365 VAL A O 1
ATOM 2827 N N . GLU A 1 366 ? 6.449 -11.828 3.666 1 42.66 366 GLU A N 1
ATOM 2828 C CA . GLU A 1 366 ? 5.594 -12.664 4.5 1 42.66 366 GLU A CA 1
ATOM 2829 C C . GLU A 1 366 ? 5.91 -12.477 5.98 1 42.66 366 GLU A C 1
ATOM 2831 O O . GLU A 1 366 ? 5.305 -13.125 6.84 1 42.66 366 GLU A O 1
ATOM 2836 N N . ASN A 1 367 ? 6.789 -11.617 6.281 1 38.62 367 ASN A N 1
ATOM 2837 C CA . ASN A 1 367 ? 7.094 -11.852 7.688 1 38.62 367 ASN A CA 1
ATOM 2838 C C . ASN A 1 367 ? 5.977 -11.344 8.594 1 38.62 367 ASN A C 1
ATOM 2840 O O . ASN A 1 367 ? 6.016 -11.547 9.812 1 38.62 367 ASN A O 1
ATOM 2844 N N . PHE A 1 368 ? 5.297 -10.188 8.211 1 38.5 368 PHE A N 1
ATOM 2845 C CA . PHE A 1 368 ? 4.613 -9.57 9.336 1 38.5 368 PHE A CA 1
ATOM 2846 C C . PHE A 1 368 ? 3.172 -10.055 9.43 1 38.5 368 PHE A C 1
ATOM 2848 O O . PHE A 1 368 ? 2.529 -10.305 8.406 1 38.5 368 PHE A O 1
ATOM 2855 N N . MET B 1 1 ? -66.312 25.875 -32.969 1 24.28 1 MET B N 1
ATOM 2856 C CA . MET B 1 1 ? -66 25.766 -31.531 1 24.28 1 MET B CA 1
ATOM 2857 C C . MET B 1 1 ? -64.625 26.391 -31.234 1 24.28 1 MET B C 1
ATOM 2859 O O . MET B 1 1 ? -63.594 25.828 -31.609 1 24.28 1 MET B O 1
ATOM 2863 N N . ALA B 1 2 ? -64.562 27.75 -31.234 1 22.12 2 ALA B N 1
ATOM 2864 C CA . ALA B 1 2 ? -63.781 28.953 -31.562 1 22.12 2 ALA B CA 1
ATOM 2865 C C . ALA B 1 2 ? -62.719 29.234 -30.531 1 22.12 2 ALA B C 1
ATOM 2867 O O . ALA B 1 2 ? -63 29.469 -29.344 1 22.12 2 ALA B O 1
ATOM 2868 N N . LEU B 1 3 ? -61.469 28.672 -30.641 1 23.56 3 LEU B N 1
ATOM 2869 C CA . LEU B 1 3 ? -60.25 28.375 -29.938 1 23.56 3 LEU B CA 1
ATOM 2870 C C . LEU B 1 3 ? -59.531 29.656 -29.562 1 23.56 3 LEU B C 1
ATOM 2872 O O . LEU B 1 3 ? -58.344 29.625 -29.219 1 23.56 3 LEU B O 1
ATOM 2876 N N . HIS B 1 4 ? -60.312 30.859 -29.406 1 23.02 4 HIS B N 1
ATOM 2877 C CA . HIS B 1 4 ? -59.5 32.062 -29.531 1 23.02 4 HIS B CA 1
ATOM 2878 C C . HIS B 1 4 ? -58.406 32.125 -28.469 1 23.02 4 HIS B C 1
ATOM 2880 O O . HIS B 1 4 ? -58.531 31.5 -27.422 1 23.02 4 HIS B O 1
ATOM 2886 N N . LEU B 1 5 ? -57.188 32.906 -28.75 1 24.08 5 LEU B N 1
ATOM 2887 C CA . LEU B 1 5 ? -55.812 33.312 -28.719 1 24.08 5 LEU B CA 1
ATOM 2888 C C . LEU B 1 5 ? -55.531 34.281 -27.562 1 24.08 5 LEU B C 1
ATOM 2890 O O . LEU B 1 5 ? -55.781 35.469 -27.688 1 24.08 5 LEU B O 1
ATOM 2894 N N . SER B 1 6 ? -56.062 34.031 -26.297 1 22.38 6 SER B N 1
ATOM 2895 C CA . SER B 1 6 ? -56.062 35.156 -25.359 1 22.38 6 SER B CA 1
ATOM 2896 C C . SER B 1 6 ? -54.625 35.656 -25.094 1 22.38 6 SER B C 1
ATOM 2898 O O . SER B 1 6 ? -53.688 34.844 -25.047 1 22.38 6 SER B O 1
ATOM 2900 N N . SER B 1 7 ? -54.219 37 -25.266 1 24.77 7 SER B N 1
ATOM 2901 C CA . SER B 1 7 ? -53.156 37.969 -25.469 1 24.77 7 SER B CA 1
ATOM 2902 C C . SER B 1 7 ? -52.406 38.188 -24.172 1 24.77 7 SER B C 1
ATOM 2904 O O . SER B 1 7 ? -52.812 39 -23.328 1 24.77 7 SER B O 1
ATOM 2906 N N . ALA B 1 8 ? -52 37.156 -23.375 1 22.17 8 ALA B N 1
ATOM 2907 C CA . ALA B 1 8 ? -51.719 37.438 -21.969 1 22.17 8 ALA B CA 1
ATOM 2908 C C . ALA B 1 8 ? -50.594 38.469 -21.828 1 22.17 8 ALA B C 1
ATOM 2910 O O . ALA B 1 8 ? -50.75 39.469 -21.141 1 22.17 8 ALA B O 1
ATOM 2911 N N . CYS B 1 9 ? -49.281 38.188 -21.469 1 22.27 9 CYS B N 1
ATOM 2912 C CA . CYS B 1 9 ? -48.719 38.406 -20.125 1 22.27 9 CYS B CA 1
ATOM 2913 C C . CYS B 1 9 ? -47.688 39.531 -20.156 1 22.27 9 CYS B C 1
ATOM 2915 O O . CYS B 1 9 ? -46.719 39.469 -19.406 1 22.27 9 CYS B O 1
ATOM 2917 N N . PHE B 1 10 ? -47.531 40.594 -21.016 1 24.47 10 PHE B N 1
ATOM 2918 C CA . PHE B 1 10 ? -46.188 41.094 -21.266 1 24.47 10 PHE B CA 1
ATOM 2919 C C . PHE B 1 10 ? -45.75 42.031 -20.156 1 24.47 10 PHE B C 1
ATOM 2921 O O . PHE B 1 10 ? -46.188 43.188 -20.125 1 24.47 10 PHE B O 1
ATOM 2928 N N . CYS B 1 11 ? -45.75 41.719 -18.828 1 22.45 11 CYS B N 1
ATOM 2929 C CA . CYS B 1 11 ? -45.438 42.781 -17.875 1 22.45 11 CYS B CA 1
ATOM 2930 C C . CYS B 1 11 ? -44.062 43.344 -18.094 1 22.45 11 CYS B C 1
ATOM 2932 O O . CYS B 1 11 ? -43.094 42.562 -18.203 1 22.45 11 CYS B O 1
ATOM 2934 N N . THR B 1 12 ? -43.906 44.531 -18.594 1 25.28 12 THR B N 1
ATOM 2935 C CA . THR B 1 12 ? -42.781 45.375 -18.984 1 25.28 12 THR B CA 1
ATOM 2936 C C . THR B 1 12 ? -41.938 45.75 -17.781 1 25.28 12 THR B C 1
ATOM 2938 O O . THR B 1 12 ? -42.406 46.438 -16.875 1 25.28 12 THR B O 1
ATOM 2941 N N . PHE B 1 13 ? -41.25 44.75 -17.109 1 24.05 13 PHE B N 1
ATOM 2942 C CA . PHE B 1 13 ? -40.531 45.094 -15.883 1 24.05 13 PHE B CA 1
ATOM 2943 C C . PHE B 1 13 ? -39.469 46.156 -16.156 1 24.05 13 PHE B C 1
ATOM 2945 O O . PHE B 1 13 ? -38.719 46.062 -17.125 1 24.05 13 PHE B O 1
ATOM 2952 N N . SER B 1 14 ? -39.75 47.406 -15.758 1 23.62 14 SER B N 1
ATOM 2953 C CA . SER B 1 14 ? -39 48.656 -15.828 1 23.62 14 SER B CA 1
ATOM 2954 C C . SER B 1 14 ? -37.594 48.5 -15.273 1 23.62 14 SER B C 1
ATOM 2956 O O . SER B 1 14 ? -37.406 47.781 -14.281 1 23.62 14 SER B O 1
ATOM 2958 N N . ARG B 1 15 ? -36.625 48.812 -16.094 1 26.39 15 ARG B N 1
ATOM 2959 C CA . ARG B 1 15 ? -35.156 48.812 -16.047 1 26.39 15 ARG B CA 1
ATOM 2960 C C . ARG B 1 15 ? -34.656 49.719 -14.938 1 26.39 15 ARG B C 1
ATOM 2962 O O . ARG B 1 15 ? -34.25 50.844 -15.211 1 26.39 15 ARG B O 1
ATOM 2969 N N . ASN B 1 16 ? -35.25 49.75 -13.711 1 20.58 16 ASN B N 1
ATOM 2970 C CA . ASN B 1 16 ? -34.719 50.781 -12.867 1 20.58 16 ASN B CA 1
ATOM 2971 C C . ASN B 1 16 ? -33.188 50.719 -12.797 1 20.58 16 ASN B C 1
ATOM 2973 O O . ASN B 1 16 ? -32.625 49.625 -12.836 1 20.58 16 ASN B O 1
ATOM 2977 N N . LYS B 1 17 ? -32.594 51.875 -13.125 1 25.75 17 LYS B N 1
ATOM 2978 C CA . LYS B 1 17 ? -31.203 52.312 -13.188 1 25.75 17 LYS B CA 1
ATOM 2979 C C . LYS B 1 17 ? -30.5 52.062 -11.859 1 25.75 17 LYS B C 1
ATOM 2981 O O . LYS B 1 17 ? -30.812 52.688 -10.852 1 25.75 17 LYS B O 1
ATOM 2986 N N . ILE B 1 18 ? -30.297 50.75 -11.477 1 24.11 18 ILE B N 1
ATOM 2987 C CA . ILE B 1 18 ? -29.625 50.562 -10.195 1 24.11 18 ILE B CA 1
ATOM 2988 C C . ILE B 1 18 ? -28.344 51.344 -10.148 1 24.11 18 ILE B C 1
ATOM 2990 O O . ILE B 1 18 ? -27.531 51.312 -11.086 1 24.11 18 ILE B O 1
ATOM 2994 N N . SER B 1 19 ? -28.422 52.469 -9.422 1 24.42 19 SER B N 1
ATOM 2995 C CA . SER B 1 19 ? -27.344 53.375 -9.039 1 24.42 19 SER B CA 1
ATOM 2996 C C . SER B 1 19 ? -26.078 52.625 -8.672 1 24.42 19 SER B C 1
ATOM 2998 O O . SER B 1 19 ? -26.141 51.531 -8.086 1 24.42 19 SER B O 1
ATOM 3000 N N . THR B 1 20 ? -25.125 52.906 -9.555 1 26.53 20 THR B N 1
ATOM 3001 C CA . THR B 1 20 ? -23.75 52.406 -9.461 1 26.53 20 THR B CA 1
ATOM 3002 C C . THR B 1 20 ? -23.125 52.812 -8.133 1 26.53 20 THR B C 1
ATOM 3004 O O . THR B 1 20 ? -22.906 54 -7.887 1 26.53 20 THR B O 1
ATOM 3007 N N . VAL B 1 21 ? -23.641 52.312 -7.027 1 23.2 21 VAL B N 1
ATOM 3008 C CA . VAL B 1 21 ? -22.844 52.656 -5.852 1 23.2 21 VAL B CA 1
ATOM 3009 C C . VAL B 1 21 ? -21.375 52.406 -6.129 1 23.2 21 VAL B C 1
ATOM 3011 O O . VAL B 1 21 ? -21 51.312 -6.547 1 23.2 21 VAL B O 1
ATOM 3014 N N . LYS B 1 22 ? -20.75 53.406 -6.328 1 26.62 22 LYS B N 1
ATOM 3015 C CA . LYS B 1 22 ? -19.297 53.438 -6.383 1 26.62 22 LYS B CA 1
ATOM 3016 C C . LYS B 1 22 ? -18.672 52.625 -5.258 1 26.62 22 LYS B C 1
ATOM 3018 O O . LYS B 1 22 ? -19.062 52.75 -4.094 1 26.62 22 LYS B O 1
ATOM 3023 N N . ALA B 1 23 ? -18.141 51.531 -5.668 1 27.52 23 ALA B N 1
ATOM 3024 C CA . ALA B 1 23 ? -17.297 50.656 -4.887 1 27.52 23 ALA B CA 1
ATOM 3025 C C . ALA B 1 23 ? -16.266 51.438 -4.07 1 27.52 23 ALA B C 1
ATOM 3027 O O . ALA B 1 23 ? -15.359 52.062 -4.629 1 27.52 23 ALA B O 1
ATOM 3028 N N . VAL B 1 24 ? -16.797 52.25 -3.15 1 24.03 24 VAL B N 1
ATOM 3029 C CA . VAL B 1 24 ? -15.711 52.781 -2.324 1 24.03 24 VAL B CA 1
ATOM 3030 C C . VAL B 1 24 ? -14.805 51.656 -1.876 1 24.03 24 VAL B C 1
ATOM 3032 O O . VAL B 1 24 ? -15.273 50.656 -1.291 1 24.03 24 VAL B O 1
ATOM 3035 N N . ALA B 1 25 ? -13.828 51.5 -2.67 1 32.19 25 ALA B N 1
ATOM 3036 C CA . ALA B 1 25 ? -12.633 50.719 -2.369 1 32.19 25 ALA B CA 1
ATOM 3037 C C . ALA B 1 25 ? -12.094 51.031 -0.982 1 32.19 25 ALA B C 1
ATOM 3039 O O . ALA B 1 25 ? -11.438 52.062 -0.796 1 32.19 25 ALA B O 1
ATOM 3040 N N . SER B 1 26 ? -13.047 51.156 0.016 1 25.69 26 SER B N 1
ATOM 3041 C CA . SER B 1 26 ? -12.383 51.312 1.307 1 25.69 26 SER B CA 1
ATOM 3042 C C . SER B 1 26 ? -11.211 50.344 1.448 1 25.69 26 SER B C 1
ATOM 3044 O O . SER B 1 26 ? -11.383 49.125 1.284 1 25.69 26 SER B O 1
ATOM 3046 N N . GLY B 1 27 ? -10.023 50.719 1.076 1 30.73 27 GLY B N 1
ATOM 3047 C CA . GLY B 1 27 ? -8.719 50.125 1.319 1 30.73 27 GLY B CA 1
ATOM 3048 C C . GLY B 1 27 ? -8.539 49.656 2.748 1 30.73 27 GLY B C 1
ATOM 3049 O O . GLY B 1 27 ? -8.148 50.438 3.621 1 30.73 27 GLY B O 1
ATOM 3050 N N . GLN B 1 28 ? -9.547 49.031 3.422 1 31.22 28 GLN B N 1
ATOM 3051 C CA . GLN B 1 28 ? -9.172 48.438 4.695 1 31.22 28 GLN B CA 1
ATOM 3052 C C . GLN B 1 28 ? -7.867 47.656 4.566 1 31.22 28 GLN B C 1
ATOM 3054 O O . GLN B 1 28 ? -7.785 46.688 3.795 1 31.22 28 GLN B O 1
ATOM 3059 N N . GLU B 1 29 ? -6.727 48.344 4.668 1 31.88 29 GLU B N 1
ATOM 3060 C CA . GLU B 1 29 ? -5.438 47.688 4.898 1 31.88 29 GLU B CA 1
ATOM 3061 C C . GLU B 1 29 ? -5.574 46.531 5.863 1 31.88 29 GLU B C 1
ATOM 3063 O O . GLU B 1 29 ? -5.93 46.719 7.031 1 31.88 29 GLU B O 1
ATOM 3068 N N . SER B 1 30 ? -6.227 45.438 5.508 1 35.16 30 SER B N 1
ATOM 3069 C CA . SER B 1 30 ? -6.168 44.219 6.281 1 35.16 30 SER B CA 1
ATOM 3070 C C . SER B 1 30 ? -4.805 44.031 6.934 1 35.16 30 SER B C 1
ATOM 3072 O O . SER B 1 30 ? -3.795 43.875 6.238 1 35.16 30 SER B O 1
ATOM 3074 N N . THR B 1 31 ? -4.426 44.844 7.984 1 34.34 31 THR B N 1
ATOM 3075 C CA . THR B 1 31 ? -3.273 44.562 8.828 1 34.34 31 THR B CA 1
ATOM 3076 C C . THR B 1 31 ? -3.094 43.062 9.016 1 34.34 31 THR B C 1
ATOM 3078 O O . THR B 1 31 ? -3.953 42.375 9.594 1 34.34 31 THR B O 1
ATOM 3081 N N . VAL B 1 32 ? -2.6 42.438 8.07 1 42.38 32 VAL B N 1
ATOM 3082 C CA . VAL B 1 32 ? -2.141 41.062 8.258 1 42.38 32 VAL B CA 1
ATOM 3083 C C . VAL B 1 32 ? -1.414 40.938 9.594 1 42.38 32 VAL B C 1
ATOM 3085 O O . VAL B 1 32 ? -0.368 41.562 9.797 1 42.38 32 VAL B O 1
ATOM 3088 N N . VAL B 1 33 ? -2.053 40.875 10.766 1 42.16 33 VAL B N 1
ATOM 3089 C CA . VAL B 1 33 ? -1.495 40.594 12.078 1 42.16 33 VAL B CA 1
ATOM 3090 C C . VAL B 1 33 ? -0.449 39.5 11.969 1 42.16 33 VAL B C 1
ATOM 3092 O O . VAL B 1 33 ? -0.774 38.344 11.625 1 42.16 33 VAL B O 1
ATOM 3095 N N . LYS B 1 34 ? 0.772 39.812 11.578 1 48.22 34 LYS B N 1
ATOM 3096 C CA . LYS B 1 34 ? 1.913 38.906 11.742 1 48.22 34 LYS B CA 1
ATOM 3097 C C . LYS B 1 34 ? 1.99 38.375 13.172 1 48.22 34 LYS B C 1
ATOM 3099 O O . LYS B 1 34 ? 2.182 39.125 14.117 1 48.22 34 LYS B O 1
ATOM 3104 N N . THR B 1 35 ? 1.233 37.406 13.539 1 49.38 35 THR B N 1
ATOM 3105 C CA . THR B 1 35 ? 1.33 36.812 14.867 1 49.38 35 THR B CA 1
ATOM 3106 C C . THR B 1 35 ? 2.738 36.281 15.125 1 49.38 35 THR B C 1
ATOM 3108 O O . THR B 1 35 ? 3.275 35.531 14.312 1 49.38 35 THR B O 1
ATOM 3111 N N . ASP B 1 36 ? 3.641 37.156 15.625 1 51.09 36 ASP B N 1
ATOM 3112 C CA . ASP B 1 36 ? 4.969 36.75 16.078 1 51.09 36 ASP B CA 1
ATOM 3113 C C . ASP B 1 36 ? 4.887 35.5 16.953 1 51.09 36 ASP B C 1
ATOM 3115 O O . ASP B 1 36 ? 5.191 35.562 18.141 1 51.09 36 ASP B O 1
ATOM 3119 N N . GLU B 1 37 ? 3.91 34.594 16.641 1 64.38 37 GLU B N 1
ATOM 3120 C CA . GLU B 1 37 ? 3.84 33.406 17.516 1 64.38 37 GLU B CA 1
ATOM 3121 C C . GLU B 1 37 ? 5.102 32.562 17.391 1 64.38 37 GLU B C 1
ATOM 3123 O O . GLU B 1 37 ? 5.688 32.469 16.312 1 64.38 37 GLU B O 1
ATOM 3128 N N . GLU B 1 38 ? 5.672 32.188 18.5 1 79.56 38 GLU B N 1
ATOM 3129 C CA . GLU B 1 38 ? 6.871 31.375 18.656 1 79.56 38 GLU B CA 1
ATOM 3130 C C . GLU B 1 38 ? 6.727 30.047 17.922 1 79.56 38 GLU B C 1
ATOM 3132 O O . GLU B 1 38 ? 5.688 29.391 18 1 79.56 38 GLU B O 1
ATOM 3137 N N . LYS B 1 39 ? 7.586 29.766 17.062 1 93.31 39 LYS B N 1
ATOM 3138 C CA . LYS B 1 39 ? 7.684 28.516 16.328 1 93.31 39 LYS B CA 1
ATOM 3139 C C . LYS B 1 39 ? 7.809 27.328 17.266 1 93.31 39 LYS B C 1
ATOM 3141 O O . LYS B 1 39 ? 8.156 27.5 18.438 1 93.31 39 LYS B O 1
ATOM 3146 N N . LEU B 1 40 ? 7.387 26.266 16.828 1 96 40 LEU B N 1
ATOM 3147 C CA . LEU B 1 40 ? 7.477 25.031 17.594 1 96 40 LEU B CA 1
ATOM 3148 C C . LEU B 1 40 ? 8.625 24.172 17.078 1 96 40 LEU B C 1
ATOM 3150 O O . LEU B 1 40 ? 8.797 24 15.867 1 96 40 LEU B O 1
ATOM 3154 N N . LYS B 1 41 ? 9.414 23.734 18.031 1 96.81 41 LYS B N 1
ATOM 3155 C CA . LYS B 1 41 ? 10.422 22.734 17.672 1 96.81 41 LYS B CA 1
ATOM 3156 C C . LYS B 1 41 ? 9.781 21.375 17.422 1 96.81 41 LYS B C 1
ATOM 3158 O O . LYS B 1 41 ? 9 20.891 18.234 1 96.81 41 LYS B O 1
ATOM 3163 N N . LEU B 1 42 ? 10.094 20.719 16.297 1 97.75 42 LEU B N 1
ATOM 3164 C CA . LEU B 1 42 ? 9.461 19.438 15.953 1 97.75 42 LEU B CA 1
ATOM 3165 C C . LEU B 1 42 ? 10.141 18.281 16.672 1 97.75 42 LEU B C 1
ATOM 3167 O O . LEU B 1 42 ? 11.195 17.812 16.25 1 97.75 42 LEU B O 1
ATOM 3171 N N . GLY B 1 43 ? 9.484 17.859 17.641 1 96.62 43 GLY B N 1
ATOM 3172 C CA . GLY B 1 43 ? 10.047 16.797 18.453 1 96.62 43 GLY B CA 1
ATOM 3173 C C . GLY B 1 43 ? 11.461 17.094 18.922 1 96.62 43 GLY B C 1
ATOM 3174 O O . GLY B 1 43 ? 11.758 18.203 19.375 1 96.62 43 GLY B O 1
ATOM 3175 N N . GLY B 1 44 ? 12.203 16.031 18.906 1 96.12 44 GLY B N 1
ATOM 3176 C CA . GLY B 1 44 ? 13.586 16.156 19.344 1 96.12 44 GLY B CA 1
ATOM 3177 C C . GLY B 1 44 ? 14.5 16.719 18.281 1 96.12 44 GLY B C 1
ATOM 3178 O O . GLY B 1 44 ? 15.711 16.844 18.484 1 96.12 44 GLY B O 1
ATOM 3179 N N . SER B 1 45 ? 13.938 17.156 17.156 1 97.19 45 SER B N 1
ATOM 3180 C CA . SER B 1 45 ? 14.766 17.688 16.078 1 97.19 45 SER B CA 1
ATOM 3181 C C . SER B 1 45 ? 15.078 19.156 16.297 1 97.19 45 SER B C 1
ATOM 3183 O O . SER B 1 45 ? 14.562 19.781 17.234 1 97.19 45 SER B O 1
ATOM 3185 N N . GLU B 1 46 ? 15.891 19.75 15.359 1 97.19 46 GLU B N 1
ATOM 3186 C CA . GLU B 1 46 ? 16.234 21.172 15.422 1 97.19 46 GLU B CA 1
ATOM 3187 C C . GLU B 1 46 ? 15.32 21.984 14.508 1 97.19 46 GLU B C 1
ATOM 3189 O O . GLU B 1 46 ? 15.422 23.219 14.469 1 97.19 46 GLU B O 1
ATOM 3194 N N . LEU B 1 47 ? 14.438 21.281 13.891 1 98 47 LEU B N 1
ATOM 3195 C CA . LEU B 1 47 ? 13.539 21.969 12.961 1 98 47 LEU B CA 1
ATOM 3196 C C . LEU B 1 47 ? 12.445 22.719 13.711 1 98 47 LEU B C 1
ATOM 3198 O O . LEU B 1 47 ? 11.727 22.125 14.523 1 98 47 LEU B O 1
ATOM 3202 N N . LYS B 1 48 ? 12.32 24 13.438 1 97.62 48 LYS B N 1
ATOM 3203 C CA . LYS B 1 48 ? 11.242 24.812 13.992 1 97.62 48 LYS B CA 1
ATOM 3204 C C . LYS B 1 48 ? 10.195 25.141 12.93 1 97.62 48 LYS B C 1
ATOM 3206 O O . LYS B 1 48 ? 10.539 25.484 11.797 1 97.62 48 LYS B O 1
ATOM 3211 N N . VAL B 1 49 ? 8.945 24.984 13.328 1 97.75 49 VAL B N 1
ATOM 3212 C CA . VAL B 1 49 ? 7.855 25.219 12.383 1 97.75 49 VAL B CA 1
ATOM 3213 C C . VAL B 1 49 ? 6.785 26.078 13.031 1 97.75 49 VAL B C 1
ATOM 3215 O O . VAL B 1 49 ? 6.75 26.234 14.25 1 97.75 49 VAL B O 1
ATOM 3218 N N . SER B 1 50 ? 5.973 26.703 12.164 1 97.56 50 SER B N 1
ATOM 3219 C CA . SER B 1 50 ? 4.809 27.422 12.688 1 97.56 50 SER B CA 1
ATOM 3220 C C . SER B 1 50 ? 3.883 26.469 13.445 1 97.56 50 SER B C 1
ATOM 3222 O O . SER B 1 50 ? 3.824 25.281 13.148 1 97.56 50 SER B O 1
ATOM 3224 N N . ARG B 1 51 ? 3.158 26.984 14.398 1 97.5 51 ARG B N 1
ATOM 3225 C CA . ARG B 1 51 ? 2.297 26.188 15.266 1 97.5 51 ARG B CA 1
ATOM 3226 C C . ARG B 1 51 ? 1.089 25.656 14.508 1 97.5 51 ARG B C 1
ATOM 3228 O O . ARG B 1 51 ? 0.353 24.797 15.008 1 97.5 51 ARG B O 1
ATOM 3235 N N . LEU B 1 52 ? 0.932 26.156 13.406 1 98.25 52 LEU B N 1
ATOM 3236 C CA . LEU B 1 52 ? -0.086 25.75 12.445 1 98.25 52 LEU B CA 1
ATOM 3237 C C . LEU B 1 52 ? 0.518 25.562 11.055 1 98.25 52 LEU B C 1
ATOM 3239 O O . LEU B 1 52 ? 1.366 26.359 10.633 1 98.25 52 LEU B O 1
ATOM 3243 N N . GLY B 1 53 ? 0.139 24.438 10.383 1 98.5 53 GLY B N 1
ATOM 3244 C CA . GLY B 1 53 ? 0.541 24.234 9 1 98.5 53 GLY B CA 1
ATOM 3245 C C . GLY B 1 53 ? -0.631 24.203 8.031 1 98.5 53 GLY B C 1
ATOM 3246 O O . GLY B 1 53 ? -1.773 24.438 8.43 1 98.5 53 GLY B O 1
ATOM 3247 N N . ILE B 1 54 ? -0.268 23.953 6.801 1 98.12 54 ILE B N 1
ATOM 3248 C CA . ILE B 1 54 ? -1.298 23.781 5.781 1 98.12 54 ILE B CA 1
ATOM 3249 C C . ILE B 1 54 ? -1.085 22.453 5.051 1 98.12 54 ILE B C 1
ATOM 3251 O O . ILE B 1 54 ? 0.05 22.094 4.742 1 98.12 54 ILE B O 1
ATOM 3255 N N . GLY B 1 55 ? -2.189 21.734 4.848 1 97.62 55 GLY B N 1
ATOM 3256 C CA . GLY B 1 55 ? -2.158 20.516 4.059 1 97.62 55 GLY B CA 1
ATOM 3257 C C . GLY B 1 55 ? -2.455 20.75 2.59 1 97.62 55 GLY B C 1
ATOM 3258 O O . GLY B 1 55 ? -3.422 21.422 2.246 1 97.62 55 GLY B O 1
ATOM 3259 N N . ALA B 1 56 ? -1.686 20.078 1.693 1 96.38 56 ALA B N 1
ATOM 3260 C CA . ALA B 1 56 ? -1.804 20.312 0.258 1 96.38 56 ALA B CA 1
ATOM 3261 C C . ALA B 1 56 ? -2.443 19.125 -0.448 1 96.38 56 ALA B C 1
ATOM 3263 O O . ALA B 1 56 ? -2.293 18.953 -1.66 1 96.38 56 ALA B O 1
ATOM 3264 N N . TRP B 1 57 ? -3.148 18.25 0.207 1 90.94 57 TRP B N 1
ATOM 3265 C CA . TRP B 1 57 ? -3.762 17.062 -0.379 1 90.94 57 TRP B CA 1
ATOM 3266 C C . TRP B 1 57 ? -4.719 17.453 -1.505 1 90.94 57 TRP B C 1
ATOM 3268 O O . TRP B 1 57 ? -4.805 16.75 -2.518 1 90.94 57 TRP B O 1
ATOM 3278 N N . SER B 1 58 ? -5.414 18.547 -1.375 1 88.44 58 SER B N 1
ATOM 3279 C CA . SER B 1 58 ? -6.426 18.938 -2.352 1 88.44 58 SER B CA 1
ATOM 3280 C C . SER B 1 58 ? -5.785 19.547 -3.602 1 88.44 58 SER B C 1
ATOM 3282 O O . SER B 1 58 ? -6.445 19.703 -4.629 1 88.44 58 SER B O 1
ATOM 3284 N N . TRP B 1 59 ? -4.543 19.969 -3.463 1 91.75 59 TRP B N 1
ATOM 3285 C CA . TRP B 1 59 ? -3.877 20.641 -4.574 1 91.75 59 TRP B CA 1
ATOM 3286 C C . TRP B 1 59 ? -3.514 19.641 -5.672 1 91.75 59 TRP B C 1
ATOM 3288 O O . TRP B 1 59 ? -2.68 18.766 -5.465 1 91.75 59 TRP B O 1
ATOM 3298 N N . GLY B 1 60 ? -4.156 19.734 -6.781 1 86.12 60 GLY B N 1
ATOM 3299 C CA . GLY B 1 60 ? -3.912 18.859 -7.926 1 86.12 60 GLY B CA 1
ATOM 3300 C C . GLY B 1 60 ? -4.762 17.609 -7.914 1 86.12 60 GLY B C 1
ATOM 3301 O O . GLY B 1 60 ? -4.703 16.812 -8.852 1 86.12 60 GLY B O 1
ATOM 3302 N N . ASP B 1 61 ? -5.52 17.453 -6.91 1 80.56 61 ASP B N 1
ATOM 3303 C CA . ASP B 1 61 ? -6.355 16.266 -6.758 1 80.56 61 ASP B CA 1
ATOM 3304 C C . ASP B 1 61 ? -7.594 16.344 -7.645 1 80.56 61 ASP B C 1
ATOM 3306 O O . ASP B 1 61 ? -8.195 17.422 -7.785 1 80.56 61 ASP B O 1
ATOM 3310 N N . THR B 1 62 ? -7.953 15.266 -8.25 1 71.44 62 THR B N 1
ATOM 3311 C CA . THR B 1 62 ? -9.164 15.234 -9.055 1 71.44 62 THR B CA 1
ATOM 3312 C C . THR B 1 62 ? -10.156 14.219 -8.5 1 71.44 62 THR B C 1
ATOM 3314 O O . THR B 1 62 ? -11.156 13.898 -9.148 1 71.44 62 THR B O 1
ATOM 3317 N N . SER B 1 63 ? -9.938 13.688 -7.348 1 66.06 63 SER B N 1
ATOM 3318 C CA . SER B 1 63 ? -10.758 12.57 -6.902 1 66.06 63 SER B CA 1
ATOM 3319 C C . SER B 1 63 ? -11.523 12.914 -5.625 1 66.06 63 SER B C 1
ATOM 3321 O O . SER B 1 63 ? -12.695 13.289 -5.68 1 66.06 63 SER B O 1
ATOM 3323 N N . TYR B 1 64 ? -10.961 13.141 -4.621 1 59.72 64 TYR B N 1
ATOM 3324 C CA . TYR B 1 64 ? -11.617 13.211 -3.32 1 59.72 64 TYR B CA 1
ATOM 3325 C C . TYR B 1 64 ? -12.078 14.633 -3.02 1 59.72 64 TYR B C 1
ATOM 3327 O O . TYR B 1 64 ? -13.211 14.844 -2.584 1 59.72 64 TYR B O 1
ATOM 3335 N N . TRP B 1 65 ? -11.242 15.531 -3.416 1 66.19 65 TRP B N 1
ATOM 3336 C CA . TRP B 1 65 ? -11.5 16.875 -2.904 1 66.19 65 TRP B CA 1
ATOM 3337 C C . TRP B 1 65 ? -12.117 17.766 -3.982 1 66.19 65 TRP B C 1
ATOM 3339 O O . TRP B 1 65 ? -12.766 18.766 -3.674 1 66.19 65 TRP B O 1
ATOM 3349 N N . ASN B 1 66 ? -11.82 17.375 -5.258 1 63.34 66 ASN B N 1
ATOM 3350 C CA . ASN B 1 66 ? -12.156 18.359 -6.289 1 63.34 66 ASN B CA 1
ATOM 3351 C C . ASN B 1 66 ? -13.219 17.828 -7.246 1 63.34 66 ASN B C 1
ATOM 3353 O O . ASN B 1 66 ? -13.266 18.234 -8.406 1 63.34 66 ASN B O 1
ATOM 3357 N N . ASN B 1 67 ? -13.938 16.953 -6.684 1 61.47 67 ASN B N 1
ATOM 3358 C CA . ASN B 1 67 ? -15.078 16.438 -7.438 1 61.47 67 ASN B CA 1
ATOM 3359 C C . ASN B 1 67 ? -14.688 16.109 -8.875 1 61.47 67 ASN B C 1
ATOM 3361 O O . ASN B 1 67 ? -15.359 16.531 -9.82 1 61.47 67 ASN B O 1
ATOM 3365 N N . PHE B 1 68 ? -13.539 15.594 -9.047 1 61.78 68 PHE B N 1
ATOM 3366 C CA . PHE B 1 68 ? -13.047 15.016 -10.289 1 61.78 68 PHE B CA 1
ATOM 3367 C C . PHE B 1 68 ? -12.664 16.109 -11.281 1 61.78 68 PHE B C 1
ATOM 3369 O O . PHE B 1 68 ? -12.812 15.93 -12.492 1 61.78 68 PHE B O 1
ATOM 3376 N N . ASP B 1 69 ? -12.344 17.25 -10.781 1 71.88 69 ASP B N 1
ATOM 3377 C CA . ASP B 1 69 ? -11.961 18.328 -11.68 1 71.88 69 ASP B CA 1
ATOM 3378 C C . ASP B 1 69 ? -10.758 19.109 -11.133 1 71.88 69 ASP B C 1
ATOM 3380 O O . ASP B 1 69 ? -10.609 19.25 -9.922 1 71.88 69 ASP B O 1
ATOM 3384 N N . TRP B 1 70 ? -9.797 19.438 -11.984 1 80.75 70 TRP B N 1
ATOM 3385 C CA . TRP B 1 70 ? -8.672 20.328 -11.719 1 80.75 70 TRP B CA 1
ATOM 3386 C C . TRP B 1 70 ? -8.414 21.25 -12.906 1 80.75 70 TRP B C 1
ATOM 3388 O O . TRP B 1 70 ? -8.047 20.797 -13.984 1 80.75 70 TRP B O 1
ATOM 3398 N N . ASP B 1 71 ? -8.742 22.5 -12.633 1 85.19 71 ASP B N 1
ATOM 3399 C CA . ASP B 1 71 ? -8.625 23.469 -13.711 1 85.19 71 ASP B CA 1
ATOM 3400 C C . ASP B 1 71 ? -7.789 24.672 -13.281 1 85.19 71 ASP B C 1
ATOM 3402 O O . ASP B 1 71 ? -7.199 24.672 -12.195 1 85.19 71 ASP B O 1
ATOM 3406 N N . ASP B 1 72 ? -7.758 25.641 -14.172 1 87.31 72 ASP B N 1
ATOM 3407 C CA . ASP B 1 72 ? -6.93 26.812 -13.945 1 87.31 72 ASP B CA 1
ATOM 3408 C C . ASP B 1 72 ? -7.422 27.609 -12.742 1 87.31 72 ASP B C 1
ATOM 3410 O O . ASP B 1 72 ? -6.621 28.203 -12.016 1 87.31 72 ASP B O 1
ATOM 3414 N N . ARG B 1 73 ? -8.648 27.656 -12.594 1 89.5 73 ARG B N 1
ATOM 3415 C CA . ARG B 1 73 ? -9.219 28.391 -11.469 1 89.5 73 ARG B CA 1
ATOM 3416 C C . ARG B 1 73 ? -8.789 27.781 -10.141 1 89.5 73 ARG B C 1
ATOM 3418 O O . ARG B 1 73 ? -8.406 28.5 -9.219 1 89.5 73 ARG B O 1
ATOM 3425 N N . LYS B 1 74 ? -8.844 26.484 -10.094 1 90.56 74 LYS B N 1
ATOM 3426 C CA . LYS B 1 74 ? -8.43 25.797 -8.883 1 90.56 74 LYS B CA 1
ATOM 3427 C C . LYS B 1 74 ? -6.93 25.938 -8.641 1 90.56 74 LYS B C 1
ATOM 3429 O O . LYS B 1 74 ? -6.488 26.031 -7.496 1 90.56 74 LYS B O 1
ATOM 3434 N N . MET B 1 75 ? -6.215 25.953 -9.68 1 92.38 75 MET B N 1
ATOM 3435 C CA . MET B 1 75 ? -4.773 26.172 -9.578 1 92.38 75 MET B CA 1
ATOM 3436 C C . MET B 1 75 ? -4.469 27.547 -9.008 1 92.38 75 MET B C 1
ATOM 3438 O O . MET B 1 75 ? -3.65 27.688 -8.094 1 92.38 75 MET B O 1
ATOM 3442 N N . LYS B 1 76 ? -5.125 28.531 -9.508 1 95.75 76 LYS B N 1
ATOM 3443 C CA . LYS B 1 76 ? -4.941 29.891 -9.023 1 95.75 76 LYS B CA 1
ATOM 3444 C C . LYS B 1 76 ? -5.371 30.016 -7.562 1 95.75 76 LYS B C 1
ATOM 3446 O O . LYS B 1 76 ? -4.73 30.734 -6.781 1 95.75 76 LYS B O 1
ATOM 3451 N N . ALA B 1 77 ? -6.387 29.344 -7.27 1 96.31 77 ALA B N 1
ATOM 3452 C CA . ALA B 1 77 ? -6.871 29.359 -5.891 1 96.31 77 ALA B CA 1
ATOM 3453 C C . ALA B 1 77 ? -5.867 28.703 -4.949 1 96.31 77 ALA B C 1
ATOM 3455 O O . ALA B 1 77 ? -5.633 29.188 -3.84 1 96.31 77 ALA B O 1
ATOM 3456 N N . ALA B 1 78 ? -5.289 27.625 -5.348 1 96.25 78 ALA B N 1
ATOM 3457 C CA . ALA B 1 78 ? -4.277 26.938 -4.555 1 96.25 78 ALA B CA 1
ATOM 3458 C C . ALA B 1 78 ? -3.051 27.812 -4.344 1 96.25 78 ALA B C 1
ATOM 3460 O O . ALA B 1 78 ? -2.512 27.891 -3.236 1 96.25 78 ALA B O 1
ATOM 3461 N N . LYS B 1 79 ? -2.68 28.5 -5.379 1 97.75 79 LYS B N 1
ATOM 3462 C CA . LYS B 1 79 ? -1.562 29.438 -5.273 1 97.75 79 LYS B CA 1
ATOM 3463 C C . LYS B 1 79 ? -1.878 30.562 -4.293 1 97.75 79 LYS B C 1
ATOM 3465 O O . LYS B 1 79 ? -1.031 30.938 -3.48 1 97.75 79 LYS B O 1
ATOM 3470 N N . ALA B 1 80 ? -3.055 31.062 -4.434 1 98.38 80 ALA B N 1
ATOM 3471 C CA . ALA B 1 80 ? -3.486 32.125 -3.529 1 98.38 80 ALA B CA 1
ATOM 3472 C C . ALA B 1 80 ? -3.512 31.641 -2.084 1 98.38 80 ALA B C 1
ATOM 3474 O O . ALA B 1 80 ? -3.178 32.375 -1.164 1 98.38 80 ALA B O 1
ATOM 3475 N N . ALA B 1 81 ? -3.92 30.422 -1.901 1 98.38 81 ALA B N 1
ATOM 3476 C CA . ALA B 1 81 ? -3.91 29.828 -0.565 1 98.38 81 ALA B CA 1
ATOM 3477 C C . ALA B 1 81 ? -2.49 29.75 -0.012 1 98.38 81 ALA B C 1
ATOM 3479 O O . ALA B 1 81 ? -2.25 30.094 1.148 1 98.38 81 ALA B O 1
ATOM 3480 N N . PHE B 1 82 ? -1.622 29.328 -0.837 1 98.5 82 PHE B N 1
ATOM 3481 C CA . PHE B 1 82 ? -0.216 29.266 -0.458 1 98.5 82 PHE B CA 1
ATOM 3482 C C . PHE B 1 82 ? 0.304 30.641 -0.056 1 98.5 82 PHE B C 1
ATOM 3484 O O . PHE B 1 82 ? 0.86 30.797 1.031 1 98.5 82 PHE B O 1
ATOM 3491 N N . ASN B 1 83 ? 0.088 31.578 -0.919 1 98.31 83 ASN B N 1
ATOM 3492 C CA . ASN B 1 83 ? 0.574 32.938 -0.668 1 98.31 83 ASN B CA 1
ATOM 3493 C C . ASN B 1 83 ? -0.005 33.5 0.621 1 98.31 83 ASN B C 1
ATOM 3495 O O . ASN B 1 83 ? 0.727 34.062 1.441 1 98.31 83 ASN B O 1
ATOM 3499 N N . ALA B 1 84 ? -1.266 33.344 0.761 1 98.25 84 ALA B N 1
ATOM 3500 C CA . ALA B 1 84 ? -1.928 33.875 1.956 1 98.25 84 ALA B CA 1
ATOM 3501 C C . ALA B 1 84 ? -1.385 33.188 3.217 1 98.25 84 ALA B C 1
ATOM 3503 O O . ALA B 1 84 ? -1.24 33.844 4.258 1 98.25 84 ALA B O 1
ATOM 3504 N N . SER B 1 85 ? -1.12 31.891 3.145 1 98.12 85 SER B N 1
ATOM 3505 C CA . SER B 1 85 ? -0.57 31.172 4.289 1 98.12 85 SER B CA 1
ATOM 3506 C C . SER B 1 85 ? 0.778 31.75 4.707 1 98.12 85 SER B C 1
ATOM 3508 O O . SER B 1 85 ? 0.972 32.094 5.871 1 98.12 85 SER B O 1
ATOM 3510 N N . ILE B 1 86 ? 1.619 31.922 3.785 1 97.62 86 ILE B N 1
ATOM 3511 C CA . ILE B 1 86 ? 2.961 32.438 4.059 1 97.62 86 ILE B CA 1
ATOM 3512 C C . ILE B 1 86 ? 2.877 33.844 4.586 1 97.62 86 ILE B C 1
ATOM 3514 O O . ILE B 1 86 ? 3.547 34.219 5.559 1 97.62 86 ILE B O 1
ATOM 3518 N N . ASP B 1 87 ? 2.02 34.625 3.965 1 96.62 87 ASP B N 1
ATOM 3519 C CA . ASP B 1 87 ? 1.866 36 4.363 1 96.62 87 ASP B CA 1
ATOM 3520 C C . ASP B 1 87 ? 1.334 36.125 5.793 1 96.62 87 ASP B C 1
ATOM 3522 O O . ASP B 1 87 ? 1.639 37.062 6.5 1 96.62 87 ASP B O 1
ATOM 3526 N N . CYS B 1 88 ? 0.574 35.125 6.188 1 96.38 88 CYS B N 1
ATOM 3527 C CA . CYS B 1 88 ? -0.038 35.156 7.512 1 96.38 88 CYS B CA 1
ATOM 3528 C C . CYS B 1 88 ? 0.847 34.438 8.539 1 96.38 88 CYS B C 1
ATOM 3530 O O . CYS B 1 88 ? 0.467 34.312 9.703 1 96.38 88 CYS B O 1
ATOM 3532 N N . GLY B 1 89 ? 1.97 34 8.125 1 95.31 89 GLY B N 1
ATOM 3533 C CA . GLY B 1 89 ? 2.93 33.406 9.055 1 95.31 89 GLY B CA 1
ATOM 3534 C C . GLY B 1 89 ? 2.797 31.906 9.203 1 95.31 89 GLY B C 1
ATOM 3535 O O . GLY B 1 89 ? 3.447 31.297 10.055 1 95.31 89 GLY B O 1
ATOM 3536 N N . ILE B 1 90 ? 1.947 31.25 8.484 1 97.75 90 ILE B N 1
ATOM 3537 C CA . ILE B 1 90 ? 1.859 29.797 8.406 1 97.75 90 ILE B CA 1
ATOM 3538 C C . ILE B 1 90 ? 2.852 29.266 7.371 1 97.75 90 ILE B C 1
ATOM 3540 O O . ILE B 1 90 ? 2.564 29.266 6.172 1 97.75 90 ILE B O 1
ATOM 3544 N N . THR B 1 91 ? 3.928 28.766 7.891 1 97.69 91 THR B N 1
ATOM 3545 C CA . THR B 1 91 ? 5.039 28.531 6.969 1 97.69 91 THR B CA 1
ATOM 3546 C C . THR B 1 91 ? 5.242 27.047 6.715 1 97.69 91 THR B C 1
ATOM 3548 O O . THR B 1 91 ? 5.973 26.656 5.801 1 97.69 91 THR B O 1
ATOM 3551 N N . LEU B 1 92 ? 4.625 26.172 7.48 1 98.69 92 LEU B N 1
ATOM 3552 C CA . LEU B 1 92 ? 4.727 24.734 7.25 1 98.69 92 LEU B CA 1
ATOM 3553 C C . LEU B 1 92 ? 3.709 24.266 6.211 1 98.69 92 LEU B C 1
ATOM 3555 O O . LEU B 1 92 ? 2.502 24.453 6.391 1 98.69 92 LEU B O 1
ATOM 3559 N N . VAL B 1 93 ? 4.191 23.734 5.109 1 98.81 93 VAL B N 1
ATOM 3560 C CA . VAL B 1 93 ? 3.324 23.172 4.078 1 98.81 93 VAL B CA 1
ATOM 3561 C C . VAL B 1 93 ? 3.574 21.672 3.951 1 98.81 93 VAL B C 1
ATOM 3563 O O . VAL B 1 93 ? 4.703 21.25 3.701 1 98.81 93 VAL B O 1
ATOM 3566 N N . ASP B 1 94 ? 2.494 20.906 4.125 1 98.75 94 ASP B N 1
ATOM 3567 C CA . ASP B 1 94 ? 2.572 19.453 4.078 1 98.75 94 ASP B CA 1
ATOM 3568 C C . ASP B 1 94 ? 2.027 18.922 2.758 1 98.75 94 ASP B C 1
ATOM 3570 O O . ASP B 1 94 ? 0.877 19.172 2.402 1 98.75 94 ASP B O 1
ATOM 3574 N N . THR B 1 95 ? 2.811 18.219 2.045 1 98.19 95 THR B N 1
ATOM 3575 C CA . THR B 1 95 ? 2.438 17.562 0.79 1 98.19 95 THR B CA 1
ATOM 3576 C C . THR B 1 95 ? 2.9 16.109 0.769 1 98.19 95 THR B C 1
ATOM 3578 O O . THR B 1 95 ? 3.17 15.531 1.819 1 98.19 95 THR B O 1
ATOM 3581 N N . ALA B 1 96 ? 2.76 15.414 -0.397 1 97.12 96 ALA B N 1
ATOM 3582 C CA . ALA B 1 96 ? 3.201 14.031 -0.563 1 97.12 96 ALA B CA 1
ATOM 3583 C C . ALA B 1 96 ? 3.438 13.703 -2.035 1 97.12 96 ALA B C 1
ATOM 3585 O O . ALA B 1 96 ? 2.826 14.305 -2.918 1 97.12 96 ALA B O 1
ATOM 3586 N N . GLU B 1 97 ? 4.234 12.711 -2.213 1 95.25 97 GLU B N 1
ATOM 3587 C CA . GLU B 1 97 ? 4.531 12.32 -3.586 1 95.25 97 GLU B CA 1
ATOM 3588 C C . GLU B 1 97 ? 3.283 11.805 -4.297 1 95.25 97 GLU B C 1
ATOM 3590 O O . GLU B 1 97 ? 3.17 11.922 -5.52 1 95.25 97 GLU B O 1
ATOM 3595 N N . VAL B 1 98 ? 2.342 11.32 -3.535 1 92 98 VAL B N 1
ATOM 3596 C CA . VAL B 1 98 ? 1.188 10.695 -4.172 1 92 98 VAL B CA 1
ATOM 3597 C C . VAL B 1 98 ? 0.104 11.742 -4.422 1 92 98 VAL B C 1
ATOM 3599 O O . VAL B 1 98 ? -0.835 11.5 -5.184 1 92 98 VAL B O 1
ATOM 3602 N N . TYR B 1 99 ? 0.172 12.852 -3.736 1 91.06 99 TYR B N 1
ATOM 3603 C CA . TYR B 1 99 ? -0.875 13.859 -3.887 1 91.06 99 TYR B CA 1
ATOM 3604 C C . TYR B 1 99 ? -0.922 14.383 -5.316 1 91.06 99 TYR B C 1
ATOM 3606 O O . TYR B 1 99 ? 0.074 14.906 -5.824 1 91.06 99 TYR B O 1
ATOM 3614 N N . GLY B 1 100 ? -2.094 14.234 -5.934 1 86.81 100 GLY B N 1
ATOM 3615 C CA . GLY B 1 100 ? -2.297 14.742 -7.281 1 86.81 100 GLY B CA 1
ATOM 3616 C C . GLY B 1 100 ? -1.525 13.969 -8.336 1 86.81 100 GLY B C 1
ATOM 3617 O O . GLY B 1 100 ? -1.457 14.383 -9.492 1 86.81 100 GLY B O 1
ATOM 3618 N N . SER B 1 101 ? -0.897 12.914 -7.93 1 80.81 101 SER B N 1
ATOM 3619 C CA . SER B 1 101 ? -0.093 12.133 -8.859 1 80.81 101 SER B CA 1
ATOM 3620 C C . SER B 1 101 ? -0.961 11.18 -9.68 1 80.81 101 SER B C 1
ATOM 3622 O O . SER B 1 101 ? -2.113 10.922 -9.32 1 80.81 101 SER B O 1
ATOM 3624 N N . ARG B 1 102 ? -0.325 10.68 -10.742 1 70.06 102 ARG B N 1
ATOM 3625 C CA . ARG B 1 102 ? -0.996 9.695 -11.578 1 70.06 102 ARG B CA 1
ATOM 3626 C C . ARG B 1 102 ? -1.25 8.406 -10.812 1 70.06 102 ARG B C 1
ATOM 3628 O O . ARG B 1 102 ? -2.209 7.684 -11.102 1 70.06 102 ARG B O 1
ATOM 3635 N N . LEU B 1 103 ? -0.432 8.18 -9.906 1 65.5 103 LEU B N 1
ATOM 3636 C CA . LEU B 1 103 ? -0.603 7 -9.062 1 65.5 103 LEU B CA 1
ATOM 3637 C C . LEU B 1 103 ? -1.936 7.051 -8.32 1 65.5 103 LEU B C 1
ATOM 3639 O O . LEU B 1 103 ? -2.566 6.016 -8.102 1 65.5 103 LEU B O 1
ATOM 3643 N N . ALA B 1 104 ? -2.271 8.25 -8.008 1 59.81 104 ALA B N 1
ATOM 3644 C CA . ALA B 1 104 ? -3.498 8.445 -7.234 1 59.81 104 ALA B CA 1
ATOM 3645 C C . ALA B 1 104 ? -4.57 9.133 -8.078 1 59.81 104 ALA B C 1
ATOM 3647 O O . ALA B 1 104 ? -5.402 9.875 -7.551 1 59.81 104 ALA B O 1
ATOM 3648 N N . LEU B 1 105 ? -4.441 8.938 -9.383 1 61.16 105 LEU B N 1
ATOM 3649 C CA . LEU B 1 105 ? -5.418 9.43 -10.344 1 61.16 105 LEU B CA 1
ATOM 3650 C C . LEU B 1 105 ? -5.52 10.953 -10.273 1 61.16 105 LEU B C 1
ATOM 3652 O O . LEU B 1 105 ? -6.621 11.508 -10.312 1 61.16 105 LEU B O 1
ATOM 3656 N N . GLY B 1 106 ? -4.41 11.57 -10.07 1 69.62 106 GLY B N 1
ATOM 3657 C CA . GLY B 1 106 ? -4.387 13.023 -10.047 1 69.62 106 GLY B CA 1
ATOM 3658 C C . GLY B 1 106 ? -3.963 13.641 -11.367 1 69.62 106 GLY B C 1
ATOM 3659 O O . GLY B 1 106 ? -3.488 12.938 -12.258 1 69.62 106 GLY B O 1
ATOM 3660 N N . ALA B 1 107 ? -4.32 14.914 -11.438 1 69.56 107 ALA B N 1
ATOM 3661 C CA . ALA B 1 107 ? -4.043 15.648 -12.672 1 69.56 107 ALA B CA 1
ATOM 3662 C C . ALA B 1 107 ? -2.635 16.234 -12.648 1 69.56 107 ALA B C 1
ATOM 3664 O O . ALA B 1 107 ? -1.917 16.188 -13.648 1 69.56 107 ALA B O 1
ATOM 3665 N N . GLU B 1 108 ? -2.328 16.828 -11.484 1 83.44 108 GLU B N 1
ATOM 3666 C CA . GLU B 1 108 ? -1.034 17.484 -11.328 1 83.44 108 GLU B CA 1
ATOM 3667 C C . GLU B 1 108 ? -0.46 17.25 -9.93 1 83.44 108 GLU B C 1
ATOM 3669 O O . GLU B 1 108 ? -1.162 17.406 -8.93 1 83.44 108 GLU B O 1
ATOM 3674 N N . SER B 1 109 ? 0.771 16.969 -9.922 1 90.88 109 SER B N 1
ATOM 3675 C CA . SER B 1 109 ? 1.461 16.656 -8.672 1 90.88 109 SER B CA 1
ATOM 3676 C C . SER B 1 109 ? 1.45 17.859 -7.727 1 90.88 109 SER B C 1
ATOM 3678 O O . SER B 1 109 ? 1.848 18.969 -8.109 1 90.88 109 SER B O 1
ATOM 3680 N N . SER B 1 110 ? 0.999 17.609 -6.531 1 95.75 110 SER B N 1
ATOM 3681 C CA . SER B 1 110 ? 1.008 18.641 -5.508 1 95.75 110 SER B CA 1
ATOM 3682 C C . SER B 1 110 ? 2.424 19.141 -5.234 1 95.75 110 SER B C 1
ATOM 3684 O O . SER B 1 110 ? 2.635 20.328 -5.008 1 95.75 110 SER B O 1
ATOM 3686 N N . GLU B 1 111 ? 3.391 18.25 -5.25 1 97.62 111 GLU B N 1
ATOM 3687 C CA . GLU B 1 111 ? 4.785 18.625 -5.066 1 97.62 111 GLU B CA 1
ATOM 3688 C C . GLU B 1 111 ? 5.234 19.609 -6.152 1 97.62 111 GLU B C 1
ATOM 3690 O O . GLU B 1 111 ? 5.898 20.609 -5.859 1 97.62 111 GLU B O 1
ATOM 3695 N N . THR B 1 112 ? 4.863 19.328 -7.375 1 96.75 112 THR B N 1
ATOM 3696 C CA . THR B 1 112 ? 5.23 20.188 -8.484 1 96.75 112 THR B CA 1
ATOM 3697 C C . THR B 1 112 ? 4.59 21.562 -8.328 1 96.75 112 THR B C 1
ATOM 3699 O O . THR B 1 112 ? 5.254 22.594 -8.516 1 96.75 112 THR B O 1
ATOM 3702 N N . LEU B 1 113 ? 3.359 21.578 -7.988 1 96.62 113 LEU B N 1
ATOM 3703 C CA . LEU B 1 113 ? 2.66 22.828 -7.766 1 96.62 113 LEU B CA 1
ATOM 3704 C C . LEU B 1 113 ? 3.326 23.641 -6.652 1 96.62 113 LEU B C 1
ATOM 3706 O O . LEU B 1 113 ? 3.605 24.828 -6.816 1 96.62 113 LEU B O 1
ATOM 3710 N N . LEU B 1 114 ? 3.59 23 -5.566 1 98.25 114 LEU B N 1
ATOM 3711 C CA . LEU B 1 114 ? 4.203 23.656 -4.422 1 98.25 114 LEU B CA 1
ATOM 3712 C C . LEU B 1 114 ? 5.562 24.25 -4.801 1 98.25 114 LEU B C 1
ATOM 3714 O O . LEU B 1 114 ? 5.879 25.375 -4.441 1 98.25 114 LEU B O 1
ATOM 3718 N N . GLY B 1 115 ? 6.375 23.422 -5.516 1 98.44 115 GLY B N 1
ATOM 3719 C CA . GLY B 1 115 ? 7.656 23.922 -5.992 1 98.44 115 GLY B CA 1
ATOM 3720 C C . GLY B 1 115 ? 7.531 25.203 -6.793 1 98.44 115 GLY B C 1
ATOM 3721 O O . GLY B 1 115 ? 8.297 26.156 -6.59 1 98.44 115 GLY B O 1
ATOM 3722 N N . ARG B 1 116 ? 6.559 25.234 -7.633 1 97.69 116 ARG B N 1
ATOM 3723 C CA . ARG B 1 116 ? 6.32 26.406 -8.461 1 97.69 116 ARG B CA 1
ATOM 3724 C C . ARG B 1 116 ? 5.895 27.594 -7.605 1 97.69 116 ARG B C 1
ATOM 3726 O O . ARG B 1 116 ? 6.367 28.719 -7.812 1 97.69 116 ARG B O 1
ATOM 3733 N N . PHE B 1 117 ? 5.004 27.359 -6.676 1 98.38 117 PHE B N 1
ATOM 3734 C CA . PHE B 1 117 ? 4.527 28.438 -5.801 1 98.38 117 PHE B CA 1
ATOM 3735 C C . PHE B 1 117 ? 5.676 29.031 -5.004 1 98.38 117 PHE B C 1
ATOM 3737 O O . PHE B 1 117 ? 5.777 30.25 -4.875 1 98.38 117 PHE B O 1
ATOM 3744 N N . ILE B 1 118 ? 6.523 28.188 -4.492 1 98.44 118 ILE B N 1
ATOM 3745 C CA . ILE B 1 118 ? 7.66 28.625 -3.689 1 98.44 118 ILE B CA 1
ATOM 3746 C C . ILE B 1 118 ? 8.594 29.469 -4.543 1 98.44 118 ILE B C 1
ATOM 3748 O O . ILE B 1 118 ? 9 30.562 -4.133 1 98.44 118 ILE B O 1
ATOM 3752 N N . LYS B 1 119 ? 8.875 28.969 -5.703 1 97.88 119 LYS B N 1
ATOM 3753 C CA . LYS B 1 119 ? 9.781 29.688 -6.602 1 97.88 119 LYS B CA 1
ATOM 3754 C C . LYS B 1 119 ? 9.242 31.078 -6.93 1 97.88 119 LYS B C 1
ATOM 3756 O O . LYS B 1 119 ? 9.969 32.062 -6.836 1 97.88 119 LYS B O 1
ATOM 3761 N N . GLU B 1 120 ? 8.023 31.109 -7.262 1 97.81 120 GLU B N 1
ATOM 3762 C CA . GLU B 1 120 ? 7.402 32.375 -7.637 1 97.81 120 GLU B CA 1
ATOM 3763 C C . GLU B 1 120 ? 7.41 33.375 -6.469 1 97.81 120 GLU B C 1
ATOM 3765 O O . GLU B 1 120 ? 7.656 34.562 -6.656 1 97.81 120 GLU B O 1
ATOM 3770 N N . LYS B 1 121 ? 7.113 32.844 -5.312 1 97.5 121 LYS B N 1
ATOM 3771 C CA . LYS B 1 121 ? 7.102 33.719 -4.145 1 97.5 121 LYS B CA 1
ATOM 3772 C C . LYS B 1 121 ? 8.508 34.188 -3.799 1 97.5 121 LYS B C 1
ATOM 3774 O O . LYS B 1 121 ? 8.711 35.375 -3.461 1 97.5 121 LYS B O 1
ATOM 3779 N N . LYS B 1 122 ? 9.453 33.344 -3.924 1 96.19 122 LYS B N 1
ATOM 3780 C CA . LYS B 1 122 ? 10.836 33.688 -3.596 1 96.19 122 LYS B CA 1
ATOM 3781 C C . LYS B 1 122 ? 11.422 34.656 -4.617 1 96.19 122 LYS B C 1
ATOM 3783 O O . LYS B 1 122 ? 12.312 35.438 -4.293 1 96.19 122 LYS B O 1
ATOM 3788 N N . ASP B 1 123 ? 10.953 34.594 -5.832 1 96.31 123 ASP B N 1
ATOM 3789 C CA . ASP B 1 123 ? 11.375 35.562 -6.84 1 96.31 123 ASP B CA 1
ATOM 3790 C C . ASP B 1 123 ? 11 36.969 -6.422 1 96.31 123 ASP B C 1
ATOM 3792 O O . ASP B 1 123 ? 11.727 37.938 -6.719 1 96.31 123 ASP B O 1
ATOM 3796 N N . LYS B 1 124 ? 9.914 37.062 -5.742 1 95.31 124 LYS B N 1
ATOM 3797 C CA . LYS B 1 124 ? 9.438 38.375 -5.285 1 95.31 124 LYS B CA 1
ATOM 3798 C C . LYS B 1 124 ? 10.062 38.75 -3.941 1 95.31 124 LYS B C 1
ATOM 3800 O O . LYS B 1 124 ? 10.391 39.906 -3.705 1 95.31 124 LYS B O 1
ATOM 3805 N N . ASN B 1 125 ? 10.188 37.75 -3.105 1 95.25 125 ASN B N 1
ATOM 3806 C CA . ASN B 1 125 ? 10.789 37.938 -1.789 1 95.25 125 ASN B CA 1
ATOM 3807 C C . ASN B 1 125 ? 11.688 36.75 -1.424 1 95.25 125 ASN B C 1
ATOM 3809 O O . ASN B 1 125 ? 11.227 35.781 -0.864 1 95.25 125 ASN B O 1
ATOM 3813 N N . PRO B 1 126 ? 12.938 36.844 -1.681 1 91.81 126 PRO B N 1
ATOM 3814 C CA . PRO B 1 126 ? 13.867 35.75 -1.493 1 91.81 126 PRO B CA 1
ATOM 3815 C C . PRO B 1 126 ? 14.016 35.312 -0.028 1 91.81 126 PRO B C 1
ATOM 3817 O O . PRO B 1 126 ? 14.523 34.25 0.267 1 91.81 126 PRO B O 1
ATOM 3820 N N . ASP B 1 127 ? 13.547 36.156 0.853 1 92.38 127 ASP B N 1
ATOM 3821 C CA . ASP B 1 127 ? 13.805 35.938 2.27 1 92.38 127 ASP B CA 1
ATOM 3822 C C . ASP B 1 127 ? 12.641 35.188 2.928 1 92.38 127 ASP B C 1
ATOM 3824 O O . ASP B 1 127 ? 12.672 34.906 4.129 1 92.38 127 ASP B O 1
ATOM 3828 N N . ILE B 1 128 ? 11.711 34.781 2.16 1 92.81 128 ILE B N 1
ATOM 3829 C CA . ILE B 1 128 ? 10.57 34.094 2.752 1 92.81 128 ILE B CA 1
ATOM 3830 C C . ILE B 1 128 ? 11 32.75 3.281 1 92.81 128 ILE B C 1
ATOM 3832 O O . ILE B 1 128 ? 11.859 32.094 2.688 1 92.81 128 ILE B O 1
ATOM 3836 N N . GLU B 1 129 ? 10.422 32.438 4.398 1 93.69 129 GLU B N 1
ATOM 3837 C CA . GLU B 1 129 ? 10.656 31.125 4.984 1 93.69 129 GLU B CA 1
ATOM 3838 C C . GLU B 1 129 ? 9.508 30.172 4.676 1 93.69 129 GLU B C 1
ATOM 3840 O O . GLU B 1 129 ? 8.344 30.484 4.922 1 93.69 129 GLU B O 1
ATOM 3845 N N . VAL B 1 130 ? 9.82 29.062 4.098 1 97.81 130 VAL B N 1
ATOM 3846 C CA . VAL B 1 130 ? 8.852 28 3.855 1 97.81 130 VAL B CA 1
ATOM 3847 C C . VAL B 1 130 ? 9.438 26.672 4.316 1 97.81 130 VAL B C 1
ATOM 3849 O O . VAL B 1 130 ? 10.539 26.281 3.91 1 97.81 130 VAL B O 1
ATOM 3852 N N . ASN B 1 131 ? 8.781 26.062 5.273 1 98.69 131 ASN B N 1
ATOM 3853 C CA . ASN B 1 131 ? 9.109 24.688 5.645 1 98.69 131 ASN B CA 1
ATOM 3854 C C . ASN B 1 131 ? 8.305 23.672 4.832 1 98.69 131 ASN B C 1
ATOM 3856 O O . ASN B 1 131 ? 7.07 23.656 4.914 1 98.69 131 ASN B O 1
ATOM 3860 N N . VAL B 1 132 ? 8.992 22.859 4.129 1 98.88 132 VAL B N 1
ATOM 3861 C CA . VAL B 1 132 ? 8.328 21.891 3.258 1 98.88 132 VAL B CA 1
ATOM 3862 C C . VAL B 1 132 ? 8.383 20.5 3.887 1 98.88 132 VAL B C 1
ATOM 3864 O O . VAL B 1 132 ? 9.461 20 4.203 1 98.88 132 VAL B O 1
ATOM 3867 N N . ALA B 1 133 ? 7.211 19.906 4.129 1 98.94 133 ALA B N 1
ATOM 3868 C CA . ALA B 1 133 ? 7.062 18.516 4.547 1 98.94 133 ALA B CA 1
ATOM 3869 C C . ALA B 1 133 ? 6.473 17.656 3.426 1 98.94 133 ALA B C 1
ATOM 3871 O O . ALA B 1 133 ? 5.445 18.016 2.844 1 98.94 133 ALA B O 1
ATOM 3872 N N . THR B 1 134 ? 7.133 16.594 3.033 1 98.81 134 THR B N 1
ATOM 3873 C CA . THR B 1 134 ? 6.59 15.664 2.049 1 98.81 134 THR B CA 1
ATOM 3874 C C . THR B 1 134 ? 6.703 14.227 2.539 1 98.81 134 THR B C 1
ATOM 3876 O O . THR B 1 134 ? 7.062 13.984 3.693 1 98.81 134 THR B O 1
ATOM 3879 N N . LYS B 1 135 ? 6.18 13.258 1.682 1 98.38 135 LYS B N 1
ATOM 3880 C CA . LYS B 1 135 ? 6.023 11.914 2.23 1 98.38 135 LYS B CA 1
ATOM 3881 C C . LYS B 1 135 ? 6.402 10.852 1.201 1 98.38 135 LYS B C 1
ATOM 3883 O O . LYS B 1 135 ? 6.16 11.023 0.006 1 98.38 135 LYS B O 1
ATOM 3888 N N . TYR B 1 136 ? 6.977 9.844 1.835 1 97.94 136 TYR B N 1
ATOM 3889 C CA . TYR B 1 136 ? 7.277 8.617 1.103 1 97.94 136 TYR B CA 1
ATOM 3890 C C . TYR B 1 136 ? 6.07 7.688 1.081 1 97.94 136 TYR B C 1
ATOM 3892 O O . TYR B 1 136 ? 5.516 7.359 2.133 1 97.94 136 TYR B O 1
ATOM 3900 N N . ALA B 1 137 ? 5.695 7.246 -0.156 1 94.69 137 ALA B N 1
ATOM 3901 C CA . ALA B 1 137 ? 4.633 6.25 -0.266 1 94.69 137 ALA B CA 1
ATOM 3902 C C . ALA B 1 137 ? 5.188 4.836 -0.125 1 94.69 137 ALA B C 1
ATOM 3904 O O . ALA B 1 137 ? 5.812 4.316 -1.051 1 94.69 137 ALA B O 1
ATOM 3905 N N . ALA B 1 138 ? 4.863 4.207 0.975 1 93.19 138 ALA B N 1
ATOM 3906 C CA . ALA B 1 138 ? 5.336 2.85 1.225 1 93.19 138 ALA B CA 1
ATOM 3907 C C . ALA B 1 138 ? 4.496 1.826 0.466 1 93.19 138 ALA B C 1
ATOM 3909 O O . ALA B 1 138 ? 3.771 1.034 1.074 1 93.19 138 ALA B O 1
ATOM 3910 N N . LEU B 1 139 ? 4.727 1.745 -0.822 1 89.44 139 LEU B N 1
ATOM 3911 C CA . LEU B 1 139 ? 4.004 0.81 -1.674 1 89.44 139 LEU B CA 1
ATOM 3912 C C . LEU B 1 139 ? 4.629 -0.58 -1.614 1 89.44 139 LEU B C 1
ATOM 3914 O O . LEU B 1 139 ? 5.832 -0.713 -1.382 1 89.44 139 LEU B O 1
ATOM 3918 N N . PRO B 1 140 ? 3.846 -1.608 -1.886 1 84.69 140 PRO B N 1
ATOM 3919 C CA . PRO B 1 140 ? 4.301 -2.986 -1.685 1 84.69 140 PRO B CA 1
ATOM 3920 C C . PRO B 1 140 ? 5.496 -3.346 -2.568 1 84.69 140 PRO B C 1
ATOM 3922 O O . PRO B 1 140 ? 6.301 -4.203 -2.201 1 84.69 140 PRO B O 1
ATOM 3925 N N . TRP B 1 141 ? 5.645 -2.68 -3.66 1 81.31 141 TRP B N 1
ATOM 3926 C CA . TRP B 1 141 ? 6.723 -3.037 -4.574 1 81.31 141 TRP B CA 1
ATOM 3927 C C . TRP B 1 141 ? 7.957 -2.178 -4.324 1 81.31 141 TRP B C 1
ATOM 3929 O O . TRP B 1 141 ? 8.977 -2.322 -5.008 1 81.31 141 TRP B O 1
ATOM 3939 N N . ARG B 1 142 ? 7.82 -1.268 -3.432 1 86.62 142 ARG B N 1
ATOM 3940 C CA . ARG B 1 142 ? 8.969 -0.469 -3.018 1 86.62 142 ARG B CA 1
ATOM 3941 C C . ARG B 1 142 ? 9.641 -1.075 -1.791 1 86.62 142 ARG B C 1
ATOM 3943 O O . ARG B 1 142 ? 9.102 -1.012 -0.685 1 86.62 142 ARG B O 1
ATOM 3950 N N . LEU B 1 143 ? 10.867 -1.582 -1.997 1 82 143 LEU B N 1
ATOM 3951 C CA . LEU B 1 143 ? 11.484 -2.346 -0.917 1 82 143 LEU B CA 1
ATOM 3952 C C . LEU B 1 143 ? 12.789 -1.704 -0.474 1 82 143 LEU B C 1
ATOM 3954 O O . LEU B 1 143 ? 13.562 -1.217 -1.306 1 82 143 LEU B O 1
ATOM 3958 N N . GLY B 1 144 ? 12.984 -1.671 0.878 1 82.38 144 GLY B N 1
ATOM 3959 C CA . GLY B 1 144 ? 14.297 -1.398 1.44 1 82.38 144 GLY B CA 1
ATOM 3960 C C . GLY B 1 144 ? 14.602 0.084 1.552 1 82.38 144 GLY B C 1
ATOM 3961 O O . GLY B 1 144 ? 13.766 0.923 1.207 1 82.38 144 GLY B O 1
ATOM 3962 N N . ARG B 1 145 ? 15.781 0.353 2.008 1 91.44 145 ARG B N 1
ATOM 3963 C CA . ARG B 1 145 ? 16.219 1.703 2.346 1 91.44 145 ARG B CA 1
ATOM 3964 C C . ARG B 1 145 ? 16.484 2.525 1.089 1 91.44 145 ARG B C 1
ATOM 3966 O O . ARG B 1 145 ? 16.219 3.727 1.058 1 91.44 145 ARG B O 1
ATOM 3973 N N . GLN B 1 146 ? 16.875 1.88 -0.01 1 92.12 146 GLN B N 1
ATOM 3974 C CA . GLN B 1 146 ? 17.219 2.615 -1.223 1 92.12 146 GLN B CA 1
ATOM 3975 C C . GLN B 1 146 ? 15.961 3.176 -1.896 1 92.12 146 GLN B C 1
ATOM 3977 O O . GLN B 1 146 ? 16.016 4.219 -2.549 1 92.12 146 GLN B O 1
ATOM 3982 N N . SER B 1 147 ? 14.883 2.5 -1.718 1 92.19 147 SER B N 1
ATOM 3983 C CA . SER B 1 147 ? 13.641 2.994 -2.305 1 92.19 147 SER B CA 1
ATOM 3984 C C . SER B 1 147 ? 13.242 4.34 -1.705 1 92.19 147 SER B C 1
ATOM 3986 O O . SER B 1 147 ? 12.703 5.199 -2.402 1 92.19 147 SER B O 1
ATOM 3988 N N . VAL B 1 148 ? 13.547 4.531 -0.435 1 97.5 148 VAL B N 1
ATOM 3989 C CA . VAL B 1 148 ? 13.234 5.781 0.248 1 97.5 148 VAL B CA 1
ATOM 3990 C C . VAL B 1 148 ? 14.078 6.914 -0.327 1 97.5 148 VAL B C 1
ATOM 3992 O O . VAL B 1 148 ? 13.562 7.984 -0.649 1 97.5 148 VAL B O 1
ATOM 3995 N N . ILE B 1 149 ? 15.344 6.664 -0.536 1 98 149 ILE B N 1
ATOM 3996 C CA . ILE B 1 149 ? 16.266 7.676 -1.049 1 98 149 ILE B CA 1
ATOM 3997 C C . ILE B 1 149 ? 15.883 8.039 -2.48 1 98 149 ILE B C 1
ATOM 3999 O O . ILE B 1 149 ? 15.805 9.227 -2.822 1 98 149 ILE B O 1
ATOM 4003 N N . SER B 1 150 ? 15.602 7.035 -3.289 1 95.88 150 SER B N 1
ATOM 4004 C CA . SER B 1 150 ? 15.227 7.277 -4.68 1 95.88 150 SER B CA 1
ATOM 4005 C C . SER B 1 150 ? 13.953 8.109 -4.773 1 95.88 150 SER B C 1
ATOM 4007 O O . SER B 1 150 ? 13.875 9.055 -5.559 1 95.88 150 SER B O 1
ATOM 4009 N N . ALA B 1 151 ? 13.016 7.758 -3.98 1 96.75 151 ALA B N 1
ATOM 4010 C CA . ALA B 1 151 ? 11.75 8.484 -3.984 1 96.75 151 ALA B CA 1
ATOM 4011 C C . ALA B 1 151 ? 11.938 9.922 -3.529 1 96.75 151 ALA B C 1
ATOM 4013 O O . ALA B 1 151 ? 11.32 10.844 -4.078 1 96.75 151 ALA B O 1
ATOM 4014 N N . LEU B 1 152 ? 12.766 10.133 -2.508 1 98.75 152 LEU B N 1
ATOM 4015 C CA . LEU B 1 152 ? 13.023 11.484 -2.016 1 98.75 152 LEU B CA 1
ATOM 4016 C C . LEU B 1 152 ? 13.695 12.328 -3.088 1 98.75 152 LEU B C 1
ATOM 4018 O O . LEU B 1 152 ? 13.344 13.492 -3.277 1 98.75 152 LEU B O 1
ATOM 4022 N N . LYS B 1 153 ? 14.617 11.781 -3.781 1 98.5 153 LYS B N 1
ATOM 4023 C CA . LYS B 1 153 ? 15.273 12.516 -4.859 1 98.5 153 LYS B CA 1
ATOM 4024 C C . LYS B 1 153 ? 14.281 12.906 -5.945 1 98.5 153 LYS B C 1
ATOM 4026 O O . LYS B 1 153 ? 14.328 14.023 -6.469 1 98.5 153 LYS B O 1
ATOM 4031 N N . ASP B 1 154 ? 13.359 12 -6.258 1 96.69 154 ASP B N 1
ATOM 4032 C CA . ASP B 1 154 ? 12.289 12.328 -7.195 1 96.69 154 ASP B CA 1
ATOM 4033 C C . ASP B 1 154 ? 11.43 13.469 -6.664 1 96.69 154 ASP B C 1
ATOM 4035 O O . ASP B 1 154 ? 11.039 14.367 -7.422 1 96.69 154 ASP B O 1
ATOM 4039 N N . SER B 1 155 ? 11.086 13.398 -5.371 1 98.44 155 SER B N 1
ATOM 4040 C CA . SER B 1 155 ? 10.312 14.469 -4.742 1 98.44 155 SER B CA 1
ATOM 4041 C C . SER B 1 155 ? 11.047 15.805 -4.836 1 98.44 155 SER B C 1
ATOM 4043 O O . SER B 1 155 ? 10.438 16.828 -5.152 1 98.44 155 SER B O 1
ATOM 4045 N N . LEU B 1 156 ? 12.352 15.789 -4.512 1 98.81 156 LEU B N 1
ATOM 4046 C CA . LEU B 1 156 ? 13.164 17 -4.578 1 98.81 156 LEU B CA 1
ATOM 4047 C C . LEU B 1 156 ? 13.164 17.578 -5.988 1 98.81 156 LEU B C 1
ATOM 4049 O O . LEU B 1 156 ? 13.109 18.797 -6.168 1 98.81 156 LEU B O 1
ATOM 4053 N N . CYS B 1 157 ? 13.18 16.703 -6.992 1 98.06 157 CYS B N 1
ATOM 4054 C CA . CYS B 1 157 ? 13.117 17.141 -8.383 1 98.06 157 CYS B CA 1
ATOM 4055 C C . CYS B 1 157 ? 11.789 17.844 -8.68 1 98.06 157 CYS B C 1
ATOM 4057 O O . CYS B 1 157 ? 11.766 18.922 -9.266 1 98.06 157 CYS B O 1
ATOM 4059 N N . ARG B 1 158 ? 10.711 17.266 -8.242 1 97.25 158 ARG B N 1
ATOM 4060 C CA . ARG B 1 158 ? 9.398 17.844 -8.469 1 97.25 158 ARG B CA 1
ATOM 4061 C C . ARG B 1 158 ? 9.25 19.172 -7.734 1 97.25 158 ARG B C 1
ATOM 4063 O O . ARG B 1 158 ? 8.672 20.125 -8.266 1 97.25 158 ARG B O 1
ATOM 4070 N N . LEU B 1 159 ? 9.805 19.266 -6.547 1 98.5 159 LEU B N 1
ATOM 4071 C CA . LEU B 1 159 ? 9.703 20.453 -5.711 1 98.5 159 LEU B CA 1
ATOM 4072 C C . LEU B 1 159 ? 10.664 21.531 -6.188 1 98.5 159 LEU B C 1
ATOM 4074 O O . LEU B 1 159 ? 10.5 22.719 -5.855 1 98.5 159 LEU B O 1
ATOM 4078 N N . GLY B 1 160 ? 11.695 21.141 -6.922 1 97.94 160 GLY B N 1
ATOM 4079 C CA . GLY B 1 160 ? 12.742 22.078 -7.301 1 97.94 160 GLY B CA 1
ATOM 4080 C C . GLY B 1 160 ? 13.602 22.516 -6.129 1 97.94 160 GLY B C 1
ATOM 4081 O O . GLY B 1 160 ? 13.977 23.688 -6.031 1 97.94 160 GLY B O 1
ATOM 4082 N N . LEU B 1 161 ? 13.844 21.672 -5.191 1 98.31 161 LEU B N 1
ATOM 4083 C CA . LEU B 1 161 ? 14.609 21.969 -3.988 1 98.31 161 LEU B CA 1
ATOM 4084 C C . LEU B 1 161 ? 15.789 21.016 -3.842 1 98.31 161 LEU B C 1
ATOM 4086 O O . LEU B 1 161 ? 15.742 19.891 -4.344 1 98.31 161 LEU B O 1
ATOM 4090 N N . SER B 1 162 ? 16.812 21.391 -3.164 1 97.94 162 SER B N 1
ATOM 4091 C CA . SER B 1 162 ? 17.953 20.531 -2.891 1 97.94 162 SER B CA 1
ATOM 4092 C C . SER B 1 162 ? 17.734 19.703 -1.632 1 97.94 162 SER B C 1
ATOM 4094 O O . SER B 1 162 ? 18.359 18.656 -1.452 1 97.94 162 SER B O 1
ATOM 4096 N N . SER B 1 163 ? 16.875 20.188 -0.74 1 98.62 163 SER B N 1
ATOM 4097 C CA . SER B 1 163 ? 16.516 19.516 0.5 1 98.62 163 SER B CA 1
ATOM 4098 C C . SER B 1 163 ? 15.125 19.922 0.965 1 98.62 163 SER B C 1
ATOM 4100 O O . SER B 1 163 ? 14.641 21 0.617 1 98.62 163 SER B O 1
ATOM 4102 N N . VAL B 1 164 ? 14.484 19 1.728 1 98.81 164 VAL B N 1
ATOM 4103 C CA . VAL B 1 164 ? 13.227 19.359 2.367 1 98.81 164 VAL B CA 1
ATOM 4104 C C . VAL B 1 164 ? 13.422 19.469 3.879 1 98.81 164 VAL B C 1
ATOM 4106 O O . VAL B 1 164 ? 14.469 19.094 4.398 1 98.81 164 VAL B O 1
ATOM 4109 N N . ASP B 1 165 ? 12.398 20.031 4.496 1 98.88 165 ASP B N 1
ATOM 4110 C CA . ASP B 1 165 ? 12.5 20.25 5.938 1 98.88 165 ASP B CA 1
ATOM 4111 C C . ASP B 1 165 ? 12.07 19 6.711 1 98.88 165 ASP B C 1
ATOM 4113 O O . ASP B 1 165 ? 12.68 18.656 7.727 1 98.88 165 ASP B O 1
ATOM 4117 N N . LEU B 1 166 ? 11.094 18.328 6.246 1 98.94 166 LEU B N 1
ATOM 4118 C CA . LEU B 1 166 ? 10.57 17.125 6.898 1 98.94 166 LEU B CA 1
ATOM 4119 C C . LEU B 1 166 ? 10.195 16.078 5.867 1 98.94 166 LEU B C 1
ATOM 4121 O O . LEU B 1 166 ? 9.492 16.359 4.895 1 98.94 166 LEU B O 1
ATOM 4125 N N . TYR B 1 167 ? 10.734 14.898 6.059 1 98.94 167 TYR B N 1
ATOM 4126 C CA . TYR B 1 167 ? 10.383 13.75 5.227 1 98.94 167 TYR B CA 1
ATOM 4127 C C . TYR B 1 167 ? 9.797 12.625 6.074 1 98.94 167 TYR B C 1
ATOM 4129 O O . TYR B 1 167 ? 10.367 12.242 7.094 1 98.94 167 TYR B O 1
ATOM 4137 N N . GLN B 1 168 ? 8.625 12.156 5.602 1 98.88 168 GLN B N 1
ATOM 4138 C CA . GLN B 1 168 ? 7.836 11.258 6.438 1 98.88 168 GLN B CA 1
ATOM 4139 C C . GLN B 1 168 ? 7.449 10 5.676 1 98.88 168 GLN B C 1
ATOM 4141 O O . GLN B 1 168 ? 7.207 10.039 4.469 1 98.88 168 GLN B O 1
ATOM 4146 N N . LEU B 1 169 ? 7.383 8.844 6.406 1 98.12 169 LEU B N 1
ATOM 4147 C CA . LEU B 1 169 ? 6.703 7.684 5.84 1 98.12 169 LEU B CA 1
ATOM 4148 C C . LEU B 1 169 ? 5.188 7.863 5.887 1 98.12 169 LEU B C 1
ATOM 4150 O O . LEU B 1 169 ? 4.613 8.023 6.965 1 98.12 169 LEU B O 1
ATOM 4154 N N . HIS B 1 170 ? 4.543 7.809 4.707 1 96.69 170 HIS B N 1
ATOM 4155 C CA . HIS B 1 170 ? 3.141 8.195 4.574 1 96.69 170 HIS B CA 1
ATOM 4156 C C . HIS B 1 170 ? 2.23 7.219 5.309 1 96.69 170 HIS B C 1
ATOM 4158 O O . HIS B 1 170 ? 1.179 7.609 5.824 1 96.69 170 HIS B O 1
ATOM 4164 N N . TRP B 1 171 ? 2.559 5.957 5.34 1 94.19 171 TRP B N 1
ATOM 4165 C CA . TRP B 1 171 ? 1.927 4.859 6.059 1 94.19 171 TRP B CA 1
ATOM 4166 C C . TRP B 1 171 ? 2.92 3.727 6.305 1 94.19 171 TRP B C 1
ATOM 4168 O O . TRP B 1 171 ? 3.996 3.693 5.703 1 94.19 171 TRP B O 1
ATOM 4178 N N . PRO B 1 172 ? 2.557 2.887 7.289 1 93.31 172 PRO B N 1
ATOM 4179 C CA . PRO B 1 172 ? 3.467 1.764 7.523 1 93.31 172 PRO B CA 1
ATOM 4180 C C . PRO B 1 172 ? 3.541 0.805 6.34 1 93.31 172 PRO B C 1
ATOM 4182 O O . PRO B 1 172 ? 2.543 0.605 5.641 1 93.31 172 PRO B O 1
ATOM 4185 N N . GLY B 1 173 ? 4.727 0.254 6.23 1 90.69 173 GLY B N 1
ATOM 4186 C CA . GLY B 1 173 ? 4.898 -0.765 5.207 1 90.69 173 GLY B CA 1
ATOM 4187 C C . GLY B 1 173 ? 4.152 -2.049 5.512 1 90.69 173 GLY B C 1
ATOM 4188 O O . GLY B 1 173 ? 4.07 -2.467 6.668 1 90.69 173 GLY B O 1
ATOM 4189 N N . VAL B 1 174 ? 3.74 -2.674 4.41 1 84.69 174 VAL B N 1
ATOM 4190 C CA . VAL B 1 174 ? 2.963 -3.898 4.562 1 84.69 174 VAL B CA 1
ATOM 4191 C C . VAL B 1 174 ? 3.883 -5.047 4.965 1 84.69 174 VAL B C 1
ATOM 4193 O O . VAL B 1 174 ? 3.471 -5.953 5.695 1 84.69 174 VAL B O 1
ATOM 4196 N N . TRP B 1 175 ? 5.133 -4.961 4.531 1 82.88 175 TRP B N 1
ATOM 4197 C CA . TRP B 1 175 ? 6.039 -6.082 4.758 1 82.88 175 TRP B CA 1
ATOM 4198 C C . TRP B 1 175 ? 6.984 -5.793 5.918 1 82.88 175 TRP B C 1
ATOM 4200 O O . TRP B 1 175 ? 7.773 -6.652 6.312 1 82.88 175 TRP B O 1
ATOM 4210 N N . GLY B 1 176 ? 6.969 -4.688 6.434 1 85.56 176 GLY B N 1
ATOM 4211 C CA . GLY B 1 176 ? 7.879 -4.227 7.473 1 85.56 176 GLY B CA 1
ATOM 4212 C C . GLY B 1 176 ? 8.32 -2.789 7.289 1 85.56 176 GLY B C 1
ATOM 4213 O O . GLY B 1 176 ? 8.055 -2.18 6.25 1 85.56 176 GLY B O 1
ATOM 4214 N N . ASN B 1 177 ? 9.047 -2.314 8.328 1 93.81 177 ASN B N 1
ATOM 4215 C CA . ASN B 1 177 ? 9.352 -0.888 8.289 1 93.81 177 ASN B CA 1
ATOM 4216 C C . ASN B 1 177 ? 10.844 -0.627 8.469 1 93.81 177 ASN B C 1
ATOM 4218 O O . ASN B 1 177 ? 11.32 0.48 8.211 1 93.81 177 ASN B O 1
ATOM 4222 N N . GLU B 1 178 ? 11.617 -1.607 8.859 1 94.56 178 GLU B N 1
ATOM 4223 C CA . GLU B 1 178 ? 13.008 -1.406 9.25 1 94.56 178 GLU B CA 1
ATOM 4224 C C . GLU B 1 178 ? 13.812 -0.781 8.109 1 94.56 178 GLU B C 1
ATOM 4226 O O . GLU B 1 178 ? 14.547 0.183 8.32 1 94.56 178 GLU B O 1
ATOM 4231 N N . GLY B 1 179 ? 13.648 -1.327 6.93 1 94.38 179 GLY B N 1
ATOM 4232 C CA . GLY B 1 179 ? 14.344 -0.778 5.773 1 94.38 179 GLY B CA 1
ATOM 4233 C C . GLY B 1 179 ? 13.969 0.664 5.484 1 94.38 179 GLY B C 1
ATOM 4234 O O . GLY B 1 179 ? 14.828 1.476 5.137 1 94.38 179 GLY B O 1
ATOM 4235 N N . TYR B 1 180 ? 12.711 0.983 5.613 1 97.06 180 TYR B N 1
ATOM 4236 C CA . TYR B 1 180 ? 12.242 2.342 5.371 1 97.06 180 TYR B CA 1
ATOM 4237 C C . TYR B 1 180 ? 12.812 3.309 6.402 1 97.06 180 TYR B C 1
ATOM 4239 O O . TYR B 1 180 ? 13.227 4.418 6.062 1 97.06 180 TYR B O 1
ATOM 4247 N N . ILE B 1 181 ? 12.852 2.854 7.66 1 98.5 181 ILE B N 1
ATOM 4248 C CA . ILE B 1 181 ? 13.367 3.688 8.742 1 98.5 181 ILE B CA 1
ATOM 4249 C C . ILE B 1 181 ? 14.852 3.951 8.531 1 98.5 181 ILE B C 1
ATOM 4251 O O . ILE B 1 181 ? 15.32 5.078 8.711 1 98.5 181 ILE B O 1
ATOM 4255 N N . ASP B 1 182 ? 15.547 2.943 8.125 1 98.12 182 ASP B N 1
ATOM 4256 C CA . ASP B 1 182 ? 16.953 3.141 7.773 1 98.12 182 ASP B CA 1
ATOM 4257 C C . ASP B 1 182 ? 17.094 4.125 6.613 1 98.12 182 ASP B C 1
ATOM 4259 O O . ASP B 1 182 ? 18.031 4.914 6.574 1 98.12 182 ASP B O 1
ATOM 4263 N N . GLY B 1 183 ? 16.188 4.039 5.672 1 98.44 183 GLY B N 1
ATOM 4264 C CA . GLY B 1 183 ? 16.172 4.98 4.566 1 98.44 183 GLY B CA 1
ATOM 4265 C C . GLY B 1 183 ? 15.992 6.422 5.012 1 98.44 183 GLY B C 1
ATOM 4266 O O . GLY B 1 183 ? 16.609 7.332 4.465 1 98.44 183 GLY B O 1
ATOM 4267 N N . LEU B 1 184 ? 15.148 6.613 5.965 1 98.81 184 LEU B N 1
ATOM 4268 C CA . LEU B 1 184 ? 14.984 7.941 6.547 1 98.81 184 LEU B CA 1
ATOM 4269 C C . LEU B 1 184 ? 16.297 8.438 7.148 1 98.81 184 LEU B C 1
ATOM 4271 O O . LEU B 1 184 ? 16.688 9.594 6.941 1 98.81 184 LEU B O 1
ATOM 4275 N N . ALA B 1 185 ? 16.938 7.566 7.879 1 98.81 185 ALA B N 1
ATOM 4276 C CA . ALA B 1 185 ? 18.219 7.93 8.492 1 98.81 185 ALA B CA 1
ATOM 4277 C C . ALA B 1 185 ? 19.25 8.281 7.426 1 98.81 185 ALA B C 1
ATOM 4279 O O . ALA B 1 185 ? 19.969 9.281 7.551 1 98.81 185 ALA B O 1
ATOM 4280 N N . ASP B 1 186 ? 19.297 7.445 6.375 1 98.75 186 ASP B N 1
ATOM 4281 C CA . ASP B 1 186 ? 20.188 7.727 5.262 1 98.75 186 ASP B CA 1
ATOM 4282 C C . ASP B 1 186 ? 19.938 9.117 4.684 1 98.75 186 ASP B C 1
ATOM 4284 O O . ASP B 1 186 ? 20.875 9.836 4.344 1 98.75 186 ASP B O 1
ATOM 4288 N N . ALA B 1 187 ? 18.703 9.469 4.527 1 98.81 187 ALA B N 1
ATOM 4289 C CA . ALA B 1 187 ? 18.328 10.742 3.939 1 98.81 187 ALA B CA 1
ATOM 4290 C C . ALA B 1 187 ? 18.859 11.914 4.766 1 98.81 187 ALA B C 1
ATOM 4292 O O . ALA B 1 187 ? 19.328 12.914 4.211 1 98.81 187 ALA B O 1
ATOM 4293 N N . VAL B 1 188 ? 18.797 11.812 6.09 1 98.81 188 VAL B N 1
ATOM 4294 C CA . VAL B 1 188 ? 19.328 12.836 6.977 1 98.81 188 VAL B CA 1
ATOM 4295 C C . VAL B 1 188 ? 20.844 12.93 6.805 1 98.81 188 VAL B C 1
ATOM 4297 O O . VAL B 1 188 ? 21.391 14.023 6.621 1 98.81 188 VAL B O 1
ATOM 4300 N N . GLU B 1 189 ? 21.469 11.828 6.824 1 98.62 189 GLU B N 1
ATOM 4301 C CA . GLU B 1 189 ? 22.938 11.773 6.758 1 98.62 189 GLU B CA 1
ATOM 4302 C C . GLU B 1 189 ? 23.438 12.305 5.422 1 98.62 189 GLU B C 1
ATOM 4304 O O . GLU B 1 189 ? 24.531 12.867 5.352 1 98.62 189 GLU B O 1
ATOM 4309 N N . GLN B 1 190 ? 22.656 12.148 4.422 1 98.5 190 GLN B N 1
ATOM 4310 C CA . GLN B 1 190 ? 23.047 12.609 3.092 1 98.5 190 GLN B CA 1
ATOM 4311 C C . GLN B 1 190 ? 22.688 14.086 2.893 1 98.5 190 GLN B C 1
ATOM 4313 O O . GLN B 1 190 ? 22.984 14.664 1.845 1 98.5 190 GLN B O 1
ATOM 4318 N N . GLY B 1 191 ? 22 14.672 3.836 1 98.56 191 GLY B N 1
ATOM 4319 C CA . GLY B 1 191 ? 21.656 16.078 3.781 1 98.56 191 GLY B CA 1
ATOM 4320 C C . GLY B 1 191 ? 20.453 16.375 2.918 1 98.56 191 GLY B C 1
ATOM 4321 O O . GLY B 1 191 ? 20.203 17.531 2.557 1 98.56 191 GLY B O 1
ATOM 4322 N N . LEU B 1 192 ? 19.641 15.383 2.602 1 98.81 192 LEU B N 1
ATOM 4323 C CA . LEU B 1 192 ? 18.484 15.547 1.72 1 98.81 192 LEU B CA 1
ATOM 4324 C C . LEU B 1 192 ? 17.266 16.031 2.498 1 98.81 192 LEU B C 1
ATOM 4326 O O . LEU B 1 192 ? 16.297 16.484 1.903 1 98.81 192 LEU B O 1
ATOM 4330 N N . VAL B 1 193 ? 17.312 15.914 3.787 1 98.88 193 VAL B N 1
ATOM 4331 C CA . VAL 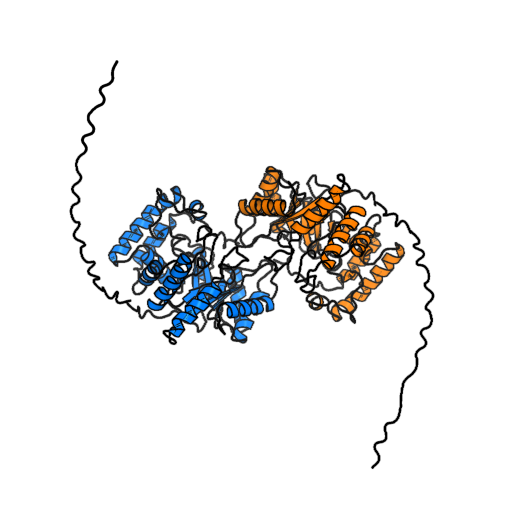B 1 193 ? 16.203 16.312 4.648 1 98.88 193 VAL B CA 1
ATOM 4332 C C . VAL B 1 193 ? 16.75 16.734 6.016 1 98.88 193 VAL B C 1
ATOM 4334 O O . VAL B 1 193 ? 17.766 16.219 6.477 1 98.88 193 VAL B O 1
ATOM 4337 N N . LYS B 1 194 ? 16.031 17.688 6.648 1 98.75 194 LYS B N 1
ATOM 4338 C CA . LYS B 1 194 ? 16.484 18.219 7.934 1 98.75 194 LYS B CA 1
ATOM 4339 C C . LYS B 1 194 ? 15.953 17.359 9.086 1 98.75 194 LYS B C 1
ATOM 4341 O O . LYS B 1 194 ? 16.656 17.156 10.086 1 98.75 194 LYS B O 1
ATOM 4346 N N . ALA B 1 195 ? 14.75 16.922 9 1 98.88 195 ALA B N 1
ATOM 4347 C CA . ALA B 1 195 ? 14.109 16.094 10.023 1 98.88 195 ALA B CA 1
ATOM 4348 C C . ALA B 1 195 ? 13.25 15 9.383 1 98.88 195 ALA B C 1
ATOM 4350 O O . ALA B 1 195 ? 12.82 15.133 8.234 1 98.88 195 ALA B O 1
ATOM 4351 N N . VAL B 1 196 ? 13.016 13.898 10.164 1 98.94 196 VAL B N 1
ATOM 4352 C CA . VAL B 1 196 ? 12.242 12.789 9.617 1 98.94 196 VAL B CA 1
ATOM 4353 C C . VAL B 1 196 ? 11.094 12.445 10.562 1 98.94 196 VAL B C 1
ATOM 4355 O O . VAL B 1 196 ? 11.156 12.734 11.758 1 98.94 196 VAL B O 1
ATOM 4358 N N . GLY B 1 197 ? 10.047 11.969 9.977 1 98.88 197 GLY B N 1
ATOM 4359 C CA . GLY B 1 197 ? 8.867 11.555 10.719 1 98.88 197 GLY B CA 1
ATOM 4360 C C . GLY B 1 197 ? 8.148 10.375 10.094 1 98.88 197 GLY B C 1
ATOM 4361 O O . GLY B 1 197 ? 8.648 9.766 9.141 1 98.88 197 GLY B O 1
ATOM 4362 N N . VAL B 1 198 ? 7.035 9.977 10.727 1 98.56 198 VAL B N 1
ATOM 4363 C CA . VAL B 1 198 ? 6.168 8.906 10.25 1 98.56 198 VAL B CA 1
ATOM 4364 C C . VAL B 1 198 ? 4.711 9.367 10.297 1 98.56 198 VAL B C 1
ATOM 4366 O O . VAL B 1 198 ? 4.395 10.391 10.906 1 98.56 198 VAL B O 1
ATOM 4369 N N . CYS B 1 199 ? 3.916 8.664 9.484 1 97.12 199 CYS B N 1
ATOM 4370 C CA . CYS B 1 199 ? 2.479 8.906 9.516 1 97.12 199 CYS B CA 1
ATOM 4371 C C . CYS B 1 199 ? 1.718 7.629 9.852 1 97.12 199 CYS B C 1
ATOM 4373 O O . CYS B 1 199 ? 2.072 6.547 9.383 1 97.12 199 CYS B O 1
ATOM 4375 N N . ASN B 1 200 ? 0.796 7.781 10.758 1 95.12 200 ASN B N 1
ATOM 4376 C CA . ASN B 1 200 ? -0.175 6.734 11.062 1 95.12 200 ASN B CA 1
ATOM 4377 C C . ASN B 1 200 ? 0.493 5.512 11.688 1 95.12 200 ASN B C 1
ATOM 4379 O O . ASN B 1 200 ? 0.099 4.375 11.414 1 95.12 200 ASN B O 1
ATOM 4383 N N . TYR B 1 201 ? 1.523 5.711 12.391 1 95.88 201 TYR B N 1
ATOM 4384 C CA . TYR B 1 201 ? 2.145 4.633 13.156 1 95.88 201 TYR B CA 1
ATOM 4385 C C . TYR B 1 201 ? 1.443 4.434 14.492 1 95.88 201 TYR B C 1
ATOM 4387 O O . TYR B 1 201 ? 1.152 5.402 15.195 1 95.88 201 TYR B O 1
ATOM 4395 N N . ASN B 1 202 ? 1.153 3.197 14.805 1 94 202 ASN B N 1
ATOM 4396 C CA . ASN B 1 202 ? 0.66 2.902 16.141 1 94 202 ASN B CA 1
ATOM 4397 C C . ASN B 1 202 ? 1.786 2.932 17.172 1 94 202 ASN B C 1
ATOM 4399 O O . ASN B 1 202 ? 2.941 3.184 16.828 1 94 202 ASN B O 1
ATOM 4403 N N . GLU B 1 203 ? 1.387 2.742 18.375 1 96.94 203 GLU B N 1
ATOM 4404 C CA . GLU B 1 203 ? 2.344 2.881 19.469 1 96.94 203 GLU B CA 1
ATOM 4405 C C . GLU B 1 203 ? 3.557 1.981 19.266 1 96.94 203 GLU B C 1
ATOM 4407 O O . GLU B 1 203 ? 4.699 2.441 19.344 1 96.94 203 GLU B O 1
ATOM 4412 N N . LYS B 1 204 ? 3.346 0.737 19 1 95.94 204 LYS B N 1
ATOM 4413 C CA . LYS B 1 204 ? 4.438 -0.223 18.859 1 95.94 204 LYS B CA 1
ATOM 4414 C C . LYS B 1 204 ? 5.379 0.17 17.734 1 95.94 204 LYS B C 1
ATOM 4416 O O . LYS B 1 204 ? 6.598 0.209 17.906 1 95.94 204 LYS B O 1
ATOM 4421 N N . ARG B 1 205 ? 4.844 0.445 16.547 1 95.94 205 ARG B N 1
ATOM 4422 C CA . ARG B 1 205 ? 5.645 0.843 15.398 1 95.94 205 ARG B CA 1
ATOM 4423 C C . ARG B 1 205 ? 6.395 2.141 15.68 1 95.94 205 ARG B C 1
ATOM 4425 O O . ARG B 1 205 ? 7.535 2.312 15.242 1 95.94 205 ARG B O 1
ATOM 4432 N N . LEU B 1 206 ? 5.691 2.977 16.375 1 97.62 206 LEU B N 1
ATOM 4433 C CA . LEU B 1 206 ? 6.281 4.266 16.719 1 97.62 206 LEU B CA 1
ATOM 4434 C C . LEU B 1 206 ? 7.512 4.082 17.594 1 97.62 206 LEU B C 1
ATOM 4436 O O . LEU B 1 206 ? 8.57 4.641 17.312 1 97.62 206 LEU B O 1
ATOM 4440 N N . ARG B 1 207 ? 7.391 3.301 18.609 1 98.5 207 ARG B N 1
ATOM 4441 C CA . ARG B 1 207 ? 8.5 3.053 19.516 1 98.5 207 ARG B CA 1
ATOM 4442 C C . ARG B 1 207 ? 9.633 2.318 18.828 1 98.5 207 ARG B C 1
ATOM 4444 O O . ARG B 1 207 ? 10.812 2.621 19.047 1 98.5 207 ARG B O 1
ATOM 4451 N N . ASP B 1 208 ? 9.258 1.365 17.953 1 98.06 208 ASP B N 1
ATOM 4452 C CA . ASP B 1 208 ? 10.273 0.659 17.172 1 98.06 208 ASP B CA 1
ATOM 4453 C C . ASP B 1 208 ? 11.047 1.622 16.281 1 98.06 208 ASP B C 1
ATOM 4455 O O . ASP B 1 208 ? 12.273 1.553 16.203 1 98.06 208 ASP B O 1
ATOM 4459 N N . ALA B 1 209 ? 10.344 2.486 15.617 1 98.5 209 ALA B N 1
ATOM 4460 C CA . ALA B 1 209 ? 10.969 3.465 14.734 1 98.5 209 ALA B CA 1
ATOM 4461 C C . ALA B 1 209 ? 11.867 4.414 15.523 1 98.5 209 ALA B C 1
ATOM 4463 O O . ALA B 1 209 ? 12.992 4.707 15.102 1 98.5 209 ALA B O 1
ATOM 4464 N N . TYR B 1 210 ? 11.359 4.883 16.625 1 98.75 210 TYR B N 1
ATOM 4465 C CA . TYR B 1 210 ? 12.125 5.766 17.516 1 98.75 210 TYR B CA 1
ATOM 4466 C C . TYR B 1 210 ? 13.445 5.121 17.906 1 98.75 210 TYR B C 1
ATOM 4468 O O . TYR B 1 210 ? 14.508 5.734 17.781 1 98.75 210 TYR B O 1
ATOM 4476 N N . ASN B 1 211 ? 13.375 3.879 18.359 1 98.69 211 ASN B N 1
ATOM 4477 C CA . ASN B 1 211 ? 14.562 3.17 18.844 1 98.69 211 ASN B CA 1
ATOM 4478 C C . ASN B 1 211 ? 15.562 2.947 17.719 1 98.69 211 ASN B C 1
ATOM 4480 O O . ASN B 1 211 ? 16.781 3.08 17.922 1 98.69 211 ASN B O 1
ATOM 4484 N N . GLN B 1 212 ? 15.055 2.611 16.625 1 98.44 212 GLN B N 1
ATOM 4485 C CA . GLN B 1 212 ? 15.93 2.359 15.477 1 98.44 212 GLN B CA 1
ATOM 4486 C C . GLN B 1 212 ? 16.656 3.631 15.055 1 98.44 212 GLN B C 1
ATOM 4488 O O . GLN B 1 212 ? 17.859 3.602 14.789 1 98.44 212 GLN B O 1
ATOM 4493 N N . LEU B 1 213 ? 16 4.746 14.961 1 98.75 213 LEU B N 1
ATOM 4494 C CA . LEU B 1 213 ? 16.609 6.02 14.602 1 98.75 213 LEU B CA 1
ATOM 4495 C C . LEU B 1 213 ? 17.578 6.484 15.68 1 98.75 213 LEU B C 1
ATOM 4497 O O . LEU B 1 213 ? 18.625 7.047 15.375 1 98.75 213 LEU B O 1
ATOM 4501 N N . GLN B 1 214 ? 17.234 6.25 16.875 1 98.19 214 GLN B N 1
ATOM 4502 C CA . GLN B 1 214 ? 18.062 6.668 18 1 98.19 214 GLN B CA 1
ATOM 4503 C C . GLN B 1 214 ? 19.453 6.016 17.938 1 98.19 214 GLN B C 1
ATOM 4505 O O . GLN B 1 214 ? 20.453 6.625 18.328 1 98.19 214 GLN B O 1
ATOM 4510 N N . LYS B 1 215 ? 19.5 4.809 17.484 1 98.06 215 LYS B N 1
ATOM 4511 C CA . LYS B 1 215 ? 20.766 4.105 17.344 1 98.06 215 LYS B CA 1
ATOM 4512 C C . LYS B 1 215 ? 21.719 4.859 16.422 1 98.06 215 LYS B C 1
ATOM 4514 O O . LYS B 1 215 ? 22.938 4.742 16.547 1 98.06 215 LYS B O 1
ATOM 4519 N N . ARG B 1 216 ? 21.141 5.648 15.602 1 97.75 216 ARG B N 1
ATOM 4520 C CA . ARG B 1 216 ? 21.938 6.398 14.641 1 97.75 216 ARG B CA 1
ATOM 4521 C C . ARG B 1 216 ? 22.031 7.867 15.039 1 97.75 216 ARG B C 1
ATOM 4523 O O . ARG B 1 216 ? 22.531 8.688 14.266 1 97.75 216 ARG B O 1
ATOM 4530 N N . GLY B 1 217 ? 21.484 8.211 16.172 1 98.06 217 GLY B N 1
ATOM 4531 C CA . GLY B 1 217 ? 21.531 9.57 16.688 1 98.06 217 GLY B CA 1
ATOM 4532 C C . GLY B 1 217 ? 20.578 10.508 15.977 1 98.06 217 GLY B C 1
ATOM 4533 O O . GLY B 1 217 ? 20.797 11.727 15.953 1 98.06 217 GLY B O 1
ATOM 4534 N N . ILE B 1 218 ? 19.594 10.008 15.344 1 98.69 218 ILE B N 1
ATOM 4535 C CA . ILE B 1 218 ? 18.625 10.812 14.602 1 98.69 218 ILE B CA 1
ATOM 4536 C C . ILE B 1 218 ? 17.281 10.812 15.32 1 98.69 218 ILE B C 1
ATOM 4538 O O . ILE B 1 218 ? 16.703 9.75 15.562 1 98.69 218 ILE B O 1
ATOM 4542 N N . PRO B 1 219 ? 16.781 11.977 15.664 1 98.62 219 PRO B N 1
ATOM 4543 C CA . PRO B 1 219 ? 15.484 12.023 16.344 1 98.62 219 PRO B CA 1
ATOM 4544 C C . PRO B 1 219 ? 14.32 11.742 15.398 1 98.62 219 PRO B C 1
ATOM 4546 O O . PRO B 1 219 ? 14.336 12.164 14.242 1 98.62 219 PRO B O 1
ATOM 4549 N N . LEU B 1 220 ? 13.375 10.961 15.867 1 98.88 220 LEU B N 1
ATOM 4550 C CA . LEU B 1 220 ? 12.062 10.906 15.227 1 98.88 220 LEU B CA 1
ATOM 4551 C C . LEU B 1 220 ? 11.234 12.133 15.586 1 98.88 220 LEU B C 1
ATOM 4553 O O . LEU B 1 220 ? 10.766 12.258 16.719 1 98.88 220 LEU B O 1
ATOM 4557 N N . ALA B 1 221 ? 10.969 12.914 14.594 1 98.88 221 ALA B N 1
ATOM 4558 C CA . ALA B 1 221 ? 10.492 14.266 14.891 1 98.88 221 ALA B CA 1
ATOM 4559 C C . ALA B 1 221 ? 8.969 14.281 15.047 1 98.88 221 ALA B C 1
ATOM 4561 O O . ALA B 1 221 ? 8.43 15.07 15.82 1 98.88 221 ALA B O 1
ATOM 4562 N N . SER B 1 222 ? 8.297 13.406 14.289 1 98.88 222 SER B N 1
ATOM 4563 C CA . SER B 1 222 ? 6.852 13.57 14.273 1 98.88 222 SER B CA 1
ATOM 4564 C C . SER B 1 222 ? 6.145 12.266 13.938 1 98.88 222 SER B C 1
ATOM 4566 O O . SER B 1 222 ? 6.75 11.359 13.359 1 98.88 222 SER B O 1
ATOM 4568 N N . ASN B 1 223 ? 4.945 12.133 14.406 1 98.56 223 ASN B N 1
ATOM 4569 C CA . ASN B 1 223 ? 3.926 11.203 13.93 1 98.56 223 ASN B CA 1
ATOM 4570 C C . ASN B 1 223 ? 2.672 11.945 13.461 1 98.56 223 ASN B C 1
ATOM 4572 O O . ASN B 1 223 ? 1.993 12.586 14.266 1 98.56 223 ASN B O 1
ATOM 4576 N N . GLN B 1 224 ? 2.482 11.914 12.133 1 98.31 224 GLN B N 1
ATOM 4577 C CA . GLN B 1 224 ? 1.298 12.555 11.578 1 98.31 224 GLN B CA 1
ATOM 4578 C C . GLN B 1 224 ? 0.102 11.609 11.586 1 98.31 224 GLN B C 1
ATOM 4580 O O . GLN B 1 224 ? 0.139 10.547 10.961 1 98.31 224 GLN B O 1
ATOM 4585 N N . VAL B 1 225 ? -0.971 11.977 12.328 1 96.12 225 VAL B N 1
ATOM 4586 C CA . VAL B 1 225 ? -2.121 11.094 12.508 1 96.12 225 VAL B CA 1
ATOM 4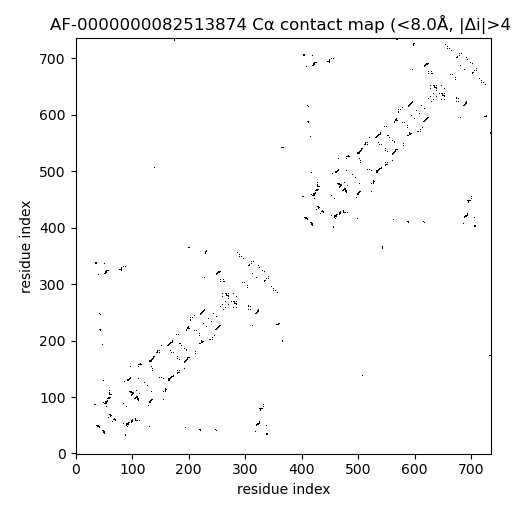587 C C . VAL B 1 225 ? -3.412 11.898 12.391 1 96.12 225 VAL B C 1
ATOM 4589 O O . VAL B 1 225 ? -3.391 13.133 12.477 1 96.12 225 VAL B O 1
ATOM 4592 N N . ASN B 1 226 ? -4.488 11.172 12.148 1 94.38 226 ASN B N 1
ATOM 4593 C CA . ASN B 1 226 ? -5.797 11.805 12.258 1 94.38 226 ASN B CA 1
ATOM 4594 C C . ASN B 1 226 ? -6.102 12.227 13.695 1 94.38 226 ASN B C 1
ATOM 4596 O O . ASN B 1 226 ? -5.992 11.414 14.617 1 94.38 226 ASN B O 1
ATOM 4600 N N . TYR B 1 227 ? -6.34 13.477 13.867 1 95 227 TYR B N 1
ATOM 4601 C CA . TYR B 1 227 ? -6.598 13.984 15.211 1 95 227 TYR B CA 1
ATOM 4602 C C . TYR B 1 227 ? -7.426 15.266 15.156 1 95 227 TYR B C 1
ATOM 4604 O O . TYR B 1 227 ? -7.016 16.25 14.547 1 95 227 TYR B O 1
ATOM 4612 N N . SER B 1 228 ? -8.586 15.219 15.719 1 95.5 228 SER B N 1
ATOM 4613 C CA . SER B 1 228 ? -9.516 16.328 15.844 1 95.5 228 SER B CA 1
ATOM 4614 C C . SER B 1 228 ? -10.328 16.234 17.125 1 95.5 228 SER B C 1
ATOM 4616 O O . SER B 1 228 ? -10.188 15.273 17.891 1 95.5 228 SER B O 1
ATOM 4618 N N . LEU B 1 229 ? -11.102 17.281 17.297 1 96.44 229 LEU B N 1
ATOM 4619 C CA . LEU B 1 229 ? -11.938 17.328 18.484 1 96.44 229 LEU B CA 1
ATOM 4620 C C . LEU B 1 229 ? -12.883 16.125 18.531 1 96.44 229 LEU B C 1
ATOM 4622 O O . LEU B 1 229 ? -13.164 15.602 19.609 1 96.44 229 LEU B O 1
ATOM 4626 N N . ILE B 1 230 ? -13.312 15.633 17.375 1 94.62 230 ILE B N 1
ATOM 4627 C CA . ILE B 1 230 ? -14.312 14.578 17.391 1 94.62 230 ILE B CA 1
ATOM 4628 C C . ILE B 1 230 ? -13.672 13.25 16.969 1 94.62 230 ILE B C 1
ATOM 4630 O O . ILE B 1 230 ? -14.359 12.242 16.828 1 94.62 230 ILE B O 1
ATOM 4634 N N . TYR B 1 231 ? -12.438 13.25 16.719 1 93.5 231 TYR B N 1
ATOM 4635 C CA . TYR B 1 231 ? -11.656 12.031 16.516 1 93.5 231 TYR B CA 1
ATOM 4636 C C . TYR B 1 231 ? -10.383 12.055 17.344 1 93.5 231 TYR B C 1
ATOM 4638 O O . TYR B 1 231 ? -9.344 12.562 16.906 1 93.5 231 TYR B O 1
ATOM 4646 N N . ARG B 1 232 ? -10.414 11.344 18.516 1 93.69 232 ARG B N 1
ATOM 4647 C CA . ARG B 1 232 ? -9.344 11.469 19.5 1 93.69 232 ARG B CA 1
ATOM 4648 C C . ARG B 1 232 ? -8.727 10.102 19.812 1 93.69 232 ARG B C 1
ATOM 4650 O O . ARG B 1 232 ? -8.25 9.875 20.922 1 93.69 232 ARG B O 1
ATOM 4657 N N . LEU B 1 233 ? -8.734 9.242 18.812 1 91.81 233 LEU B N 1
ATOM 4658 C CA . LEU B 1 233 ? -8.172 7.902 18.969 1 91.81 233 LEU B CA 1
ATOM 4659 C C . LEU B 1 233 ? -6.723 7.969 19.438 1 91.81 233 LEU B C 1
ATOM 4661 O O . LEU B 1 233 ? -6.285 7.148 20.25 1 91.81 233 LEU B O 1
ATOM 4665 N N . PRO B 1 234 ? -5.895 8.883 18.984 1 93.38 234 PRO B N 1
ATOM 4666 C CA . PRO B 1 234 ? -4.508 8.961 19.453 1 93.38 234 PRO B CA 1
ATOM 4667 C C . PRO B 1 234 ? -4.406 9.094 20.969 1 93.38 234 PRO B C 1
ATOM 4669 O O . PRO B 1 234 ? -3.404 8.68 21.562 1 93.38 234 PRO B O 1
ATOM 4672 N N . GLU B 1 235 ? -5.453 9.602 21.562 1 94 235 GLU B N 1
ATOM 4673 C CA . GLU B 1 235 ? -5.453 9.75 23.016 1 94 235 GLU B CA 1
ATOM 4674 C C . GLU B 1 235 ? -5.781 8.43 23.703 1 94 235 GLU B C 1
ATOM 4676 O O . GLU B 1 235 ? -5.547 8.281 24.906 1 94 235 GLU B O 1
ATOM 4681 N N . GLU B 1 236 ? -6.328 7.516 22.953 1 92.38 236 GLU B N 1
ATOM 4682 C CA . GLU B 1 236 ? -6.902 6.316 23.562 1 92.38 236 GLU B CA 1
ATOM 4683 C C . GLU B 1 236 ? -6.062 5.082 23.25 1 92.38 236 GLU B C 1
ATOM 4685 O O . GLU B 1 236 ? -6.145 4.074 23.969 1 92.38 236 GLU B O 1
ATOM 4690 N N . ASN B 1 237 ? -5.285 5.176 22.281 1 93.06 237 ASN B N 1
ATOM 4691 C CA . ASN B 1 237 ? -4.633 3.963 21.797 1 93.06 237 ASN B CA 1
ATOM 4692 C C . ASN B 1 237 ? -3.137 3.975 22.094 1 93.06 237 ASN B C 1
ATOM 4694 O O . ASN B 1 237 ? -2.369 3.236 21.484 1 93.06 237 ASN B O 1
ATOM 4698 N N . GLY B 1 238 ? -2.715 4.875 22.891 1 96.25 238 GLY B N 1
ATOM 4699 C CA . GLY B 1 238 ? -1.334 4.891 23.344 1 96.25 238 GLY B CA 1
ATOM 4700 C C . GLY B 1 238 ? -0.432 5.75 22.469 1 96.25 238 GLY B C 1
ATOM 4701 O O . GLY B 1 238 ? 0.706 6.043 22.844 1 96.25 238 GLY B O 1
ATOM 4702 N N . VAL B 1 239 ? -0.886 6.23 21.375 1 96.94 239 VAL B N 1
ATOM 4703 C CA . VAL B 1 239 ? -0.062 6.965 20.422 1 96.94 239 VAL B CA 1
ATOM 4704 C C . VAL B 1 239 ? 0.34 8.312 21.016 1 96.94 239 VAL B C 1
ATOM 4706 O O . VAL B 1 239 ? 1.521 8.664 21.031 1 96.94 239 VAL B O 1
ATOM 4709 N N . LYS B 1 240 ? -0.607 9.023 21.516 1 97.38 240 LYS B N 1
ATOM 4710 C CA . LYS B 1 240 ? -0.297 10.336 22.094 1 97.38 240 LYS B CA 1
ATOM 4711 C C . LYS B 1 240 ? 0.639 10.211 23.281 1 97.38 240 LYS B C 1
ATOM 4713 O O . LYS B 1 240 ? 1.576 11 23.438 1 97.38 240 LYS B O 1
ATOM 4718 N N . THR B 1 241 ? 0.357 9.234 24.125 1 97.88 241 THR B N 1
ATOM 4719 C CA . THR B 1 241 ? 1.214 8.992 25.266 1 97.88 241 THR B CA 1
ATOM 4720 C C . THR B 1 241 ? 2.643 8.688 24.828 1 97.88 241 THR B C 1
ATOM 4722 O O . THR B 1 241 ? 3.598 9.242 25.375 1 97.88 241 THR B O 1
ATOM 4725 N N . ALA B 1 242 ? 2.76 7.844 23.844 1 98.31 242 ALA B N 1
ATOM 4726 C CA . ALA B 1 242 ? 4.078 7.504 23.328 1 98.31 242 ALA B CA 1
ATOM 4727 C C . ALA B 1 242 ? 4.785 8.734 22.781 1 98.31 242 ALA B C 1
ATOM 4729 O O . ALA B 1 242 ? 5.98 8.938 23.016 1 98.31 242 ALA B O 1
ATOM 4730 N N . CYS B 1 243 ? 4.039 9.555 22.047 1 98.5 243 CYS B N 1
ATOM 4731 C CA . CYS B 1 243 ? 4.609 10.781 21.5 1 98.5 243 CYS B CA 1
ATOM 4732 C C . CYS B 1 243 ? 5.113 11.695 22.609 1 98.5 243 CYS B C 1
ATOM 4734 O O . CYS B 1 243 ? 6.207 12.258 22.5 1 98.5 243 CYS B O 1
ATOM 4736 N N . GLU B 1 244 ? 4.391 11.836 23.641 1 97.75 244 GLU B N 1
ATOM 4737 C CA . GLU B 1 244 ? 4.773 12.672 24.781 1 97.75 244 GLU B CA 1
ATOM 4738 C C . GLU B 1 244 ? 6.023 12.125 25.469 1 97.75 244 GLU B C 1
ATOM 4740 O O . GLU B 1 244 ? 6.961 12.875 25.75 1 97.75 244 GLU B O 1
ATOM 4745 N N . GLU B 1 245 ? 6.012 10.875 25.688 1 98.19 245 GLU B N 1
ATOM 4746 C CA . GLU B 1 245 ? 7.121 10.234 26.391 1 98.19 245 GLU B CA 1
ATOM 4747 C C . GLU B 1 245 ? 8.414 10.328 25.594 1 98.19 245 GLU B C 1
ATOM 4749 O O . GLU B 1 245 ? 9.492 10.492 26.156 1 98.19 245 GLU B O 1
ATOM 4754 N N . LEU B 1 246 ? 8.305 10.258 24.297 1 98.38 246 LEU B N 1
ATOM 4755 C CA . LEU B 1 246 ? 9.477 10.133 23.438 1 98.38 246 LEU B CA 1
ATOM 4756 C C . LEU B 1 246 ? 9.875 11.484 22.859 1 98.38 246 LEU B C 1
ATOM 4758 O O . LEU B 1 246 ? 10.906 11.594 22.188 1 98.38 246 LEU B O 1
ATOM 4762 N N . GLY B 1 247 ? 9.062 12.516 23.109 1 97.88 247 GLY B N 1
ATOM 4763 C CA . GLY B 1 247 ? 9.336 13.828 22.547 1 97.88 247 GLY B CA 1
ATOM 4764 C C . GLY B 1 247 ? 9.086 13.898 21.047 1 97.88 247 GLY B C 1
ATOM 4765 O O . GLY B 1 247 ? 9.898 14.453 20.312 1 97.88 247 GLY B O 1
ATOM 4766 N N . ILE B 1 248 ? 8.086 13.266 20.594 1 98.75 248 ILE B N 1
ATOM 4767 C CA . ILE B 1 248 ? 7.66 13.273 19.203 1 98.75 248 ILE B CA 1
ATOM 4768 C C . ILE B 1 248 ? 6.445 14.18 19.031 1 98.75 248 ILE B C 1
ATOM 4770 O O . ILE B 1 248 ? 5.492 14.102 19.812 1 98.75 248 ILE B O 1
ATOM 4774 N N . THR B 1 249 ? 6.5 15.102 18.109 1 98.81 249 THR B N 1
ATOM 4775 C CA . THR B 1 249 ? 5.387 16 17.844 1 98.81 249 THR B CA 1
ATOM 4776 C C . THR B 1 249 ? 4.289 15.305 17.047 1 98.81 249 THR B C 1
ATOM 4778 O O . THR B 1 249 ? 4.574 14.562 16.109 1 98.81 249 THR B O 1
ATOM 4781 N N . ILE B 1 250 ? 3.053 15.492 17.453 1 98.69 250 ILE B N 1
ATOM 4782 C CA . ILE B 1 250 ? 1.923 15.031 16.641 1 98.69 250 ILE B CA 1
ATOM 4783 C C . ILE B 1 250 ? 1.563 16.078 15.602 1 98.69 250 ILE B C 1
ATOM 4785 O O . ILE B 1 250 ? 1.346 17.25 15.938 1 98.69 250 ILE B O 1
ATOM 4789 N N . ILE B 1 251 ? 1.631 15.734 14.344 1 98.75 251 ILE B N 1
ATOM 4790 C CA . ILE B 1 251 ? 1.012 16.516 13.289 1 98.75 251 ILE B CA 1
ATOM 4791 C C . ILE B 1 251 ? -0.391 15.992 13 1 98.75 251 ILE B C 1
ATOM 4793 O O . ILE B 1 251 ? -0.564 14.805 12.703 1 98.75 251 ILE B O 1
ATOM 4797 N N . ALA B 1 252 ? -1.378 16.844 13.18 1 97.62 252 ALA B N 1
ATOM 4798 C CA . ALA B 1 252 ? -2.771 16.406 13.094 1 97.62 252 ALA B CA 1
ATOM 4799 C C . ALA B 1 252 ? -3.357 16.719 11.719 1 97.62 252 ALA B C 1
ATOM 4801 O O . ALA B 1 252 ? -3.539 17.875 11.359 1 97.62 252 ALA B O 1
ATOM 4802 N N . TYR B 1 253 ? -3.574 15.664 10.945 1 96.31 253 TYR B N 1
ATOM 4803 C CA . TYR B 1 253 ? -4.328 15.883 9.719 1 96.31 253 TYR B CA 1
ATOM 4804 C C . TYR B 1 253 ? -5.824 15.695 9.953 1 96.31 253 TYR B C 1
ATOM 4806 O O . TYR B 1 253 ? -6.23 15.117 10.961 1 96.31 253 TYR B O 1
ATOM 4814 N N . SER B 1 254 ? -6.652 16.312 9.07 1 94 254 SER B N 1
ATOM 4815 C CA . SER B 1 254 ? -8.102 16.406 9.203 1 94 254 SER B CA 1
ATOM 4816 C C . SER B 1 254 ? -8.492 17.031 10.539 1 94 254 SER B C 1
ATOM 4818 O O . SER B 1 254 ? -9.375 16.531 11.234 1 94 254 SER B O 1
ATOM 4820 N N . PRO B 1 255 ? -7.906 18.078 10.82 1 96.94 255 PRO B N 1
ATOM 4821 C CA . PRO B 1 255 ? -8.109 18.672 12.148 1 96.94 255 PRO B CA 1
ATOM 4822 C C . PRO B 1 255 ? -9.492 19.312 12.305 1 96.94 255 PRO B C 1
ATOM 4824 O O . PRO B 1 255 ? -9.938 19.562 13.43 1 96.94 255 PRO B O 1
ATOM 4827 N N . ILE B 1 256 ? -10.133 19.641 11.227 1 96.56 256 ILE B N 1
ATOM 4828 C CA . ILE B 1 256 ? -11.461 20.234 11.305 1 96.56 256 ILE B CA 1
ATOM 4829 C C . ILE B 1 256 ? -12.508 19.219 10.852 1 96.56 256 ILE B C 1
ATOM 4831 O O . ILE B 1 256 ? -13.617 19.578 10.461 1 96.56 256 ILE B O 1
ATOM 4835 N N . ALA B 1 257 ? -12.094 17.969 10.789 1 92.88 257 ALA B N 1
ATOM 4836 C CA . ALA B 1 257 ? -12.969 16.859 10.438 1 92.88 257 ALA B CA 1
ATOM 4837 C C . ALA B 1 257 ? -13.594 17.062 9.062 1 92.88 257 ALA B C 1
ATOM 4839 O O . ALA B 1 257 ? -14.812 16.984 8.906 1 92.88 257 ALA B O 1
ATOM 4840 N N . GLN B 1 258 ? -12.719 17.375 8.148 1 90 258 GLN B N 1
ATOM 4841 C CA . GLN B 1 258 ? -13.109 17.547 6.754 1 90 258 GLN B CA 1
ATOM 4842 C C . GLN B 1 258 ? -14.219 18.594 6.625 1 90 258 GLN B C 1
ATOM 4844 O O . GLN B 1 258 ? -15.117 18.438 5.797 1 90 258 GLN B O 1
ATOM 4849 N N . GLY B 1 259 ? -14.344 19.469 7.512 1 92.75 259 GLY B N 1
ATOM 4850 C CA . GLY B 1 259 ? -15.281 20.594 7.461 1 92.75 259 GLY B CA 1
ATOM 4851 C C . GLY B 1 259 ? -16.438 20.438 8.422 1 92.75 259 GLY B C 1
ATOM 4852 O O . GLY B 1 259 ? -17.172 21.391 8.672 1 92.75 259 GLY B O 1
ATOM 4853 N N . ALA B 1 260 ? -16.562 19.344 9.039 1 93.25 260 ALA B N 1
ATOM 4854 C CA . ALA B 1 260 ? -17.719 19.062 9.883 1 93.25 260 ALA B CA 1
ATOM 4855 C C . ALA B 1 260 ? -17.734 19.953 11.125 1 93.25 260 ALA B C 1
ATOM 4857 O O . ALA B 1 260 ? -18.797 20.266 11.656 1 93.25 260 ALA B O 1
ATOM 4858 N N . LEU B 1 261 ? -16.562 20.422 11.523 1 96.56 261 LEU B N 1
ATOM 4859 C CA . LEU B 1 261 ? -16.469 21.172 12.766 1 96.56 261 LEU B CA 1
ATOM 4860 C C . LEU B 1 261 ? -16.5 22.672 12.492 1 96.56 261 LEU B C 1
ATOM 4862 O O . LEU B 1 261 ? -16.469 23.484 13.422 1 96.56 261 LEU B O 1
ATOM 4866 N N . THR B 1 262 ? -16.578 23.047 11.258 1 95.94 262 THR B N 1
ATOM 4867 C CA . THR B 1 262 ? -16.547 24.469 10.898 1 95.94 262 THR B CA 1
ATOM 4868 C C . THR B 1 262 ? -17.938 25.078 10.992 1 95.94 262 THR B C 1
ATOM 4870 O O . THR B 1 262 ? -18.078 26.312 10.984 1 95.94 262 THR B O 1
ATOM 4873 N N . GLY B 1 263 ? -18.953 24.25 11.016 1 93.56 263 GLY B N 1
ATOM 4874 C CA . GLY B 1 263 ? -20.328 24.734 11.031 1 93.56 263 GLY B CA 1
ATOM 4875 C C . GLY B 1 263 ? -20.922 24.859 9.641 1 93.56 263 GLY B C 1
ATOM 4876 O O . GLY B 1 263 ? -22.109 25.188 9.5 1 93.56 263 GLY B O 1
ATOM 4877 N N . LYS B 1 264 ? -20.203 24.469 8.695 1 93.31 264 LYS B N 1
ATOM 4878 C CA . LYS B 1 264 ? -20.672 24.672 7.328 1 93.31 264 LYS B CA 1
ATOM 4879 C C . LYS B 1 264 ? -21.688 23.609 6.922 1 93.31 264 LYS B C 1
ATOM 4881 O O . LYS B 1 264 ? -22.5 23.828 6.016 1 93.31 264 LYS B O 1
ATOM 4886 N N . TYR B 1 265 ? -21.609 22.453 7.527 1 95 265 TYR B N 1
ATOM 4887 C CA . TYR B 1 265 ? -22.547 21.391 7.219 1 95 265 TYR B CA 1
ATOM 4888 C C . TYR B 1 265 ? -23.703 21.375 8.203 1 95 265 TYR B C 1
ATOM 4890 O O . TYR B 1 265 ? -23.516 21.594 9.406 1 95 265 TYR B O 1
ATOM 4898 N N . THR B 1 266 ? -24.906 21.156 7.66 1 95 266 THR B N 1
ATOM 4899 C CA . THR B 1 266 ? -26.109 20.969 8.453 1 95 266 THR B CA 1
ATOM 4900 C C . THR B 1 266 ? -26.859 19.719 8.016 1 95 266 THR B C 1
ATOM 4902 O O . THR B 1 266 ? -26.609 19.172 6.941 1 95 266 THR B O 1
ATOM 4905 N N . PRO B 1 267 ? -27.703 19.219 8.93 1 94.31 267 PRO B N 1
ATOM 4906 C CA . PRO B 1 267 ? -28.469 18.047 8.523 1 94.31 267 PRO B CA 1
ATOM 4907 C C . PRO B 1 267 ? -29.234 18.25 7.215 1 94.31 267 PRO B C 1
ATOM 4909 O O . PRO B 1 267 ? -29.391 17.312 6.434 1 94.31 267 PRO B O 1
ATOM 4912 N N . ASP B 1 268 ? -29.594 19.453 6.934 1 95 268 ASP B N 1
ATOM 4913 C CA . ASP B 1 268 ? -30.344 19.766 5.719 1 95 268 ASP B CA 1
ATOM 4914 C C . ASP B 1 268 ? -29.406 20.016 4.543 1 95 268 ASP B C 1
ATOM 4916 O O . ASP B 1 268 ? -29.844 20 3.387 1 95 268 ASP B O 1
ATOM 4920 N N . ASN B 1 269 ? -28.188 20.266 4.848 1 95.19 269 ASN B N 1
ATOM 4921 C CA . ASN B 1 269 ? -27.172 20.484 3.834 1 95.19 269 ASN B CA 1
ATOM 4922 C C . ASN B 1 269 ? -25.891 19.734 4.148 1 95.19 269 ASN B C 1
ATOM 4924 O O . ASN B 1 269 ? -24.859 20.344 4.438 1 95.19 269 ASN B O 1
ATOM 4928 N N . PRO B 1 270 ? -25.938 18.422 3.98 1 92.69 270 PRO B N 1
ATOM 4929 C CA . PRO B 1 270 ? -24.75 17.609 4.25 1 92.69 270 PRO B CA 1
ATOM 4930 C C . PRO B 1 270 ? -23.703 17.719 3.145 1 92.69 270 PRO B C 1
ATOM 4932 O O . PRO B 1 270 ? -23.984 18.25 2.07 1 92.69 270 PRO B O 1
ATOM 4935 N N . PRO B 1 271 ? -22.469 17.359 3.467 1 88.06 271 PRO B N 1
ATOM 4936 C CA . PRO B 1 271 ? -21.453 17.422 2.414 1 88.06 271 PRO B CA 1
ATOM 4937 C C . PRO B 1 271 ? -21.734 16.453 1.268 1 88.06 271 PRO B C 1
ATOM 4939 O O . PRO B 1 271 ? -22.391 15.414 1.471 1 88.06 271 PRO B O 1
ATOM 4942 N N . SER B 1 272 ? -21.234 16.797 0.133 1 81.06 272 SER B N 1
ATOM 4943 C CA . SER B 1 272 ? -21.391 15.953 -1.046 1 81.06 272 SER B CA 1
ATOM 4944 C C . SER B 1 272 ? -20.266 14.93 -1.146 1 81.06 272 SER B C 1
ATOM 4946 O O . SER B 1 272 ? -19.297 14.992 -0.393 1 81.06 272 SER B O 1
ATOM 4948 N N . GLY B 1 273 ? -20.422 13.977 -2.025 1 72.88 273 GLY B N 1
ATOM 4949 C CA . GLY B 1 273 ? -19.359 13.016 -2.293 1 72.88 273 GLY B CA 1
ATOM 4950 C C . GLY B 1 273 ? -19.172 12.016 -1.172 1 72.88 273 GLY B C 1
ATOM 4951 O O . GLY B 1 273 ? -20.094 11.773 -0.385 1 72.88 273 GLY B O 1
ATOM 4952 N N . PRO B 1 274 ? -17.969 11.484 -1.102 1 73.06 274 PRO B N 1
ATOM 4953 C CA . PRO B 1 274 ? -17.703 10.445 -0.103 1 73.06 274 PRO B CA 1
ATOM 4954 C C . PRO B 1 274 ? -17.828 10.961 1.33 1 73.06 274 PRO B C 1
ATOM 4956 O O . PRO B 1 274 ? -18.141 10.188 2.24 1 73.06 274 PRO B O 1
ATOM 4959 N N . ARG B 1 275 ? -17.688 12.188 1.612 1 81.44 275 ARG B N 1
ATOM 4960 C CA . ARG B 1 275 ? -17.797 12.781 2.941 1 81.44 275 ARG B CA 1
ATOM 4961 C C . ARG B 1 275 ? -19.219 12.664 3.473 1 81.44 275 ARG B C 1
ATOM 4963 O O . ARG B 1 275 ? -19.438 12.617 4.688 1 81.44 275 ARG B O 1
ATOM 4970 N N . GLY B 1 276 ? -20.156 12.609 2.492 1 82.31 276 GLY B N 1
ATOM 4971 C CA . GLY B 1 276 ? -21.547 12.492 2.875 1 82.31 276 GLY B CA 1
ATOM 4972 C C . GLY B 1 276 ? -21.891 11.172 3.539 1 82.31 276 GLY B C 1
ATOM 4973 O O . GLY B 1 276 ? -22.859 11.07 4.293 1 82.31 276 GLY B O 1
ATOM 4974 N N . ARG B 1 277 ? -21.094 10.242 3.271 1 78 277 ARG B N 1
ATOM 4975 C CA . ARG B 1 277 ? -21.312 8.93 3.875 1 78 277 ARG B CA 1
ATOM 4976 C C . ARG B 1 277 ? -20.766 8.891 5.301 1 78 277 ARG B C 1
ATOM 4978 O O . ARG B 1 277 ? -21.203 8.062 6.105 1 78 277 ARG B O 1
ATOM 4985 N N . ILE B 1 278 ? -19.922 9.812 5.57 1 82.88 278 ILE B N 1
ATOM 4986 C CA . ILE B 1 278 ? -19.297 9.891 6.891 1 82.88 278 ILE B CA 1
ATOM 4987 C C . ILE B 1 278 ? -20.109 10.836 7.777 1 82.88 278 ILE B C 1
ATOM 4989 O O . ILE B 1 278 ? -20.469 10.492 8.898 1 82.88 278 ILE B O 1
ATOM 4993 N N . TYR B 1 279 ? -20.375 11.938 7.188 1 89.75 279 TYR B N 1
ATOM 4994 C CA . TYR B 1 279 ? -21.094 12.969 7.926 1 89.75 279 TYR B CA 1
ATOM 4995 C C . TYR B 1 279 ? -22.531 13.078 7.465 1 89.75 279 TYR B C 1
ATOM 4997 O O . TYR B 1 279 ? -22.922 14.062 6.844 1 89.75 279 TYR B O 1
ATOM 5005 N N . THR B 1 280 ? -23.344 12.141 7.941 1 90.75 280 THR B N 1
ATOM 5006 C CA . THR B 1 280 ? -24.75 12.016 7.582 1 90.75 280 THR B CA 1
ATOM 5007 C C . THR B 1 280 ? -25.594 13.047 8.32 1 90.75 280 THR B C 1
ATOM 5009 O O . THR B 1 280 ? -25.141 13.633 9.305 1 90.75 280 THR B O 1
ATOM 5012 N N . PRO B 1 281 ? -26.844 13.164 7.805 1 94.19 281 PRO B N 1
ATOM 5013 C CA . PRO B 1 281 ? -27.75 14.062 8.523 1 94.19 281 PRO B CA 1
ATOM 5014 C C . PRO B 1 281 ? -27.938 13.672 9.984 1 94.19 281 PRO B C 1
ATOM 5016 O O . PRO B 1 281 ? -28.016 14.547 10.859 1 94.19 281 PRO B O 1
ATOM 5019 N N . GLU B 1 282 ? -27.984 12.43 10.227 1 93.44 282 GLU B N 1
ATOM 5020 C CA . GLU B 1 282 ? -28.125 11.945 11.602 1 93.44 282 GLU B CA 1
ATOM 5021 C C . GLU B 1 282 ? -26.906 12.32 12.438 1 93.44 282 GLU B C 1
ATOM 5023 O O . GLU B 1 282 ? -27.047 12.766 13.578 1 93.44 282 GLU B O 1
ATOM 5028 N N . PHE B 1 283 ? -25.734 12.172 11.859 1 93.5 283 PHE B N 1
ATOM 5029 C CA . PHE B 1 283 ? -24.5 12.539 12.547 1 93.5 283 PHE B CA 1
ATOM 5030 C C . PHE B 1 283 ? -24.469 14.031 12.836 1 93.5 283 PHE B C 1
ATOM 5032 O O . PHE B 1 283 ? -24.125 14.453 13.945 1 93.5 283 PHE B O 1
ATOM 5039 N N . LEU B 1 284 ? -24.859 14.789 11.852 1 95.19 284 LEU B N 1
ATOM 5040 C CA . LEU B 1 284 ? -24.812 16.234 11.961 1 95.19 284 LEU B CA 1
ATOM 5041 C C . LEU B 1 284 ? -25.797 16.75 13 1 95.19 284 LEU B C 1
ATOM 5043 O O . LEU B 1 284 ? -25.547 17.75 13.672 1 95.19 284 LEU B O 1
ATOM 5047 N N . THR B 1 285 ? -26.906 16 13.109 1 95.75 285 THR B N 1
ATOM 5048 C CA . THR B 1 285 ? -27.859 16.344 14.148 1 95.75 285 THR B CA 1
ATOM 5049 C C . THR B 1 285 ? -27.266 16.141 15.531 1 95.75 285 THR B C 1
ATOM 5051 O O . THR B 1 285 ? -27.406 17 16.406 1 95.75 285 THR B O 1
ATOM 5054 N N . LYS B 1 286 ? -26.578 15.117 15.695 1 94.88 286 LYS B N 1
ATOM 5055 C CA . LYS B 1 286 ? -25.938 14.805 16.969 1 94.88 286 LYS B CA 1
ATOM 5056 C C . LYS B 1 286 ? -24.781 15.758 17.266 1 94.88 286 LYS B C 1
ATOM 5058 O O . LYS B 1 286 ? -24.469 16.031 18.422 1 94.88 286 LYS B O 1
ATOM 5063 N N . LEU B 1 287 ? -24.219 16.312 16.219 1 95.94 287 LEU B N 1
ATOM 5064 C CA . LEU B 1 287 ? -23.062 17.188 16.328 1 95.94 287 LEU B CA 1
ATOM 5065 C C . LEU B 1 287 ? -23.469 18.609 16.656 1 95.94 287 LEU B C 1
ATOM 5067 O O . LEU B 1 287 ? -22.656 19.406 17.141 1 95.94 287 LEU B O 1
ATOM 5071 N N . ARG B 1 288 ? -24.688 18.984 16.547 1 95.88 288 ARG B N 1
ATOM 5072 C CA . ARG B 1 288 ? -25.172 20.359 16.578 1 95.88 288 ARG B CA 1
ATOM 5073 C C . ARG B 1 288 ? -24.906 21.016 17.922 1 95.88 288 ARG B C 1
ATOM 5075 O O . ARG B 1 288 ? -24.469 22.172 17.984 1 95.88 288 ARG B O 1
ATOM 5082 N N . PRO B 1 289 ? -25.109 20.297 19.031 1 96.75 289 PRO B N 1
ATOM 5083 C CA . PRO B 1 289 ? -24.812 20.938 20.328 1 96.75 289 PRO B CA 1
ATOM 5084 C C . PRO B 1 289 ? -23.359 21.359 20.469 1 96.75 289 PRO B C 1
ATOM 5086 O O . PRO B 1 289 ? -23.062 22.438 21 1 96.75 289 PRO B O 1
ATOM 5089 N N . LEU B 1 290 ? -22.516 20.547 20 1 97.62 290 LEU B N 1
ATOM 5090 C CA . LEU B 1 290 ? -21.094 20.875 20.047 1 97.62 290 LEU B CA 1
ATOM 5091 C C . LEU B 1 290 ? -20.766 22.062 19.156 1 97.62 290 LEU B C 1
ATOM 5093 O O . LEU B 1 290 ? -20.031 22.969 19.562 1 97.62 290 LEU B O 1
ATOM 5097 N N . ILE B 1 291 ? -21.344 22.109 17.984 1 97.81 291 ILE B N 1
ATOM 5098 C CA . ILE B 1 291 ? -21.125 23.203 17.062 1 97.81 291 ILE B CA 1
ATOM 5099 C C . ILE B 1 291 ? -21.625 24.516 17.672 1 97.81 291 ILE B C 1
ATOM 5101 O O . ILE B 1 291 ? -20.953 25.547 17.562 1 97.81 291 ILE B O 1
ATOM 5105 N N . ASN B 1 292 ? -22.766 24.422 18.266 1 97.75 292 ASN B N 1
ATOM 5106 C CA . ASN B 1 292 ? -23.312 25.609 18.922 1 97.75 292 ASN B CA 1
ATOM 5107 C C . ASN B 1 292 ? -22.375 26.156 19.984 1 97.75 292 ASN B C 1
ATOM 5109 O O . ASN B 1 292 ? -22.172 27.375 20.062 1 97.75 292 ASN B O 1
ATOM 5113 N N . ARG B 1 293 ? -21.891 25.266 20.734 1 98.19 293 ARG B N 1
ATOM 5114 C CA . ARG B 1 293 ? -21.016 25.703 21.797 1 98.19 293 ARG B CA 1
ATOM 5115 C C . ARG B 1 293 ? -19.703 26.266 21.25 1 98.19 293 ARG B C 1
ATOM 5117 O O . ARG B 1 293 ? -19.188 27.25 21.766 1 98.19 293 ARG B O 1
ATOM 5124 N N . ILE B 1 294 ? -19.156 25.625 20.234 1 98.56 294 ILE B N 1
ATOM 5125 C CA . ILE B 1 294 ? -17.969 26.125 19.547 1 98.56 294 ILE B CA 1
ATOM 5126 C C . ILE B 1 294 ? -18.219 27.547 19.047 1 98.56 294 ILE B C 1
ATOM 5128 O O . ILE B 1 294 ? -17.375 28.438 19.234 1 98.56 294 ILE B O 1
ATOM 5132 N N . GLU B 1 295 ? -19.375 27.812 18.484 1 98 295 GLU B N 1
ATOM 5133 C CA . GLU B 1 295 ? -19.734 29.125 17.984 1 98 295 GLU B CA 1
ATOM 5134 C C . GLU B 1 295 ? -19.812 30.141 19.125 1 98 295 GLU B C 1
ATOM 5136 O O . GLU B 1 295 ? -19.328 31.266 18.984 1 98 295 GLU B O 1
ATOM 5141 N N . GLU B 1 296 ? -20.375 29.75 20.188 1 98.31 296 GLU B N 1
ATOM 5142 C CA . GLU B 1 296 ? -20.5 30.625 21.359 1 98.31 296 GLU B CA 1
ATOM 5143 C C . GLU B 1 296 ? -19.125 31.016 21.906 1 98.31 296 GLU B C 1
ATOM 5145 O O . GLU B 1 296 ? -18.875 32.188 22.188 1 98.31 296 GLU B O 1
ATOM 5150 N N . ILE B 1 297 ? -18.312 30.062 22.031 1 98.19 297 ILE B N 1
ATOM 5151 C CA . ILE B 1 297 ? -16.969 30.312 22.516 1 98.19 297 ILE B CA 1
ATOM 5152 C C . ILE B 1 297 ? -16.234 31.25 21.562 1 98.19 297 ILE B C 1
ATOM 5154 O O . ILE B 1 297 ? -15.555 32.188 21.984 1 98.19 297 ILE B O 1
ATOM 5158 N N . GLY B 1 298 ? -16.391 30.969 20.281 1 97.88 298 GLY B N 1
ATOM 5159 C CA . GLY B 1 298 ? -15.766 31.812 19.281 1 97.88 298 GLY B CA 1
ATOM 5160 C C . GLY B 1 298 ? -16.172 33.281 19.391 1 97.88 298 GLY B C 1
ATOM 5161 O O . GLY B 1 298 ? -15.344 34.156 19.234 1 97.88 298 GLY B O 1
ATOM 5162 N N . GLN B 1 299 ? -17.406 33.531 19.719 1 96.81 299 GLN B N 1
ATOM 5163 C CA . GLN B 1 299 ? -17.906 34.875 19.859 1 96.81 299 GLN B CA 1
ATOM 5164 C C . GLN B 1 299 ? -17.188 35.625 20.984 1 96.81 299 GLN B C 1
ATOM 5166 O O . GLN B 1 299 ? -16.906 36.812 20.875 1 96.81 299 GLN B O 1
ATOM 5171 N N . ASN B 1 300 ? -16.859 34.875 21.953 1 95.62 300 ASN B N 1
ATOM 5172 C CA . ASN B 1 300 ? -16.172 35.469 23.094 1 95.62 300 ASN B CA 1
ATOM 5173 C C . ASN B 1 300 ? -14.773 35.969 22.703 1 95.62 300 ASN B C 1
ATOM 5175 O O . ASN B 1 300 ? -14.219 36.844 23.344 1 95.62 300 ASN B O 1
ATOM 5179 N N . TYR B 1 301 ? -14.219 35.375 21.688 1 96.75 301 TYR B N 1
ATOM 5180 C CA . TYR B 1 301 ? -12.867 35.688 21.266 1 96.75 301 TYR B CA 1
ATOM 5181 C C . TYR B 1 301 ? -12.875 36.438 19.938 1 96.75 301 TYR B C 1
ATOM 5183 O O . TYR B 1 301 ? -11.82 36.812 19.406 1 96.75 301 TYR B O 1
ATOM 5191 N N . ASN B 1 302 ? -14.102 36.719 19.375 1 97.38 302 ASN B N 1
ATOM 5192 C CA . ASN B 1 302 ? -14.227 37.25 18.016 1 97.38 302 ASN B CA 1
ATOM 5193 C C . ASN B 1 302 ? -13.516 36.344 17.016 1 97.38 302 ASN B C 1
ATOM 5195 O O . ASN B 1 302 ? -12.711 36.844 16.203 1 97.38 302 ASN B O 1
ATOM 5199 N N . ARG B 1 303 ? -13.703 35.062 17.172 1 98 303 ARG B N 1
ATOM 5200 C CA . ARG B 1 303 ? -13.102 34.062 16.312 1 98 303 ARG B CA 1
ATOM 5201 C C . ARG B 1 303 ? -14.164 33.156 15.695 1 98 303 ARG B C 1
ATOM 5203 O O . ARG B 1 303 ? -15.258 33 16.25 1 98 303 ARG B O 1
ATOM 5210 N N . THR B 1 304 ? -13.883 32.594 14.523 1 98.12 304 THR B N 1
ATOM 5211 C CA . THR B 1 304 ? -14.781 31.656 13.852 1 98.12 304 THR B CA 1
ATOM 5212 C C . THR B 1 304 ? -14.734 30.281 14.508 1 98.12 304 THR B C 1
ATOM 5214 O O . THR B 1 304 ? -13.789 29.969 15.242 1 98.12 304 THR B O 1
ATOM 5217 N N . PRO B 1 305 ? -15.758 29.469 14.227 1 98.12 305 PRO B N 1
ATOM 5218 C CA . PRO B 1 305 ? -15.719 28.094 14.727 1 98.12 305 PRO B CA 1
ATOM 5219 C C . PRO B 1 305 ? -14.461 27.344 14.281 1 98.12 305 PRO B C 1
ATOM 5221 O O . PRO B 1 305 ? -13.859 26.609 15.07 1 98.12 305 PRO B O 1
ATOM 5224 N N . THR B 1 306 ? -14.086 27.547 13.055 1 98.56 306 THR B N 1
ATOM 5225 C CA . THR B 1 306 ? -12.883 26.922 12.523 1 98.56 306 THR B CA 1
ATOM 5226 C C . THR B 1 306 ? -11.664 27.281 13.367 1 98.56 306 THR B C 1
ATOM 5228 O O . THR B 1 306 ? -10.867 26.406 13.719 1 98.56 306 THR B O 1
ATOM 5231 N N . GLN B 1 307 ? -11.555 28.5 13.703 1 98.56 307 GLN B N 1
ATOM 5232 C CA . GLN B 1 307 ? -10.43 28.984 14.5 1 98.56 307 GLN B CA 1
ATOM 5233 C C . GLN B 1 307 ? -10.445 28.391 15.906 1 98.56 307 GLN B C 1
ATOM 5235 O O . GLN B 1 307 ? -9.398 28.062 16.453 1 98.56 307 GLN B O 1
ATOM 5240 N N . VAL B 1 308 ? -11.602 28.266 16.469 1 98.69 308 VAL B N 1
ATOM 5241 C CA . VAL B 1 308 ? -11.75 27.703 17.812 1 98.69 308 VAL B CA 1
ATOM 5242 C C . VAL B 1 308 ? -11.289 26.25 17.812 1 98.69 308 VAL B C 1
ATOM 5244 O O . VAL B 1 308 ? -10.531 25.828 18.688 1 98.69 308 VAL B O 1
ATOM 5247 N N . VAL B 1 309 ? -11.719 25.484 16.828 1 98.5 309 VAL B N 1
ATOM 5248 C CA . VAL B 1 309 ? -11.414 24.062 16.766 1 98.5 309 VAL B CA 1
ATOM 5249 C C . VAL B 1 309 ? -9.922 23.859 16.516 1 98.5 309 VAL B C 1
ATOM 5251 O O . VAL B 1 309 ? -9.305 22.969 17.109 1 98.5 309 VAL B O 1
ATOM 5254 N N . LEU B 1 310 ? -9.312 24.609 15.672 1 98.69 310 LEU B N 1
ATOM 5255 C CA . LEU B 1 310 ? -7.875 24.531 15.438 1 98.69 310 LEU B CA 1
ATOM 5256 C C . LEU B 1 310 ? -7.105 24.938 16.688 1 98.69 310 LEU B C 1
ATOM 5258 O O . LEU B 1 310 ? -6.098 24.297 17.031 1 98.69 310 LEU B O 1
ATOM 5262 N N . ASN B 1 311 ? -7.57 26.031 17.344 1 98.38 311 ASN B N 1
ATOM 5263 C CA . ASN B 1 311 ? -6.945 26.469 18.578 1 98.38 311 ASN B CA 1
ATOM 5264 C C . ASN B 1 311 ? -7 25.375 19.641 1 98.38 311 ASN B C 1
ATOM 5266 O O . ASN B 1 311 ? -6.059 25.203 20.422 1 98.38 311 ASN B O 1
ATOM 5270 N N . TRP B 1 312 ? -8.102 24.625 19.719 1 98.56 312 TRP B N 1
ATOM 5271 C CA . TRP B 1 312 ? -8.219 23.5 20.641 1 98.56 312 TRP B CA 1
ATOM 5272 C C . TRP B 1 312 ? -7.078 22.516 20.453 1 98.56 312 TRP B C 1
ATOM 5274 O O . TRP B 1 312 ? -6.484 22.047 21.438 1 98.56 312 TRP B O 1
ATOM 5284 N N . LEU B 1 313 ? -6.742 22.172 19.234 1 98.25 313 LEU B N 1
ATOM 5285 C CA . LEU B 1 313 ? -5.648 21.25 18.953 1 98.25 313 LEU B CA 1
ATOM 5286 C C . LEU B 1 313 ? -4.305 21.875 19.328 1 98.25 313 LEU B C 1
ATOM 5288 O O . LEU B 1 313 ? -3.453 21.203 19.906 1 98.25 313 LEU B O 1
ATOM 5292 N N . ILE B 1 314 ? -4.133 23.141 18.953 1 97.44 314 ILE B N 1
ATOM 5293 C CA . ILE B 1 314 ? -2.891 23.844 19.25 1 97.44 314 ILE B CA 1
ATOM 5294 C C . ILE B 1 314 ? -2.654 23.844 20.75 1 97.44 314 ILE B C 1
ATOM 5296 O O . ILE B 1 314 ? -1.515 23.734 21.203 1 97.44 314 ILE B O 1
ATOM 5300 N N . ALA B 1 315 ? -3.705 23.906 21.469 1 96.31 315 ALA B N 1
ATOM 5301 C CA . ALA B 1 315 ? -3.643 24 22.922 1 96.31 315 ALA B CA 1
ATOM 5302 C C . ALA B 1 315 ? -3.24 22.656 23.547 1 96.31 315 ALA B C 1
ATOM 5304 O O . ALA B 1 315 ? -2.906 22.594 24.734 1 96.31 315 ALA B O 1
ATOM 5305 N N . GLN B 1 316 ? -3.297 21.5 22.797 1 94.38 316 GLN B N 1
ATOM 5306 C CA . GLN B 1 316 ? -2.898 20.203 23.328 1 94.38 316 GLN B CA 1
ATOM 5307 C C . GLN B 1 316 ? -1.382 20.094 23.453 1 94.38 316 GLN B C 1
ATOM 5309 O O . GLN B 1 316 ? -0.851 19.047 23.812 1 94.38 316 GLN B O 1
ATOM 5314 N N . GLU B 1 317 ? -0.686 21.016 23.375 1 87.69 317 GLU B N 1
ATOM 5315 C CA . GLU B 1 317 ? 0.769 21.078 23.469 1 87.69 317 GLU B CA 1
ATOM 5316 C C . GLU B 1 317 ? 1.43 20.094 22.516 1 87.69 317 GLU B C 1
ATOM 5318 O O . GLU B 1 317 ? 0.954 18.969 22.344 1 87.69 317 GLU B O 1
ATOM 5323 N N . ASN B 1 318 ? 2.354 20.328 21.875 1 95.75 318 ASN B N 1
ATOM 5324 C CA . ASN B 1 318 ? 3.17 19.547 20.953 1 95.75 318 ASN B CA 1
ATOM 5325 C C . ASN B 1 318 ? 2.332 18.938 19.828 1 95.75 318 ASN B C 1
ATOM 5327 O O . ASN B 1 318 ? 2.529 17.781 19.453 1 95.75 318 ASN B O 1
ATOM 5331 N N . VAL B 1 319 ? 1.282 19.547 19.453 1 98.31 319 VAL B N 1
ATOM 5332 C CA . VAL B 1 319 ? 0.411 19.188 18.344 1 98.31 319 VAL B CA 1
ATOM 5333 C C . VAL B 1 319 ? 0.389 20.312 17.312 1 98.31 319 VAL B C 1
ATOM 5335 O O . VAL B 1 319 ? 0.224 21.484 17.672 1 98.31 319 VAL B O 1
ATOM 5338 N N . VAL B 1 320 ? 0.631 20 16.078 1 98.69 320 VAL B N 1
ATOM 5339 C CA . VAL B 1 320 ? 0.564 20.953 14.977 1 98.69 320 VAL B CA 1
ATOM 5340 C C . VAL B 1 320 ? -0.529 20.531 14 1 98.69 320 VAL B C 1
ATOM 5342 O O . VAL B 1 320 ? -0.354 19.578 13.234 1 98.69 320 VAL B O 1
ATOM 5345 N N . PRO B 1 321 ? -1.671 21.172 13.984 1 98.69 321 PRO B N 1
ATOM 5346 C CA . PRO B 1 321 ? -2.701 20.844 12.992 1 98.69 321 PRO B CA 1
ATOM 5347 C C . PRO B 1 321 ? -2.355 21.344 11.594 1 98.69 321 PRO B C 1
ATOM 5349 O O . PRO B 1 321 ? -1.733 22.406 11.445 1 98.69 321 PRO B O 1
ATOM 5352 N N . ILE B 1 322 ? -2.773 20.578 10.531 1 98.62 322 ILE B N 1
ATOM 5353 C CA . ILE B 1 322 ? -2.52 20.953 9.141 1 98.62 322 ILE B CA 1
ATOM 5354 C C . ILE B 1 322 ? -3.824 20.906 8.352 1 98.62 322 ILE B C 1
ATOM 5356 O O . ILE B 1 322 ? -4.008 20.047 7.492 1 98.62 322 ILE B O 1
ATOM 5360 N N . PRO B 1 323 ? -4.711 21.891 8.586 1 98.19 323 PRO B N 1
ATOM 5361 C CA . PRO B 1 323 ? -5.918 21.953 7.762 1 98.19 323 PRO B CA 1
ATOM 5362 C C . PRO B 1 323 ? -5.613 22.203 6.285 1 98.19 323 PRO B C 1
ATOM 5364 O O . PRO B 1 323 ? -4.605 22.844 5.961 1 98.19 323 PRO B O 1
ATOM 5367 N N . GLY B 1 324 ? -6.434 21.672 5.457 1 96.5 324 GLY B N 1
ATOM 5368 C CA . GLY B 1 324 ? -6.301 21.953 4.035 1 96.5 324 GLY B CA 1
ATOM 5369 C C . GLY B 1 324 ? -6.941 23.266 3.623 1 96.5 324 GLY B C 1
ATOM 5370 O O . GLY B 1 324 ? -8.07 23.562 4.027 1 96.5 324 GLY B O 1
ATOM 5371 N N . ALA B 1 325 ? -6.207 24.031 2.834 1 95.5 325 ALA B N 1
ATOM 5372 C CA . ALA B 1 325 ? -6.75 25.281 2.305 1 95.5 325 ALA B CA 1
ATOM 5373 C C . ALA B 1 325 ? -6.867 25.234 0.785 1 95.5 325 ALA B C 1
ATOM 5375 O O . ALA B 1 325 ? -5.867 25.016 0.088 1 95.5 325 ALA B O 1
ATOM 5376 N N . ARG B 1 326 ? -8.031 25.453 0.293 1 92.94 326 ARG B N 1
ATOM 5377 C CA . ARG B 1 326 ? -8.258 25.422 -1.147 1 92.94 326 ARG B CA 1
ATOM 5378 C C . ARG B 1 326 ? -8.195 26.828 -1.745 1 92.94 326 ARG B C 1
ATOM 5380 O O . ARG B 1 326 ? -8.102 26.984 -2.965 1 92.94 326 ARG B O 1
ATOM 5387 N N . ASN B 1 327 ? -8.273 27.844 -0.91 1 95.12 327 ASN B N 1
ATOM 5388 C CA . ASN B 1 327 ? -8.219 29.234 -1.367 1 95.12 327 ASN B CA 1
ATOM 5389 C C . ASN B 1 327 ? -7.648 30.156 -0.297 1 95.12 327 ASN B C 1
ATOM 5391 O O . ASN B 1 327 ? -7.379 29.719 0.825 1 95.12 327 ASN B O 1
ATOM 5395 N N . ALA B 1 328 ? -7.469 31.406 -0.727 1 97.75 328 ALA B N 1
ATOM 5396 C CA . ALA B 1 328 ? -6.824 32.375 0.144 1 97.75 328 ALA B CA 1
ATOM 5397 C C . ALA B 1 328 ? -7.684 32.656 1.372 1 97.75 328 ALA B C 1
ATOM 5399 O O . ALA B 1 328 ? -7.16 32.906 2.465 1 97.75 328 ALA B O 1
ATOM 5400 N N . GLU B 1 329 ? -8.953 32.719 1.152 1 97.69 329 GLU B N 1
ATOM 5401 C CA . GLU B 1 329 ? -9.867 33 2.248 1 97.69 329 GLU B CA 1
ATOM 5402 C C . GLU B 1 329 ? -9.766 31.969 3.363 1 97.69 329 GLU B C 1
ATOM 5404 O O . GLU B 1 329 ? -9.719 32.312 4.543 1 97.69 329 GLU B O 1
ATOM 5409 N N . GLN B 1 330 ? -9.695 30.734 3.039 1 97.44 330 GLN B N 1
ATOM 5410 C CA . GLN B 1 330 ? -9.539 29.656 4.023 1 97.44 330 GLN B CA 1
ATOM 5411 C C . GLN B 1 330 ? -8.211 29.781 4.758 1 97.44 330 GLN B C 1
ATOM 5413 O O . GLN B 1 330 ? -8.164 29.672 5.984 1 97.44 330 GLN B O 1
ATOM 5418 N N . ALA B 1 331 ? -7.172 30.031 4.008 1 97.88 331 ALA B N 1
ATOM 5419 C CA . ALA B 1 331 ? -5.852 30.172 4.613 1 97.88 331 ALA B CA 1
ATOM 5420 C C . ALA B 1 331 ? -5.832 31.297 5.637 1 97.88 331 ALA B C 1
ATOM 5422 O O . ALA B 1 331 ? -5.32 31.141 6.746 1 97.88 331 ALA B O 1
ATOM 5423 N N . THR B 1 332 ? -6.406 32.375 5.227 1 97.94 332 THR B N 1
ATOM 5424 C CA . THR B 1 332 ? -6.465 33.562 6.109 1 97.94 332 THR B CA 1
ATOM 5425 C C . THR B 1 332 ? -7.297 33.25 7.348 1 97.94 332 THR B C 1
ATOM 5427 O O . THR B 1 332 ? -6.934 33.625 8.461 1 97.94 332 THR B O 1
ATOM 5430 N N . GLU B 1 333 ? -8.352 32.562 7.082 1 98.06 333 GLU B N 1
ATOM 5431 C CA . GLU B 1 333 ? -9.172 32.188 8.227 1 98.06 333 GLU B CA 1
ATOM 5432 C C . GLU B 1 333 ? -8.375 31.312 9.203 1 98.06 333 GLU B C 1
ATOM 5434 O O . GLU B 1 333 ? -8.461 31.5 10.414 1 98.06 333 GLU B O 1
ATOM 5439 N N . PHE B 1 334 ? -7.652 30.328 8.734 1 98.38 334 PHE B N 1
ATOM 5440 C CA . PHE B 1 334 ? -6.887 29.422 9.578 1 98.38 334 PHE B CA 1
ATOM 5441 C C . PHE B 1 334 ? -5.898 30.203 10.445 1 98.38 334 PHE B C 1
ATOM 5443 O O . PHE B 1 334 ? -5.695 29.859 11.617 1 98.38 334 PHE B O 1
ATOM 5450 N N . ALA B 1 335 ? -5.332 31.203 9.906 1 97.5 335 ALA B N 1
ATOM 5451 C CA . ALA B 1 335 ? -4.32 31.984 10.617 1 97.5 335 ALA B CA 1
ATOM 5452 C C . ALA B 1 335 ? -4.898 32.625 11.883 1 97.5 335 ALA B C 1
ATOM 5454 O O . ALA B 1 335 ? -4.176 32.844 12.859 1 97.5 335 ALA B O 1
ATOM 5455 N N . GLY B 1 336 ? -6.191 32.875 11.828 1 97.69 336 GLY B N 1
ATOM 5456 C CA . GLY B 1 336 ? -6.863 33.469 12.969 1 97.69 336 GLY B CA 1
ATOM 5457 C C . GLY B 1 336 ? -6.914 32.531 14.172 1 97.69 336 GLY B C 1
ATOM 5458 O O . GLY B 1 336 ? -7.297 32.969 15.266 1 97.69 336 GLY B O 1
ATOM 5459 N N . ALA B 1 337 ? -6.508 31.297 14.016 1 98.06 337 ALA B N 1
ATOM 5460 C CA . ALA B 1 337 ? -6.465 30.344 15.117 1 98.06 337 ALA B CA 1
ATOM 5461 C C . ALA B 1 337 ? -5.25 30.594 16.016 1 98.06 337 ALA B C 1
ATOM 5463 O O . ALA B 1 337 ? -5.164 30.047 17.125 1 98.06 337 ALA B O 1
ATOM 5464 N N . LEU B 1 338 ? -4.352 31.422 15.57 1 96.62 338 LEU B N 1
ATOM 5465 C CA . LEU B 1 338 ? -3.111 31.719 16.281 1 96.62 338 LEU B CA 1
ATOM 5466 C C . LEU B 1 338 ? -3.232 33 17.078 1 96.62 338 LEU B C 1
ATOM 5468 O O . LEU B 1 338 ? -4.137 33.812 16.844 1 96.62 338 LEU B O 1
ATOM 5472 N N . GLY B 1 339 ? -2.387 33.219 18.062 1 93.12 339 GLY B N 1
ATOM 5473 C CA . GLY B 1 339 ? -2.285 34.469 18.781 1 93.12 339 GLY B CA 1
ATOM 5474 C C . GLY B 1 339 ? -3.209 34.562 19.984 1 93.12 339 GLY B C 1
ATOM 5475 O O . GLY B 1 339 ? -3.326 35.594 20.625 1 93.12 339 GLY B O 1
ATOM 5476 N N . TRP B 1 340 ? -3.928 33.531 20.234 1 95 340 TRP B N 1
ATOM 5477 C CA . TRP B 1 340 ? -4.805 33.406 21.391 1 95 340 TRP B CA 1
ATOM 5478 C C . TRP B 1 340 ? -4.906 31.953 21.844 1 95 340 TRP B C 1
ATOM 5480 O O . TRP B 1 340 ? -4.363 31.047 21.203 1 95 340 TRP B O 1
ATOM 5490 N N . THR B 1 341 ? -5.504 31.75 23.094 1 96.19 341 THR B N 1
ATOM 5491 C CA . THR B 1 341 ? -5.621 30.391 23.609 1 96.19 341 THR B CA 1
ATOM 5492 C C . THR B 1 341 ? -6.922 30.219 24.391 1 96.19 341 THR B C 1
ATOM 5494 O O . THR B 1 341 ? -7.301 31.094 25.172 1 96.19 341 THR B O 1
ATOM 5497 N N . LEU B 1 342 ? -7.539 29.109 24.062 1 97.94 342 LEU B N 1
ATOM 5498 C CA . LEU B 1 342 ? -8.695 28.703 24.859 1 97.94 342 LEU B CA 1
ATOM 5499 C C . LEU B 1 342 ? -8.312 28.516 26.328 1 97.94 342 LEU B C 1
ATOM 5501 O O . LEU B 1 342 ? -7.195 28.094 26.625 1 97.94 342 LEU B O 1
ATOM 5505 N N . SER B 1 343 ? -9.297 28.797 27.234 1 97.56 343 SER B N 1
ATOM 5506 C CA . SER B 1 343 ? -9.078 28.484 28.641 1 97.56 343 SER B CA 1
ATOM 5507 C C . SER B 1 343 ? -9.117 26.969 28.875 1 97.56 343 SER B C 1
ATOM 5509 O O . SER B 1 343 ? -9.68 26.219 28.062 1 97.56 343 SER B O 1
ATOM 5511 N N . THR B 1 344 ? -8.539 26.594 30.016 1 97.38 344 THR B N 1
ATOM 5512 C CA . THR B 1 344 ? -8.547 25.188 30.375 1 97.38 344 THR B CA 1
ATOM 5513 C C . THR B 1 344 ? -9.984 24.688 30.547 1 97.38 344 THR B C 1
ATOM 5515 O O . THR B 1 344 ? -10.297 23.547 30.156 1 97.38 344 THR B O 1
ATOM 5518 N N . GLU B 1 345 ? -10.812 25.531 30.984 1 97.81 345 GLU B N 1
ATOM 5519 C CA . GLU B 1 345 ? -12.211 25.172 31.172 1 97.81 345 GLU B CA 1
ATOM 5520 C C . GLU B 1 345 ? -12.906 24.938 29.844 1 97.81 345 GLU B C 1
ATOM 5522 O O . GLU B 1 345 ? -13.656 23.969 29.688 1 97.81 345 GLU B O 1
ATOM 5527 N N . GLU B 1 346 ? -12.594 25.828 28.938 1 98.25 346 GLU B N 1
ATOM 5528 C CA . GLU B 1 346 ? -13.195 25.703 27.609 1 98.25 346 GLU B CA 1
ATOM 5529 C C . GLU B 1 346 ? -12.672 24.469 26.875 1 98.25 346 GLU B C 1
ATOM 5531 O O . GLU B 1 346 ? -13.438 23.766 26.219 1 98.25 346 GLU B O 1
ATOM 5536 N N . ILE B 1 347 ? -11.406 24.219 27.047 1 98.06 347 ILE B N 1
ATOM 5537 C CA . ILE B 1 347 ? -10.781 23.047 26.453 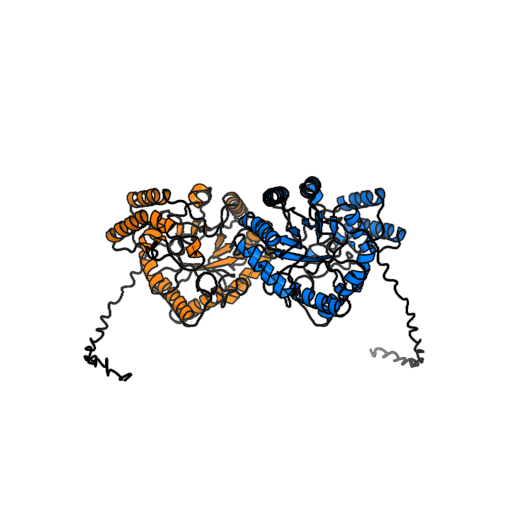1 98.06 347 ILE B CA 1
ATOM 5538 C C . ILE B 1 347 ? -11.453 21.781 26.969 1 98.06 347 ILE B C 1
ATOM 5540 O O . ILE B 1 347 ? -11.852 20.906 26.203 1 98.06 347 ILE B O 1
ATOM 5544 N N . ASP B 1 348 ? -11.641 21.719 28.234 1 97.62 348 ASP B N 1
ATOM 5545 C CA . ASP B 1 348 ? -12.219 20.531 28.875 1 97.62 348 ASP B CA 1
ATOM 5546 C C . ASP B 1 348 ? -13.703 20.391 28.547 1 97.62 348 ASP B C 1
ATOM 5548 O O . ASP B 1 348 ? -14.203 19.281 28.375 1 97.62 348 ASP B O 1
ATOM 5552 N N . GLU B 1 349 ? -14.359 21.516 28.469 1 97.94 349 GLU B N 1
ATOM 5553 C CA . GLU B 1 349 ? -15.773 21.5 28.125 1 97.94 349 GLU B CA 1
ATOM 5554 C C . GLU B 1 349 ? -16 20.953 26.734 1 97.94 349 GLU B C 1
ATOM 5556 O O . GLU B 1 349 ? -16.844 20.062 26.531 1 97.94 349 GLU B O 1
ATOM 5561 N N . LEU B 1 350 ? -15.203 21.453 25.812 1 98 350 LEU B N 1
ATOM 5562 C CA . LEU B 1 350 ? -15.344 20.984 24.422 1 98 350 LEU B CA 1
ATOM 5563 C C . LEU B 1 350 ? -14.992 19.516 24.312 1 98 350 LEU B C 1
ATOM 5565 O O . LEU B 1 350 ? -15.664 18.766 23.594 1 98 350 LEU B O 1
ATOM 5569 N N . ARG B 1 351 ? -14.008 19.125 25.016 1 96.62 351 ARG B N 1
ATOM 5570 C CA . ARG B 1 351 ? -13.625 17.719 25.062 1 96.62 351 ARG B CA 1
ATOM 5571 C C . ARG B 1 351 ? -14.781 16.859 25.562 1 96.62 351 ARG B C 1
ATOM 5573 O O . ARG B 1 351 ? -15.094 15.82 24.969 1 96.62 351 ARG B O 1
ATOM 5580 N N . SER B 1 352 ? -15.375 17.25 26.625 1 96.88 352 SER B N 1
ATOM 5581 C CA . SER B 1 352 ? -16.484 16.516 27.219 1 96.88 352 SER B CA 1
ATOM 5582 C C . SER B 1 352 ? -17.672 16.422 26.266 1 96.88 352 SER B C 1
ATOM 5584 O O . SER B 1 352 ? -18.25 15.352 26.094 1 96.88 352 SER B O 1
ATOM 5586 N N . MET B 1 353 ? -18 17.484 25.625 1 96.81 353 MET B N 1
ATOM 5587 C CA . M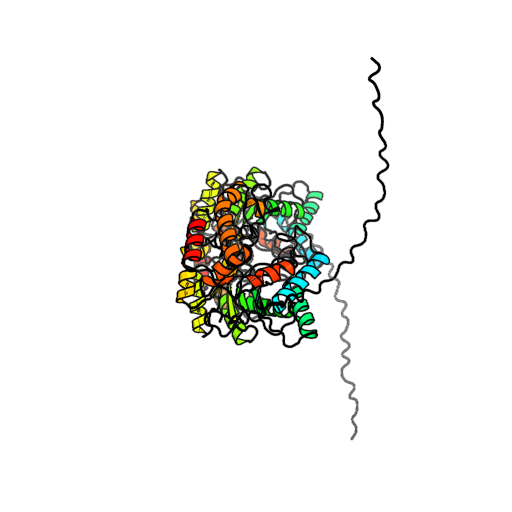ET B 1 353 ? -19.125 17.5 24.688 1 96.81 353 MET B CA 1
ATOM 5588 C C . MET B 1 353 ? -18.844 16.594 23.484 1 96.81 353 MET B C 1
ATOM 5590 O O . MET B 1 353 ? -19.75 15.898 23.016 1 96.81 353 MET B O 1
ATOM 5594 N N . ALA B 1 354 ? -17.578 16.625 23.047 1 95.88 354 ALA B N 1
ATOM 5595 C CA . ALA B 1 354 ? -17.188 15.844 21.8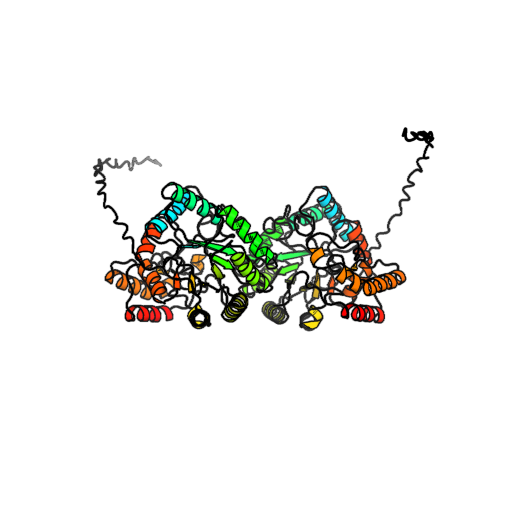91 1 95.88 354 ALA B CA 1
ATOM 5596 C C . ALA B 1 354 ? -17.25 14.352 22.188 1 95.88 354 ALA B C 1
ATOM 5598 O O . ALA B 1 354 ? -17.484 13.531 21.297 1 95.88 354 ALA B O 1
ATOM 5599 N N . SER B 1 355 ? -17.031 13.953 23.422 1 93.5 355 SER B N 1
ATOM 5600 C CA . SER B 1 355 ? -17.031 12.547 23.828 1 93.5 355 SER B CA 1
ATOM 5601 C C . SER B 1 355 ? -18.422 11.93 23.672 1 93.5 355 SER B C 1
ATOM 5603 O O . SER B 1 355 ? -18.562 10.703 23.656 1 93.5 355 SER B O 1
ATOM 5605 N N . GLU B 1 356 ? -19.453 12.727 23.531 1 90.44 356 GLU B N 1
ATOM 5606 C CA . GLU B 1 356 ? -20.812 12.227 23.344 1 90.44 356 GLU B CA 1
ATOM 5607 C C . GLU B 1 356 ? -21.078 11.859 21.891 1 90.44 356 GLU B C 1
ATOM 5609 O O . GLU B 1 356 ? -22.078 11.211 21.594 1 90.44 356 GLU B O 1
ATOM 5614 N N . ILE B 1 357 ? -20.125 12.297 21.141 1 88.38 357 ILE B N 1
ATOM 5615 C CA . ILE B 1 357 ? -20.25 12.031 19.703 1 88.38 357 ILE B CA 1
ATOM 5616 C C . ILE B 1 357 ? -19.469 10.773 19.344 1 88.38 357 ILE B C 1
ATOM 5618 O O . ILE B 1 357 ? -18.281 10.664 19.656 1 88.38 357 ILE B O 1
ATOM 5622 N N . LYS B 1 358 ? -20.109 9.758 18.812 1 77.31 358 LYS B N 1
ATOM 5623 C CA . LYS B 1 358 ? -19.422 8.539 18.391 1 77.31 358 LYS B CA 1
ATOM 5624 C C . LYS B 1 358 ? -18.438 8.828 17.266 1 77.31 358 LYS B C 1
ATOM 5626 O O . LYS B 1 358 ? -18.781 9.531 16.312 1 77.31 358 LYS B O 1
ATOM 5631 N N . PRO B 1 359 ? -17.25 8.312 17.453 1 69.5 359 PRO B N 1
ATOM 5632 C CA . PRO B 1 359 ? -16.234 8.594 16.438 1 69.5 359 PRO B CA 1
ATOM 5633 C C . PRO B 1 359 ? -16.609 8.031 15.07 1 69.5 359 PRO B C 1
ATOM 5635 O O . PRO B 1 359 ? -17.219 6.965 14.977 1 69.5 359 PRO B O 1
ATOM 5638 N N . VAL B 1 360 ? -16.609 8.93 14.102 1 63.47 360 VAL B N 1
ATOM 5639 C CA . VAL B 1 360 ? -16.812 8.461 12.727 1 63.47 360 VAL B CA 1
ATOM 5640 C C . VAL B 1 360 ? -15.469 8.07 12.109 1 63.47 360 VAL B C 1
ATOM 5642 O O . VAL B 1 360 ? -14.438 8.672 12.43 1 63.47 360 VAL B O 1
ATOM 5645 N N . THR B 1 361 ? -15.219 6.75 11.891 1 58.09 361 THR B N 1
ATOM 5646 C CA . THR B 1 361 ? -13.938 6.41 11.273 1 58.09 361 THR B CA 1
ATOM 5647 C C . THR B 1 361 ? -13.938 6.797 9.797 1 58.09 361 THR B C 1
ATOM 5649 O O . THR B 1 361 ? -14.781 6.332 9.023 1 58.09 361 THR B O 1
ATOM 5652 N N . GLY B 1 362 ? -13.719 8.023 9.508 1 51.16 362 GLY B N 1
ATOM 5653 C CA . GLY B 1 362 ? -13.531 8.352 8.102 1 51.16 362 GLY B CA 1
ATOM 5654 C C . GLY B 1 362 ? -12.492 7.488 7.418 1 51.16 362 GLY B C 1
ATOM 5655 O O . GLY B 1 362 ? -12.828 6.605 6.625 1 51.16 362 GLY B O 1
ATOM 5656 N N . PHE B 1 363 ? -11.195 7.828 7.422 1 52.38 363 PHE B N 1
ATOM 5657 C CA . PHE B 1 363 ? -10.102 7.059 6.852 1 52.38 363 PHE B CA 1
ATOM 5658 C C . PHE B 1 363 ? -9.578 6.039 7.855 1 52.38 363 PHE B C 1
ATOM 5660 O O . PHE B 1 363 ? -9.094 6.41 8.93 1 52.38 363 PHE B O 1
ATOM 5667 N N . PRO B 1 364 ? -10.188 4.785 7.824 1 45.72 364 PRO B N 1
ATOM 5668 C CA . PRO B 1 364 ? -9.828 3.764 8.812 1 45.72 364 PRO B CA 1
ATOM 5669 C C . PRO B 1 364 ? -8.32 3.619 9 1 45.72 364 PRO B C 1
ATOM 5671 O O . PRO B 1 364 ? -7.832 2.516 9.25 1 45.72 364 PRO B O 1
ATOM 5674 N N . VAL B 1 365 ? -7.504 4.574 9.008 1 43.03 365 VAL B N 1
ATOM 5675 C CA . VAL B 1 365 ? -6.059 4.379 8.922 1 43.03 365 VAL B CA 1
ATOM 5676 C C . VAL B 1 365 ? -5.566 3.623 10.148 1 43.03 365 VAL B C 1
ATOM 5678 O O . VAL B 1 365 ? -4.559 2.912 10.086 1 43.03 365 VAL B O 1
ATOM 5681 N N . GLU B 1 366 ? -6.047 3.814 11.492 1 42.81 366 GLU B N 1
ATOM 5682 C CA . GLU B 1 366 ? -5.18 3.631 12.656 1 42.81 366 GLU B CA 1
ATOM 5683 C C . GLU B 1 366 ? -5.508 2.336 13.391 1 42.81 366 GLU B C 1
ATOM 5685 O O . GLU B 1 366 ? -4.902 2.031 14.422 1 42.81 366 GLU B O 1
ATOM 5690 N N . ASN B 1 367 ? -6.402 1.58 12.883 1 38.97 367 ASN B N 1
ATOM 5691 C CA . ASN B 1 367 ? -6.711 0.583 13.906 1 38.97 367 ASN B CA 1
ATOM 5692 C C . ASN B 1 367 ? -5.602 -0.455 14.031 1 38.97 367 ASN B C 1
ATOM 5694 O O . ASN B 1 367 ? -5.645 -1.312 14.914 1 38.97 367 ASN B O 1
ATOM 5698 N N . PHE B 1 368 ? -4.922 -0.817 12.883 1 38.62 368 PHE B N 1
ATOM 5699 C CA . PHE B 1 368 ? -4.238 -2.094 13.047 1 38.62 368 PHE B CA 1
ATOM 5700 C C . PHE B 1 368 ? -2.785 -1.878 13.453 1 38.62 368 PHE B C 1
ATOM 5702 O O . PHE B 1 368 ? -2.152 -0.911 13.023 1 38.62 368 PHE B O 1
#

Secondary structure (DSSP, 8-state):
------------------------------------PPPEE-TTSS-EE-SSEEE-TTTT-SSSSSTT---HHHHHHHHHHHHHHHHTT--EEE--TTTT-GGGT-SS-HHHHHHHHHHHHHHH-TT---EEEEEE---TT--HHHHHHHHHHHHHHHHT-S-EEEEEESS--SS-SHHHHHHHHHHHHTTSEEEEEEES--HHHHHHHHHHHHTTT--EEEEEEE-BTTB-GGGTSSHHHHHHHHTPEEEEESTTGGGTTTT--BTTBPPPTTHHHHS-HHHHHHHHHHHHHHHHHHHHHT--HHHHHHHHHHTTSSEEE--B-SSHHHHHHHHTTSS----HHHHHHHHHHHTTSPP--SS-TT--/------------------------------------PPPEE-TTSS-EE-SSEEE-TTTT-SSSSSTT---HHHHHHHHHHHHHHHHTT--EEE--TTTT-GGGT-SS-HHHHHHHHHHHHHHH-TT---EEEEEE---TT--HHHHHHHHHHHHHHHHT-S-EEEEEESS--SS-SHHHHHHHHHHHHTTSEEEEEEES--HHHHHHHHHHHHTTT--EEEEEEE-BTTB-GGGTSSHHHHHHHHTPEEEEESTTGGGTTTT--BTTBPPPTTHHHHS-HHHHHHHHHHHHHHHHHHHHHT--HHHHHHHHHHTTSSEEE--B-SSHHHHHHHHTTSS----HHHHHHHHHHHTTSPP--SS-TT--

pLDDT: mean 86.4, std 21.78, range [20.17, 98.94]

InterPro domains:
  IPR018170 Aldo/keto reductase, conserved site [PS00062] (184-201)
  IPR020471 Aldo-keto reductase [PR00069] (85-109)
  IPR020471 Aldo-keto reductase [PR00069] (184-201)
  IPR023210 NADP-dependent oxidoreductase domain [PF00248] (51-353)
  IPR036812 NAD(P)-dependent oxidoreductase domain superfamily [G3DSA:3.20.20.100] (38-361)
  IPR036812 NAD(P)-dependent oxidoreductase domain superfamily [SSF51430] (39-354)
  IPR050791 Aldo/Keto Reductase [PTHR43625] (39-355)

Solvent-accessible surface area (backbone atoms only — not comparable to full-atom values): 38729 Å² total; per-residue (Å²): 135,87,77,83,81,81,84,83,82,76,79,80,79,76,78,73,79,73,73,76,72,72,76,72,74,71,73,71,74,74,73,67,66,62,56,86,64,73,58,36,63,35,27,66,36,90,53,66,34,39,55,37,35,33,26,33,60,59,38,34,18,22,58,86,71,36,76,59,43,76,51,70,67,55,50,51,25,33,47,37,11,51,52,35,20,46,65,40,53,36,26,26,39,38,46,27,65,54,24,8,16,69,79,59,61,19,80,37,39,23,38,39,51,49,22,52,49,50,50,57,49,34,73,76,38,74,79,66,70,70,41,42,30,37,31,44,78,53,42,90,86,57,62,47,30,64,42,44,45,55,50,48,54,53,45,28,59,44,28,71,43,84,53,40,44,31,42,23,37,56,40,66,38,69,46,53,48,66,38,46,52,50,11,50,51,50,31,42,76,71,56,43,25,74,36,34,33,38,16,54,56,44,37,68,57,42,52,52,50,39,53,59,33,47,76,72,74,40,51,47,14,31,41,35,33,71,35,28,79,57,34,56,58,41,75,71,62,44,32,46,58,47,24,62,75,70,39,26,20,36,32,17,36,52,27,44,55,87,45,61,57,45,62,77,48,38,50,92,46,47,52,70,71,76,53,27,76,64,44,30,42,69,52,38,56,69,43,43,65,51,47,52,48,41,42,54,54,10,58,76,69,75,42,50,28,50,19,43,52,49,24,54,46,41,68,63,55,67,30,32,38,24,44,69,41,68,24,35,69,51,23,49,49,54,48,62,24,55,86,64,75,76,49,72,65,56,49,50,48,51,49,57,53,28,68,73,44,77,65,65,74,67,80,57,57,68,76,98,141,86,80,79,80,81,84,72,80,82,75,78,78,76,79,73,78,74,74,77,70,72,75,72,72,71,74,71,73,73,74,68,66,64,54,86,65,75,58,36,63,36,28,65,36,90,51,66,35,39,55,38,35,34,27,35,59,60,39,34,16,21,56,87,72,34,77,60,44,76,52,70,67,56,50,52,26,35,46,38,10,51,52,34,19,47,67,41,53,35,25,26,39,37,46,28,65,54,23,8,15,68,79,60,60,19,79,37,39,23,38,40,52,50,22,50,48,50,51,58,49,33,73,77,40,74,79,67,71,71,41,41,30,37,32,43,80,50,43,89,87,57,63,48,30,64,42,44,45,54,49,48,53,52,46,28,60,45,30,71,42,84,53,41,43,30,41,23,38,56,39,67,38,69,44,55,49,67,38,47,53,51,12,51,52,48,30,42,76,69,56,43,25,74,37,34,32,37,16,52,56,42,37,68,57,42,52,52,50,38,55,58,34,46,76,72,72,39,53,48,14,31,42,35,33,70,34,27,78,58,36,57,57,41,75,71,63,45,30,46,57,47,23,63,75,70,38,25,19,35,33,17,37,52,28,44,56,86,45,62,57,46,62,76,48,37,50,89,47,48,52,70,71,78,54,26,76,60,45,29,42,70,52,38,56,69,43,42,66,52,47,51,49,40,41,54,55,11,58,78,69,76,41,50,27,50,19,45,50,50,23,52,47,42,68,63,56,65,30,30,39,23,45,70,40,66,25,35,68,51,23,48,48,55,48,62,25,53,86,63,77,77,51,73,65,56,50,51,50,52,49,56,54,29,69,74,45,77,66,68,74,72,78,56,58,68,76,97

Nearest PDB structures (foldseek):
  3n6q-assembly1_C  TM=8.660E-01  e=2.384E-22  Escherichia coli DH5[alpha]
  3n6q-assembly1_D  TM=8.674E-01  e=3.609E-21  Escherichia coli DH5[alpha]
  4aub-assembly1_B  TM=8.269E-01  e=2.408E-21  Escherichia coli K-12
  4aub-assembly1_C  TM=8.685E-01  e=2.577E-20  Escherichia coli K-12
  3n6q-assembly3_E-2  TM=8.609E-01  e=2.045E-20  Escherichia coli DH5[alpha]

Organism: NCBI:txid158383

Sequence (736 aa):
MALHLSSACFCTFSRNKISTVKAVASGQESTVVKTDEEKLKLGGSELKVSRLGIGAWSWGDTSYWNNFDWDDRKMKAAKAAFNASIDCGITLVDTAEVYGSRLALGAESSETLLGRFIKEKKDKNPDIEVNVATKYAALPWRLGRQSVISALKDSLCRLGLSSVDLYQLHWPGVWGNEGYIDGLADAVEQGLVKAVGVCNYNEKRLRDAYNQLQKRGIPLASNQVNYSLIYRLPEENGVKTACEELGITIIAYSPIAQGALTGKYTPDNPPSGPRGRIYTPEFLTKLRPLINRIEEIGQNYNRTPTQVVLNWLIAQENVVPIPGARNAEQATEFAGALGWTLSTEEIDELRSMASEIKPVTGFPVENFMALHLSSACFCTFSRNKISTVKAVASGQESTVVKTDEEKLKLGGSELKVSRLGIGAWSWGDTSYWNNFDWDDRKMKAAKAAFNASIDCGITLVDTAEVYGSRLALGAESSETLLGRFIKEKKDKNPDIEVNVATKYAALPWRLGRQSVISALKDSLCRLGLSSVDLYQLHWPGVWGNEGYIDGLADAVEQGLVKAVGVCNYNEKRLRDAYNQLQKRGIPLASNQVNYSLIYRLPEENGVKTACEELGITIIAYSPIAQGALTGKYTPDNPPSGPRGRIYTPEFLTKLRPLINRIEEIGQNYNRTPTQVVLNWLIAQENVVPIPGARNAEQATEFAGALGWTLSTEEIDELRSMASEIKPVTGFPVENF

Radius of gyration: 31.9 Å; Cα contacts (8 Å, |Δi|>4): 1417; chains: 2; bounding box: 135×94×82 Å